Protein AF-0000000085012065 (afdb_homodimer)

Solvent-accessible surface area (backbone atoms only — not comparable to full-atom values): 32553 Å² total; per-residue (Å²): 128,62,64,64,56,53,51,45,58,75,38,40,68,60,50,49,51,31,53,50,50,50,56,58,69,35,64,58,95,34,62,66,45,32,53,54,48,46,49,57,60,64,54,42,73,84,54,60,52,27,47,38,9,43,38,35,15,49,53,58,65,44,81,77,68,44,47,46,35,44,16,40,18,49,42,24,45,52,50,17,49,49,37,40,43,33,49,59,64,65,42,56,47,44,58,76,31,72,23,60,35,64,76,65,30,50,54,51,24,48,38,44,18,46,26,34,38,23,45,16,47,37,28,32,53,70,45,68,43,65,70,42,36,44,45,50,25,49,34,43,30,42,24,27,46,20,50,47,38,46,53,53,51,39,72,63,31,54,85,64,52,70,66,57,44,49,52,32,40,42,23,53,45,3,32,56,31,9,38,26,22,21,38,14,26,46,80,38,66,48,56,68,69,58,23,48,44,41,17,52,30,22,26,44,51,24,38,50,46,48,52,48,52,53,44,38,33,63,73,45,49,68,85,58,33,37,39,67,68,37,51,52,55,52,73,44,47,69,46,67,58,57,44,54,42,49,72,70,44,53,72,71,54,36,51,50,50,44,52,49,45,56,42,90,75,54,51,72,66,55,47,51,53,49,42,51,49,31,60,73,65,44,35,64,60,55,52,48,54,55,45,49,53,50,48,53,51,33,51,52,43,54,68,65,46,95,66,88,55,70,41,56,49,48,54,58,50,47,53,50,47,57,74,56,58,70,98,128,64,64,64,56,54,52,46,59,76,38,38,67,61,50,49,51,29,51,51,50,50,54,59,70,34,64,58,94,34,61,65,45,32,53,54,48,47,48,57,60,63,54,43,74,85,54,60,53,26,46,39,9,41,38,36,15,49,55,57,67,44,81,77,69,44,46,45,35,43,16,38,18,47,40,24,44,52,51,16,50,50,36,42,45,33,48,59,64,66,42,57,46,44,57,75,32,72,22,61,34,65,75,66,28,51,56,50,25,47,37,44,17,46,25,34,39,23,46,17,48,38,28,32,53,70,45,69,43,65,72,43,36,46,45,51,26,49,34,43,30,42,24,28,45,20,50,47,38,46,52,53,51,41,72,63,32,56,86,62,51,72,66,59,44,49,52,33,41,43,24,54,45,3,33,55,30,9,39,26,21,20,38,13,27,44,78,36,65,48,56,68,69,58,24,49,45,40,17,52,31,21,26,44,51,24,39,50,46,50,53,48,53,52,43,36,34,62,72,46,49,69,83,57,33,37,39,66,71,38,52,52,56,53,73,46,47,70,47,68,58,57,46,54,41,49,74,71,44,53,71,70,55,35,51,49,51,46,53,50,45,57,42,90,76,54,50,72,66,55,47,51,53,51,41,50,51,30,60,74,65,44,35,64,58,55,51,49,53,55,45,50,54,50,49,52,51,32,51,52,43,55,67,66,45,93,67,89,54,71,42,56,50,48,54,57,50,48,54,50,46,57,74,57,60,69,96

Foldseek 3Di:
DLLLVVLCVVVVVLNVLLVVVLLVLQDDPDVLLNVQSCCLPVLDDSLVLLSLLVLLLVLLPNDDNLSSLLSNLLVLLVSLCVLLVCLVLVFQFASLDGHPCNVPNNVSSNVSSVSSNVSSLVSLVVSVQVVLSVLVVVLSVLQVVLVVLQVVVLVVLFADDPVSQLSSQLNNWLSSQLSSNLSSCVSSPHDPVLSNLRSVLRSLLRSLLVLVLVVCLQANDCVLGRGHRCSCVQSLGHHDLNNVLLVQDDPVVVVVSSVLSVDNGDDVVNSVVSSVSSVVSVSVVVSLVVSVVSLVVSVVSLVPNPGDDVSSVSSNVVSVCSSVSPD/DLLLVVLCVVVVVLNVLLVVVQLVLQDDPDVLLNVQSCCLPVLDDSLVLLSLLVLLLVLLPNDDNLSSLLSSLLVLLVSLCQLLVCLVLVFQFASLDGHPCNVPNNVSSNVSSVSSNVSSLVSLVVSVQVVLSVLVVVLSVLQVVLVVLQVVVLVVLFADDPVSQLSSQLNNWLSSQLSSNLSSCVSSPHDPVLSNLRSVLRSLLRSLLVLVLVVCLQANDCVLGRGHRCSCVQSLGHHDLNNVLLVQDDPVVVVVSSVLSVDNGDDVVNSVVSSVSSVVSVSVVVSLVVSVVSLVVSVVSLVPNPGDDVSSVSSNVVSVCSSVSPD

Nearest PDB structures (foldseek):
  3oyr-assembly1_B  TM=9.512E-01  e=1.589E-21  Caulobacter vibrioides
  3mzv-assembly1_B  TM=9.318E-01  e=4.385E-21  Rhodobacter capsulatus
  4jyx-assembly2_B  TM=9.398E-01  e=9.708E-21  Paraglaciecola sp. T6c
  3n3d-assembly1_A  TM=8.889E-01  e=3.660E-14  Levilactobacillus brevis ATCC 367
  6v0k-assembly1_A  TM=8.798E-01  e=7.594E-11  Talaromyces verruculosus

InterPro domains:
  IPR000092 Polyprenyl synthetase-like [PF00348] (31-274)
  IPR000092 Polyprenyl synthetase-like [cd00685] (28-325)
  IPR008949 Isoprenoid synthase domain superfamily [G3DSA:1.10.600.10] (2-326)
  IPR008949 Isoprenoid synthase domain superfamily [SSF48576] (2-326)
  IPR033749 Polyprenyl synthetase, conserved site [PS00444] (205-217)

Organism: Rickettsia prowazekii (strain Madrid E) (NCBI:txid272947)

Radius of gyration: 26.29 Å; Cα contacts (8 Å, |Δi|>4): 993; chains: 2; bounding box: 54×77×67 Å

Sequence (654 aa):
MNIIVKIQQNLKDEVTQLNDLIISCLKSDAELIEKVGKYLVEAGGKRIRPLLTIITAKMFDYKGNNHIKLASAVEFIHAATLLHDDVVDNSTLRRFKPTANVIWGSKTSILVGDFLFSQSFKLMVASGCIKAMNVLAKASVIISEGEVVQLVKLNERRIITIDEYQQIVKSKTAELFGAACEVGAIIAEQVDRVSKDVQNFGRLLGTIFQVIDDLLDYLGSDKQVGKNIGDDFLEGKVTLPLIFLYHKLEQDKQLWLENMLKSDKRTKDDFVKIRDLMLKHAIYNETVNYLSSLENEANNLLNKIPVQNIYKYYLFSIIRFILYRSYMNIIVKIQQNLKDEVTQLNDLIISCLKSDAELIEKVGKYLVEAGGKRIRPLLTIITAKMFDYKGNNHIKLASAVEFIHAATLLHDDVVDNSTLRRFKPTANVIWGSKTSILVGDFLFSQSFKLMVASGCIKAMNVLAKASVIISEGEVVQLVKLNERRIITIDEYQQIVKSKTAELFGAACEVGAIIAEQVDRVSKDVQNFGRLLGTIFQVIDDLLDYLGSDKQVGKNIGDDFLEGKVTLPLIFLYHKLEQDKQLWLENMLKSDKRTKDDFVKIRDLMLKHAIYNETVNYLSSLENEANNLLNKIPVQNIYKYYLFSIIRFILYRSY

pLDDT: mean 94.39, std 7.27, range [41.72, 98.88]

Secondary structure (DSSP, 8-state):
--HHHHHHHHTHHHHHHHHHHHHHHH--S-HHHHHHHHHHHHS----HHHHHHHHHHHHTT--SSHHHHHHHHHHHHHHHHHHHHHHHTT--EETTEE-HHHHT-HHHHHHHHHHHHHHHHHHHHHH--HHHHHHHHHHHHHHHHHHHHHHHHHHHTSPPPHHHHHHHHIIIIIHHHHHHHHHHHHHTT--HHHHHHHHHHHHHHHHHHHHHHHHHHHH--TTT-SS-TTHHHHHT---HHHHHHHHHS-HHHHHHHHHHHHSS---HHHHHHHHHHHHHTTHHHHHHHHHHHHHHHHHHHHHHSS--SHHHHHHHHHHHHHHH---/--HHHHHHHHTHHHHHHHHHHHHHHH--S-HHHHHHHHHHHHT----HHHHHHHHHHHHTT--SSHHHHHHHHHHHHHHHHHHHHHHHTT--EETTEE-HHHHT-HHHHHHHHHHHHHHHHHHHHHH--HHHHHHHHHHHHHHHHHHHHHHHHHHHTSPPPHHHHHHHHIIIIIHHHHHHHHHHHHHTT--HHHHHHHHHHHHHHHHHHHHHHHHHHHH--TTT-SS-TTHHHHHT---HHHHHHHHHS-HHHHHHHHHHHHSS---HHHHHHHHHHHHHTTHHHHHHHHHHHHHHHHHHHHHHSS--SHHHHHHHHHHHHHHT---

Structure (mmCIF, N/CA/C/O backbone):
data_AF-0000000085012065-model_v1
#
loop_
_entity.id
_entity.type
_entity.pdbx_description
1 polymer 'OCTAPRENYL-DIPHOSPHATE SYNTHASE (IspB)'
#
loop_
_atom_site.group_PDB
_atom_site.id
_atom_site.type_symbol
_atom_site.label_atom_id
_atom_site.label_alt_id
_atom_site.label_comp_id
_atom_site.label_asym_id
_atom_site.label_entity_id
_atom_site.label_seq_id
_atom_site.pdbx_PDB_ins_code
_atom_site.Cartn_x
_atom_site.Cartn_y
_atom_site.Cartn_z
_atom_site.occupancy
_atom_site.B_iso_or_equiv
_atom_site.auth_seq_id
_atom_site.auth_comp_id
_atom_site.auth_asym_id
_atom_site.auth_atom_id
_atom_site.pdbx_PDB_model_num
ATOM 1 N N . MET A 1 1 ? 0.064 15.836 34.25 1 52.28 1 MET A N 1
ATOM 2 C CA . MET A 1 1 ? -0.164 14.555 33.594 1 52.28 1 MET A CA 1
ATOM 3 C C . MET A 1 1 ? -0.426 14.75 32.125 1 52.28 1 MET A C 1
ATOM 5 O O . MET A 1 1 ? -1.071 15.719 31.703 1 52.28 1 MET A O 1
ATOM 9 N N . ASN A 1 2 ? 0.209 14.008 31.125 1 80.88 2 ASN A N 1
ATOM 10 C CA . ASN A 1 2 ? 0.009 13.969 29.688 1 80.88 2 ASN A CA 1
ATOM 11 C C . ASN A 1 2 ? -1.453 13.719 29.328 1 80.88 2 ASN A C 1
ATOM 13 O O . ASN A 1 2 ? -2.029 12.703 29.719 1 80.88 2 ASN A O 1
ATOM 17 N N . ILE A 1 3 ? -2.203 14.883 29.062 1 86.44 3 ILE A N 1
ATOM 18 C CA . ILE A 1 3 ? -3.641 14.883 28.812 1 86.44 3 ILE A CA 1
ATOM 19 C C . ILE A 1 3 ? -4.008 13.695 27.938 1 86.44 3 ILE A C 1
ATOM 21 O O . ILE A 1 3 ? -5.086 13.109 28.078 1 86.44 3 ILE A O 1
ATOM 25 N N . ILE A 1 4 ? -3.174 13.25 27.141 1 89.81 4 ILE A N 1
ATOM 26 C CA . ILE A 1 4 ? -3.453 12.117 26.266 1 89.81 4 ILE A CA 1
ATOM 27 C C . ILE A 1 4 ? -3.541 10.836 27.078 1 89.81 4 ILE A C 1
ATOM 29 O O . ILE A 1 4 ? -4.414 10 26.844 1 89.81 4 ILE A O 1
ATOM 33 N N . VAL A 1 5 ? -2.688 10.727 28.016 1 89.69 5 VAL A N 1
ATOM 34 C CA . VAL A 1 5 ? -2.695 9.562 28.906 1 89.69 5 VAL A CA 1
ATOM 35 C C . VAL A 1 5 ? -4.004 9.523 29.688 1 89.69 5 VAL A C 1
ATOM 37 O O . VAL A 1 5 ? -4.602 8.461 29.844 1 89.69 5 VAL A O 1
ATOM 40 N N . LYS A 1 6 ? -4.355 10.688 30.172 1 93.19 6 LYS A N 1
ATOM 41 C CA . LYS A 1 6 ? -5.605 10.773 30.922 1 93.19 6 LYS A CA 1
ATOM 42 C C . LYS A 1 6 ? -6.793 10.367 30.062 1 93.19 6 LYS A C 1
ATOM 44 O O . LYS A 1 6 ? -7.676 9.633 30.516 1 93.19 6 LYS A O 1
ATOM 49 N N . ILE A 1 7 ? -6.832 10.844 28.859 1 95.25 7 ILE A N 1
ATOM 50 C CA . ILE A 1 7 ? -7.91 10.508 27.938 1 95.25 7 ILE A CA 1
ATOM 51 C C . ILE A 1 7 ? -7.914 9 27.672 1 95.25 7 ILE A C 1
ATOM 53 O O . ILE A 1 7 ? -8.969 8.367 27.672 1 95.25 7 ILE A O 1
ATOM 57 N N . GLN A 1 8 ? -6.738 8.422 27.453 1 94.38 8 GLN A N 1
ATOM 58 C CA . GLN A 1 8 ? -6.617 6.988 27.188 1 94.38 8 GLN A CA 1
ATOM 59 C C . GLN A 1 8 ? -7.078 6.168 28.391 1 94.38 8 GLN A C 1
ATOM 61 O O . GLN A 1 8 ? -7.668 5.098 28.234 1 94.38 8 GLN A O 1
ATOM 66 N N . GLN A 1 9 ? -6.824 6.699 29.547 1 95.06 9 GLN A N 1
ATOM 67 C CA . GLN A 1 9 ? -7.273 6.031 30.766 1 95.06 9 GLN A CA 1
ATOM 68 C C . GLN A 1 9 ? -8.789 6.078 30.906 1 95.06 9 GLN A C 1
ATOM 70 O O . GLN A 1 9 ? -9.414 5.098 31.312 1 95.06 9 GLN A O 1
ATOM 75 N N . ASN A 1 10 ? -9.289 7.219 30.609 1 96.44 10 ASN A N 1
ATOM 76 C CA . ASN A 1 10 ? -10.734 7.375 30.656 1 96.44 10 ASN A CA 1
ATOM 77 C C . ASN A 1 10 ? -11.438 6.496 29.625 1 96.44 10 ASN A C 1
ATOM 79 O O . ASN A 1 10 ? -12.586 6.09 29.828 1 96.44 10 ASN A O 1
ATOM 83 N N . LEU A 1 11 ? -10.742 6.223 28.516 1 96.94 11 LEU A N 1
ATOM 84 C CA . LEU A 1 11 ? -11.266 5.371 27.453 1 96.94 11 LEU A CA 1
ATOM 85 C C . LEU A 1 11 ? -10.555 4.023 27.422 1 96.94 11 LEU A C 1
ATOM 87 O O . LEU A 1 11 ? -10.234 3.502 26.359 1 96.94 11 LEU A O 1
ATOM 91 N N . LYS A 1 12 ? -10.227 3.537 28.562 1 96.56 12 LYS A N 1
ATOM 92 C CA . LYS A 1 12 ? -9.383 2.354 28.719 1 96.56 12 LYS A CA 1
ATOM 93 C C . LYS A 1 12 ? -9.977 1.155 27.984 1 96.56 12 LYS A C 1
ATOM 95 O O . LYS A 1 12 ? -9.25 0.37 27.375 1 96.56 12 LYS A O 1
ATOM 100 N N . ASP A 1 13 ? -11.273 0.983 28.031 1 96.88 13 ASP A N 1
ATOM 101 C CA . ASP A 1 13 ? -11.914 -0.15 27.375 1 96.88 13 ASP A CA 1
ATOM 102 C C . ASP A 1 13 ? -11.719 -0.091 25.859 1 96.88 13 ASP A C 1
ATOM 104 O O . ASP A 1 13 ? -11.344 -1.086 25.25 1 96.88 13 ASP A O 1
ATOM 108 N N . GLU A 1 14 ? -12.008 1.046 25.297 1 96.88 14 GLU A N 1
ATOM 109 C CA . GLU A 1 14 ? -11.844 1.228 23.859 1 96.88 14 GLU A CA 1
ATOM 110 C C . GLU A 1 14 ? -10.391 1.07 23.438 1 96.88 14 GLU A C 1
ATOM 112 O O . GLU A 1 14 ? -10.086 0.44 22.422 1 96.88 14 GLU A O 1
ATOM 117 N N . VAL A 1 15 ? -9.523 1.63 24.219 1 95.75 15 VAL A N 1
ATOM 118 C CA . VAL A 1 15 ? -8.102 1.583 23.906 1 95.75 15 VAL A CA 1
ATOM 119 C C . VAL A 1 15 ? -7.605 0.141 23.969 1 95.75 15 VAL A C 1
ATOM 121 O O . VAL A 1 15 ? -6.805 -0.285 23.141 1 95.75 15 VAL A O 1
ATOM 124 N N . THR A 1 16 ? -8.055 -0.58 24.953 1 96.62 16 THR A N 1
ATOM 125 C CA . THR A 1 16 ? -7.688 -1.987 25.062 1 96.62 16 THR A CA 1
ATOM 126 C C . THR A 1 16 ? -8.195 -2.783 23.875 1 96.62 16 THR A C 1
ATOM 128 O O . THR A 1 16 ? -7.465 -3.6 23.312 1 96.62 16 THR A O 1
ATOM 131 N N . GLN A 1 17 ? -9.414 -2.551 23.531 1 97.56 17 GLN A N 1
ATOM 132 C CA . GLN A 1 17 ? -9.992 -3.225 22.375 1 97.56 17 GLN A CA 1
ATOM 133 C C . GLN A 1 17 ? -9.219 -2.885 21.094 1 97.56 17 GLN A C 1
ATOM 135 O O . GLN A 1 17 ? -8.984 -3.754 20.25 1 97.56 17 GLN A O 1
ATOM 140 N N . LEU A 1 18 ? -8.922 -1.643 20.984 1 96.56 18 LEU A N 1
ATOM 141 C CA . LEU A 1 18 ? -8.125 -1.183 19.859 1 96.56 18 LEU A CA 1
ATOM 142 C C . LEU A 1 18 ? -6.793 -1.918 19.781 1 96.56 18 LEU A C 1
ATOM 144 O O . LEU A 1 18 ? -6.434 -2.465 18.75 1 96.56 18 LEU A O 1
ATOM 148 N N . ASN A 1 19 ? -6.066 -1.953 20.859 1 94.56 19 ASN A N 1
ATOM 149 C CA . ASN A 1 19 ? -4.766 -2.609 20.922 1 94.56 19 ASN A CA 1
ATOM 150 C C . ASN A 1 19 ? -4.879 -4.105 20.641 1 94.56 19 ASN A C 1
ATOM 152 O O . ASN A 1 19 ? -4.059 -4.668 19.906 1 94.56 19 ASN A O 1
ATOM 156 N N . ASP A 1 20 ? -5.836 -4.699 21.188 1 96.19 20 ASP A N 1
ATOM 157 C CA . ASP A 1 20 ? -6.051 -6.129 20.984 1 96.19 20 ASP A CA 1
ATOM 158 C C . ASP A 1 20 ? -6.332 -6.438 19.516 1 96.19 20 ASP A C 1
ATOM 160 O O . ASP A 1 20 ? -5.832 -7.426 18.969 1 96.19 20 ASP A O 1
ATOM 164 N N . LEU A 1 21 ? -7.141 -5.625 18.953 1 96.94 21 LEU A N 1
ATOM 165 C CA . LEU A 1 21 ? -7.484 -5.84 17.562 1 96.94 21 LEU A CA 1
ATOM 166 C C . LEU A 1 21 ? -6.262 -5.645 16.656 1 96.94 21 LEU A C 1
ATOM 168 O O . LEU A 1 21 ? -6.035 -6.422 15.734 1 96.94 21 LEU A O 1
ATOM 172 N N . ILE A 1 22 ? -5.504 -4.629 16.922 1 95.5 22 ILE A N 1
ATOM 173 C CA . ILE A 1 22 ? -4.289 -4.355 16.156 1 95.5 22 ILE A CA 1
ATOM 174 C C . ILE A 1 22 ? -3.346 -5.551 16.25 1 95.5 22 ILE A C 1
ATOM 176 O O . ILE A 1 22 ? -2.844 -6.027 15.227 1 95.5 22 ILE A O 1
ATOM 180 N N . ILE A 1 23 ? -3.148 -6.062 17.422 1 94.44 23 ILE A N 1
ATOM 181 C CA . ILE A 1 23 ? -2.248 -7.188 17.641 1 94.44 23 ILE A CA 1
ATOM 182 C C . ILE A 1 23 ? -2.783 -8.422 16.922 1 94.44 23 ILE A C 1
ATOM 184 O O . ILE A 1 23 ? -2.02 -9.172 16.297 1 94.44 23 ILE A O 1
ATOM 188 N N . SER A 1 24 ? -4.02 -8.609 17.016 1 96.38 24 SER A N 1
ATOM 189 C CA . SER A 1 24 ? -4.641 -9.75 16.359 1 96.38 24 SER A CA 1
ATOM 190 C C . SER A 1 24 ? -4.441 -9.703 14.852 1 96.38 24 SER A C 1
ATOM 192 O O . SER A 1 24 ? -4.262 -10.734 14.203 1 96.38 24 SER A O 1
ATOM 194 N N . CYS A 1 25 ? -4.488 -8.508 14.289 1 96.25 25 CYS A N 1
ATOM 195 C CA . CYS A 1 25 ? -4.352 -8.32 12.844 1 96.25 25 CYS A CA 1
ATOM 196 C C . CYS A 1 25 ? -2.91 -8.547 12.398 1 96.25 25 CYS A C 1
ATOM 198 O O . CYS A 1 25 ? -2.646 -8.75 11.219 1 96.25 25 CYS A O 1
ATOM 200 N N . LEU A 1 26 ? -2 -8.523 13.32 1 95.56 26 LEU A N 1
ATOM 201 C CA . LEU A 1 26 ? -0.589 -8.68 12.984 1 95.56 26 LEU A CA 1
ATOM 202 C C . LEU A 1 26 ? -0.188 -10.148 12.984 1 95.56 26 LEU A C 1
ATOM 204 O O . LEU A 1 26 ? 0.877 -10.508 12.477 1 95.56 26 LEU A O 1
ATOM 208 N N . LYS A 1 27 ? -1.03 -11.008 13.547 1 91.06 27 LYS A N 1
ATOM 209 C CA . LYS A 1 27 ? -0.745 -12.438 13.516 1 91.06 27 LYS A CA 1
ATOM 210 C C . LYS A 1 27 ? -0.755 -12.961 12.086 1 91.06 27 LYS A C 1
ATOM 212 O O . LYS A 1 27 ? -1.685 -12.688 11.32 1 91.06 27 LYS A O 1
ATOM 217 N N . SER A 1 28 ? 0.307 -13.609 11.719 1 85.75 28 SER A N 1
ATOM 218 C CA . SER A 1 28 ? 0.469 -14.07 10.344 1 85.75 28 SER A CA 1
ATOM 219 C C . SER A 1 28 ? 1.377 -15.297 10.273 1 85.75 28 SER A C 1
ATOM 221 O O . SER A 1 28 ? 2.033 -15.648 11.25 1 85.75 28 SER A O 1
ATOM 223 N N . ASP A 1 29 ? 1.398 -15.961 9.195 1 80.88 29 ASP A N 1
ATOM 224 C CA . ASP A 1 29 ? 2.273 -17.109 8.938 1 80.88 29 ASP A CA 1
ATOM 225 C C . ASP A 1 29 ? 3.738 -16.672 8.898 1 80.88 29 ASP A C 1
ATOM 227 O O . ASP A 1 29 ? 4.641 -17.484 9.086 1 80.88 29 ASP A O 1
ATOM 231 N N . ALA A 1 30 ? 3.893 -15.445 8.625 1 86.06 30 ALA A N 1
ATOM 232 C CA . ALA A 1 30 ? 5.254 -14.914 8.648 1 86.06 30 ALA A CA 1
ATOM 233 C C . ALA A 1 30 ? 5.531 -14.172 9.961 1 86.06 30 ALA A C 1
ATOM 235 O O . ALA A 1 30 ? 5.148 -13.016 10.117 1 86.06 30 ALA A O 1
ATOM 236 N N . GLU A 1 31 ? 6.289 -14.727 10.781 1 91.94 31 GLU A N 1
ATOM 237 C CA . GLU A 1 31 ? 6.609 -14.148 12.086 1 91.94 31 GLU A CA 1
ATOM 238 C C . GLU A 1 31 ? 7.215 -12.758 11.93 1 91.94 31 GLU A C 1
ATOM 240 O O . GLU A 1 31 ? 7.051 -11.898 12.805 1 91.94 31 GLU A O 1
ATOM 245 N N . LEU A 1 32 ? 7.875 -12.602 10.867 1 94.88 32 LEU A N 1
ATOM 246 C CA . LEU A 1 32 ? 8.547 -11.336 10.594 1 94.88 32 LEU A CA 1
ATOM 247 C C . LEU A 1 32 ? 7.555 -10.18 10.562 1 94.88 32 LEU A C 1
ATOM 249 O O . LEU A 1 32 ? 7.879 -9.062 10.969 1 94.88 32 LEU A O 1
ATOM 253 N N . ILE A 1 33 ? 6.344 -10.414 10.102 1 96.81 33 ILE A N 1
ATOM 254 C CA . ILE A 1 33 ? 5.297 -9.398 10.047 1 96.81 33 ILE A CA 1
ATOM 255 C C . ILE A 1 33 ? 4.941 -8.945 11.461 1 96.81 33 ILE A C 1
ATOM 257 O O . ILE A 1 33 ? 4.852 -7.75 11.734 1 96.81 33 ILE A O 1
ATOM 261 N N . GLU A 1 34 ? 4.77 -9.891 12.281 1 95.62 34 GLU A N 1
ATOM 262 C CA . GLU A 1 34 ? 4.414 -9.594 13.664 1 95.62 34 GLU A CA 1
ATOM 263 C C . GLU A 1 34 ? 5.531 -8.836 14.375 1 95.62 34 GLU A C 1
ATOM 265 O O . GLU A 1 34 ? 5.266 -7.906 15.141 1 95.62 34 GLU A O 1
ATOM 270 N N . LYS A 1 35 ? 6.727 -9.227 14.125 1 95.81 35 LYS A N 1
ATOM 271 C CA . LYS A 1 35 ? 7.875 -8.578 14.75 1 95.81 35 LYS A CA 1
ATOM 272 C C . LYS A 1 35 ? 7.98 -7.113 14.336 1 95.81 35 LYS A C 1
ATOM 274 O O . LYS A 1 35 ? 8.117 -6.23 15.188 1 95.81 35 LYS A O 1
ATOM 279 N N . VAL A 1 36 ? 7.891 -6.895 13.078 1 95.81 36 VAL A N 1
ATOM 280 C CA . VAL A 1 36 ? 8.008 -5.535 12.562 1 95.81 36 VAL A CA 1
ATOM 281 C C . VAL A 1 36 ? 6.797 -4.711 13 1 95.81 36 VAL A C 1
ATOM 283 O O . VAL A 1 36 ? 6.945 -3.564 13.438 1 95.81 36 VAL A O 1
ATOM 286 N N . GLY A 1 37 ? 5.602 -5.344 12.867 1 94.19 37 GLY A N 1
ATOM 287 C CA . GLY A 1 37 ? 4.383 -4.656 13.258 1 94.19 37 GLY A CA 1
ATOM 288 C C . GLY A 1 37 ? 4.359 -4.266 14.727 1 94.19 37 GLY A C 1
ATOM 289 O O . GLY A 1 37 ? 4 -3.137 15.07 1 94.19 37 GLY A O 1
ATOM 290 N N . LYS A 1 38 ? 4.75 -5.152 15.539 1 91.88 38 LYS A N 1
ATOM 291 C CA . LYS A 1 38 ? 4.785 -4.891 16.969 1 91.88 38 LYS A CA 1
ATOM 292 C C . LYS A 1 38 ? 5.824 -3.826 17.312 1 91.88 38 LYS A C 1
ATOM 294 O O . LYS A 1 38 ? 5.594 -2.982 18.188 1 91.88 38 LYS A O 1
ATOM 299 N N . TYR A 1 39 ? 6.934 -3.939 16.625 1 93 39 TYR A N 1
ATOM 300 C CA . TYR A 1 39 ? 7.973 -2.932 16.828 1 93 39 TYR A CA 1
ATOM 301 C C . TYR A 1 39 ? 7.438 -1.535 16.531 1 93 39 TYR A C 1
ATOM 303 O O . TYR A 1 39 ? 7.684 -0.6 17.297 1 93 39 TYR A O 1
ATOM 311 N N . LEU A 1 40 ? 6.684 -1.413 15.523 1 89.06 40 LEU A N 1
ATOM 312 C CA . LEU A 1 40 ? 6.137 -0.125 15.109 1 89.06 40 LEU A CA 1
ATOM 313 C C . LEU A 1 40 ? 5.07 0.355 16.078 1 89.06 40 LEU A C 1
ATOM 315 O O . LEU A 1 40 ? 5.043 1.533 16.453 1 89.06 40 LEU A O 1
ATOM 319 N N . VAL A 1 41 ? 4.23 -0.541 16.5 1 81.06 41 VAL A N 1
ATOM 320 C CA . VAL A 1 41 ? 3.098 -0.204 17.344 1 81.06 41 VAL A CA 1
ATOM 321 C C . VAL A 1 41 ? 3.586 0.075 18.766 1 81.06 41 VAL A C 1
ATOM 323 O O . VAL A 1 41 ? 3.051 0.951 19.453 1 81.06 41 VAL A O 1
ATOM 326 N N . GLU A 1 42 ? 4.645 -0.638 19.141 1 78.25 42 GLU A N 1
ATOM 327 C CA . GLU A 1 42 ? 5.164 -0.51 20.5 1 78.25 42 GLU A CA 1
ATOM 328 C C . GLU A 1 42 ? 6.125 0.668 20.609 1 78.25 42 GLU A C 1
ATOM 330 O O . GLU A 1 42 ? 6.422 1.128 21.719 1 78.25 42 GLU A O 1
ATOM 335 N N . ALA A 1 43 ? 6.812 0.93 19.469 1 73.19 43 ALA A N 1
ATOM 336 C CA . ALA A 1 43 ? 7.777 2.025 19.5 1 73.19 43 ALA A CA 1
ATOM 337 C C . ALA A 1 43 ? 7.152 3.299 20.062 1 73.19 43 ALA A C 1
ATOM 339 O O . ALA A 1 43 ? 7.855 4.262 20.359 1 73.19 43 ALA A O 1
ATOM 340 N N . GLY A 1 44 ? 5.918 3.096 20.375 1 68.31 44 GLY A N 1
ATOM 341 C CA . GLY A 1 44 ? 5.277 4.262 20.969 1 68.31 44 GLY A CA 1
ATOM 342 C C . GLY A 1 44 ? 4.34 4.973 20.016 1 68.31 44 GLY A C 1
ATOM 343 O O . GLY A 1 44 ? 3.641 4.332 19.219 1 68.31 44 GLY A O 1
ATOM 344 N N . GLY A 1 45 ? 4.004 5.996 20.172 1 66.88 45 GLY A N 1
ATOM 345 C CA . GLY A 1 45 ? 3.029 6.828 19.484 1 66.88 45 GLY A CA 1
ATOM 346 C C . GLY A 1 45 ? 1.74 7.004 20.266 1 66.88 45 GLY A C 1
ATOM 347 O O . GLY A 1 45 ? 1.323 6.109 21 1 66.88 45 GLY A O 1
ATOM 348 N N . LYS A 1 46 ? 1.43 8.078 20.391 1 74.62 46 LYS A N 1
ATOM 349 C CA . LYS A 1 46 ? 0.326 8.461 21.266 1 74.62 46 LYS A CA 1
ATOM 350 C C . LYS A 1 46 ? -1.019 8.078 20.656 1 74.62 46 LYS A C 1
ATOM 352 O O . LYS A 1 46 ? -2.068 8.297 21.266 1 74.62 46 LYS A O 1
ATOM 357 N N . ARG A 1 47 ? -1.008 7.375 19.562 1 88.88 47 ARG A N 1
ATOM 358 C CA . ARG A 1 47 ? -2.215 6.883 18.906 1 88.88 47 ARG A CA 1
ATOM 359 C C . ARG A 1 47 ? -3.271 7.98 18.812 1 88.88 47 ARG A C 1
ATOM 361 O O . ARG A 1 47 ? -4.434 7.758 19.141 1 88.88 47 ARG A O 1
ATOM 368 N N . ILE A 1 48 ? -2.854 9.094 18.453 1 93.38 48 ILE A N 1
ATOM 369 C CA . ILE A 1 48 ? -3.748 10.242 18.406 1 93.38 48 ILE A CA 1
ATOM 370 C C . ILE A 1 48 ? -4.828 10.023 17.344 1 93.38 48 ILE A C 1
ATOM 372 O O . ILE A 1 48 ? -6.016 10.234 17.609 1 93.38 48 ILE A O 1
ATOM 376 N N . ARG A 1 49 ? -4.477 9.5 16.234 1 96.88 49 ARG A N 1
ATOM 377 C CA . ARG A 1 49 ? -5.414 9.406 15.117 1 96.88 49 ARG A CA 1
ATOM 378 C C . ARG A 1 49 ? -6.527 8.406 15.422 1 96.88 49 ARG A C 1
ATOM 380 O O . ARG A 1 49 ? -7.711 8.734 15.32 1 96.88 49 ARG A O 1
ATOM 387 N N . PRO A 1 50 ? -6.199 7.16 15.805 1 97.5 50 PRO A N 1
ATOM 388 C CA . PRO A 1 50 ? -7.309 6.266 16.141 1 97.5 50 PRO A CA 1
ATOM 389 C C . PRO A 1 50 ? -8.125 6.766 17.344 1 97.5 50 PRO A C 1
ATOM 391 O O . PRO A 1 50 ? -9.336 6.531 17.406 1 97.5 50 PRO A O 1
ATOM 394 N N . LEU A 1 51 ? -7.5 7.461 18.266 1 97.25 51 LEU A N 1
ATOM 395 C CA . LEU A 1 51 ? -8.211 8.031 19.406 1 97.25 51 LEU A CA 1
ATOM 396 C C . LEU A 1 51 ? -9.242 9.055 18.938 1 97.25 51 LEU A C 1
ATOM 398 O O . LEU A 1 51 ? -10.328 9.148 19.516 1 97.25 51 LEU A O 1
ATOM 402 N N . LEU A 1 52 ? -8.922 9.812 17.922 1 98.56 52 LEU A N 1
ATOM 403 C CA . LEU A 1 52 ? -9.859 10.773 17.375 1 98.56 52 LEU A CA 1
ATOM 404 C C . LEU A 1 52 ? -11.117 10.07 16.859 1 98.56 52 LEU A C 1
ATOM 406 O O . LEU A 1 52 ? -12.227 10.578 17.031 1 98.56 52 LEU A O 1
ATOM 410 N N . THR A 1 53 ? -10.945 8.945 16.203 1 98.81 53 THR A N 1
ATOM 411 C CA . THR A 1 53 ? -12.078 8.172 15.703 1 98.81 53 THR A CA 1
ATOM 412 C C . THR A 1 53 ? -12.977 7.73 16.859 1 98.81 53 THR A C 1
ATOM 414 O O . THR A 1 53 ? -14.203 7.879 16.797 1 98.81 53 THR A O 1
ATOM 417 N N . ILE A 1 54 ? -12.352 7.246 17.891 1 98.56 54 ILE A N 1
ATOM 418 C CA . ILE A 1 54 ? -13.086 6.75 19.062 1 98.56 54 ILE A CA 1
ATOM 419 C C . ILE A 1 54 ? -13.82 7.906 19.734 1 98.56 54 ILE A C 1
ATOM 421 O O . ILE A 1 54 ? -15.016 7.812 20.016 1 98.56 54 ILE A O 1
ATOM 425 N N . ILE A 1 55 ? -13.117 9 19.984 1 98.56 55 ILE A N 1
ATOM 426 C CA . ILE A 1 55 ? -13.672 10.156 20.672 1 98.56 55 ILE A CA 1
ATOM 427 C C . ILE A 1 55 ? -14.859 10.719 19.891 1 98.56 55 ILE A C 1
ATOM 429 O O . ILE A 1 55 ? -15.906 11.016 20.469 1 98.56 55 ILE A O 1
ATOM 433 N N . THR A 1 56 ? -14.695 10.844 18.594 1 98.62 56 THR A N 1
ATOM 434 C CA . THR A 1 56 ? -15.758 11.43 17.781 1 98.62 56 THR A CA 1
ATOM 435 C C . THR A 1 56 ? -16.984 10.523 17.766 1 98.62 56 THR A C 1
ATOM 437 O O . THR A 1 56 ? -18.125 11 17.859 1 98.62 56 THR A O 1
ATOM 440 N N . ALA A 1 57 ? -16.781 9.219 17.609 1 98.56 57 ALA A N 1
ATOM 441 C CA . ALA A 1 57 ? -17.906 8.289 17.672 1 98.56 57 ALA A CA 1
ATOM 442 C C . ALA A 1 57 ? -18.656 8.414 19 1 98.56 57 ALA A C 1
ATOM 444 O O . ALA A 1 57 ? -19.891 8.516 19.031 1 98.56 57 ALA A O 1
ATOM 445 N N . LYS A 1 58 ? -17.906 8.469 20.078 1 98.06 58 LYS A N 1
ATOM 446 C CA . LYS A 1 58 ? -18.5 8.539 21.406 1 98.06 58 LYS A CA 1
ATOM 447 C C . LYS A 1 58 ? -19.156 9.898 21.641 1 98.06 58 LYS A C 1
ATOM 449 O O . LYS A 1 58 ? -20.172 9.992 22.328 1 98.06 58 LYS A O 1
ATOM 454 N N . MET A 1 59 ? -18.547 10.922 21.141 1 98.25 59 MET A N 1
ATOM 455 C CA . MET A 1 59 ? -19.078 12.273 21.266 1 98.25 59 MET A CA 1
ATOM 456 C C . MET A 1 59 ? -20.516 12.344 20.75 1 98.25 59 MET A C 1
ATOM 458 O O . MET A 1 59 ? -21.344 13.078 21.281 1 98.25 59 MET A O 1
ATOM 462 N N . PHE A 1 60 ? -20.812 11.492 19.75 1 98.19 60 PHE A N 1
ATOM 463 C CA . PHE A 1 60 ? -22.156 11.484 19.156 1 98.19 60 PHE A CA 1
ATOM 464 C C . PHE A 1 60 ? -22.953 10.273 19.641 1 98.19 60 PHE A C 1
ATOM 466 O O . PHE A 1 60 ? -23.859 9.805 18.953 1 98.19 60 PHE A O 1
ATOM 473 N N . ASP A 1 61 ? -22.531 9.633 20.672 1 97.19 61 ASP A N 1
ATOM 474 C CA . ASP A 1 61 ? -23.25 8.617 21.438 1 97.19 61 ASP A CA 1
ATOM 475 C C . ASP A 1 61 ? -23.391 7.324 20.641 1 97.19 61 ASP A C 1
ATOM 477 O O . ASP A 1 61 ? -24.453 6.691 20.656 1 97.19 61 ASP A O 1
ATOM 481 N N . TYR A 1 62 ? -22.422 7.066 19.859 1 97.25 62 TYR A N 1
ATOM 482 C CA . TYR A 1 62 ? -22.406 5.797 19.141 1 97.25 62 TYR A CA 1
ATOM 483 C C . TYR A 1 62 ? -22.344 4.621 20.094 1 97.25 62 TYR A C 1
ATOM 485 O O . TYR A 1 62 ? -21.562 4.629 21.047 1 97.25 62 TYR A O 1
ATOM 493 N N . LYS A 1 63 ? -23.109 3.596 19.859 1 95.12 63 LYS A N 1
ATOM 494 C CA . LYS A 1 63 ? -23.219 2.484 20.797 1 95.12 63 LYS A CA 1
ATOM 495 C C . LYS A 1 63 ? -22.688 1.189 20.188 1 95.12 63 LYS A C 1
ATOM 497 O O . LYS A 1 63 ? -22.594 0.167 20.875 1 95.12 63 LYS A O 1
ATOM 502 N N . GLY A 1 64 ? -22.344 1.212 18.953 1 94.31 64 GLY A N 1
ATOM 503 C CA . GLY A 1 64 ? -21.891 -0.004 18.312 1 94.31 64 GLY A CA 1
ATOM 504 C C . GLY A 1 64 ? -20.406 -0.285 18.547 1 94.31 64 GLY A C 1
ATOM 505 O O . GLY A 1 64 ? -19.828 0.233 19.5 1 94.31 64 GLY A O 1
ATOM 506 N N . ASN A 1 65 ? -19.828 -1.166 17.828 1 92.81 65 ASN A N 1
ATOM 507 C CA . ASN A 1 65 ? -18.438 -1.549 18.016 1 92.81 65 ASN A CA 1
ATOM 508 C C . ASN A 1 65 ? -17.609 -1.317 16.75 1 92.81 65 ASN A C 1
ATOM 510 O O . ASN A 1 65 ? -16.438 -1.669 16.703 1 92.81 65 ASN A O 1
ATOM 514 N N . ASN A 1 66 ? -18.188 -0.681 15.797 1 97.19 66 ASN A N 1
ATOM 515 C CA . ASN A 1 66 ? -17.5 -0.509 14.523 1 97.19 66 ASN A CA 1
ATOM 516 C C . ASN A 1 66 ? -16.438 0.58 14.602 1 97.19 66 ASN A C 1
ATOM 518 O O . ASN A 1 66 ? -15.539 0.644 13.75 1 97.19 66 ASN A O 1
ATOM 522 N N . HIS A 1 67 ? -16.562 1.479 15.641 1 98.12 67 HIS A N 1
ATOM 523 C CA . HIS A 1 67 ? -15.578 2.543 15.781 1 98.12 67 HIS A CA 1
ATOM 524 C C . HIS A 1 67 ? -14.195 1.978 16.078 1 98.12 67 HIS A C 1
ATOM 526 O O . HIS A 1 67 ? -13.188 2.566 15.703 1 98.12 67 HIS A O 1
ATOM 532 N N . ILE A 1 68 ? -14.117 0.762 16.703 1 98.5 68 ILE A N 1
ATOM 533 C CA . ILE A 1 68 ? -12.836 0.138 17.016 1 98.5 68 ILE A CA 1
ATOM 534 C C . ILE A 1 68 ? -12.195 -0.371 15.727 1 98.5 68 ILE A C 1
ATOM 536 O O . ILE A 1 68 ? -10.984 -0.207 15.516 1 98.5 68 ILE A O 1
ATOM 540 N N . LYS A 1 69 ? -12.93 -0.978 14.852 1 98.62 69 LYS A N 1
ATOM 541 C CA . LYS A 1 69 ? -12.438 -1.444 13.562 1 98.62 69 LYS A CA 1
ATOM 542 C C . LYS A 1 69 ? -11.93 -0.281 12.719 1 98.62 69 LYS A C 1
ATOM 544 O O . LYS A 1 69 ? -10.844 -0.356 12.133 1 98.62 69 LYS A O 1
ATOM 549 N N . LEU A 1 70 ? -12.75 0.762 12.719 1 98.75 70 LEU A N 1
ATOM 550 C CA . LEU A 1 70 ? -12.383 1.923 11.914 1 98.75 70 LEU A CA 1
ATOM 551 C C . LEU A 1 70 ? -11.156 2.619 12.5 1 98.75 70 LEU A C 1
ATOM 553 O O . LEU A 1 70 ? -10.273 3.062 11.758 1 98.75 70 LEU A O 1
ATOM 557 N N . ALA A 1 71 ? -11.125 2.764 13.812 1 98.56 71 ALA A N 1
ATOM 558 C CA . ALA A 1 71 ? -9.945 3.33 14.477 1 98.56 71 ALA A CA 1
ATOM 559 C C . ALA A 1 71 ? -8.695 2.51 14.164 1 98.56 71 ALA A C 1
ATOM 561 O O . ALA A 1 71 ? -7.625 3.068 13.922 1 98.56 71 ALA A O 1
ATOM 562 N N . SER A 1 72 ? -8.852 1.191 14.203 1 98.12 72 SER A N 1
ATOM 563 C CA . SER A 1 72 ? -7.738 0.306 13.875 1 98.12 72 SER A CA 1
ATOM 564 C C . SER A 1 72 ? -7.305 0.479 12.43 1 98.12 72 SER A C 1
ATOM 566 O O . SER A 1 72 ? -6.109 0.464 12.125 1 98.12 72 SER A O 1
ATOM 568 N N . ALA A 1 73 ? -8.266 0.602 11.555 1 98.56 73 ALA A N 1
ATOM 569 C CA . ALA A 1 73 ? -7.961 0.848 10.148 1 98.56 73 ALA A CA 1
ATOM 570 C C . ALA A 1 73 ? -7.156 2.131 9.977 1 98.56 73 ALA A C 1
ATOM 572 O O . ALA A 1 73 ? -6.168 2.158 9.234 1 98.56 73 ALA A O 1
ATOM 573 N N . VAL A 1 74 ? -7.547 3.172 10.664 1 98.44 74 VAL A N 1
ATOM 574 C CA . VAL A 1 74 ? -6.848 4.453 10.633 1 98.44 74 VAL A CA 1
ATOM 575 C C . VAL A 1 74 ? -5.406 4.27 11.102 1 98.44 74 VAL A C 1
ATOM 577 O O . VAL A 1 74 ? -4.473 4.773 10.477 1 98.44 74 VAL A O 1
ATOM 580 N N . GLU A 1 75 ? -5.242 3.566 12.125 1 97.19 75 GLU A N 1
ATOM 581 C CA . GLU A 1 75 ? -3.908 3.33 12.664 1 97.19 75 GLU A CA 1
ATOM 582 C C . GLU A 1 75 ? -3.045 2.547 11.68 1 97.19 75 GLU A C 1
ATOM 584 O O . GLU A 1 75 ? -1.856 2.834 11.523 1 97.19 75 GLU A O 1
ATOM 589 N N . PHE A 1 76 ? -3.619 1.567 11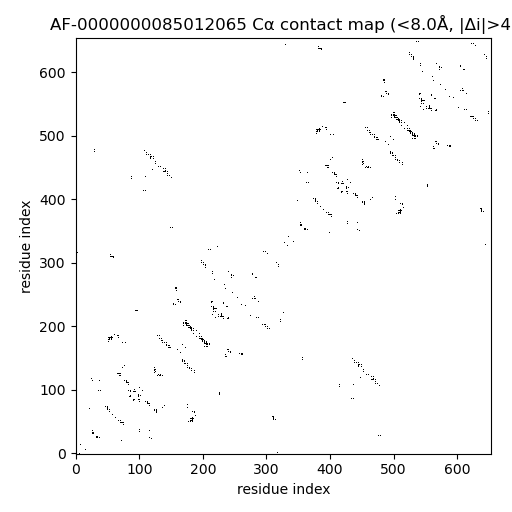.07 1 97.5 76 PHE A N 1
ATOM 590 C CA . PHE A 1 76 ? -2.863 0.751 10.125 1 97.5 76 PHE A CA 1
ATOM 591 C C . PHE A 1 76 ? -2.477 1.563 8.891 1 97.5 76 PHE A C 1
ATOM 593 O O . PHE A 1 76 ? -1.388 1.386 8.344 1 97.5 76 PHE A O 1
ATOM 600 N N . ILE A 1 77 ? -3.393 2.432 8.406 1 97.94 77 ILE A N 1
ATOM 601 C CA . ILE A 1 77 ? -3.02 3.318 7.305 1 97.94 77 ILE A CA 1
ATOM 602 C C . ILE A 1 77 ? -1.813 4.16 7.707 1 97.94 77 ILE A C 1
ATOM 604 O O . ILE A 1 77 ? -0.83 4.242 6.969 1 97.94 77 ILE A O 1
ATOM 608 N N . HIS A 1 78 ? -1.911 4.727 8.867 1 96.44 78 HIS A N 1
ATOM 609 C CA . HIS A 1 78 ? -0.832 5.574 9.367 1 96.44 78 HIS A CA 1
ATOM 610 C C . HIS A 1 78 ? 0.471 4.789 9.484 1 96.44 78 HIS A C 1
ATOM 612 O O . HIS A 1 78 ? 1.52 5.242 9.016 1 96.44 78 HIS A O 1
ATOM 618 N N . ALA A 1 79 ? 0.42 3.637 10.086 1 96.06 79 ALA A N 1
ATOM 619 C CA . ALA A 1 79 ? 1.604 2.811 10.305 1 96.06 79 ALA A CA 1
ATOM 620 C C . ALA A 1 79 ? 2.238 2.393 8.984 1 96.06 79 ALA A C 1
ATOM 622 O O . ALA A 1 79 ? 3.465 2.373 8.852 1 96.06 79 ALA A O 1
ATOM 623 N N . ALA A 1 80 ? 1.422 1.997 8.047 1 97.19 80 ALA A N 1
ATOM 624 C CA . ALA A 1 80 ? 1.924 1.618 6.73 1 97.19 80 ALA A CA 1
ATOM 625 C C . ALA A 1 80 ? 2.682 2.771 6.082 1 97.19 80 ALA A C 1
ATOM 627 O O . ALA A 1 80 ? 3.752 2.572 5.504 1 97.19 80 ALA A O 1
ATOM 628 N N . THR A 1 81 ? 2.1 3.945 6.172 1 97 81 THR A N 1
ATOM 629 C CA . THR A 1 81 ? 2.742 5.113 5.578 1 97 81 THR A CA 1
ATOM 630 C C . THR A 1 81 ? 4.07 5.406 6.262 1 97 81 THR A C 1
ATOM 632 O O . THR A 1 81 ? 5.031 5.828 5.613 1 97 81 THR A O 1
ATOM 635 N N . LEU A 1 82 ? 4.172 5.184 7.559 1 95.12 82 LEU A N 1
ATOM 636 C CA . LEU A 1 82 ? 5.422 5.395 8.281 1 95.12 82 LEU A CA 1
ATOM 637 C C . LEU A 1 82 ? 6.508 4.453 7.777 1 95.12 82 LEU A C 1
ATOM 639 O O . LEU A 1 82 ? 7.645 4.875 7.551 1 95.12 82 LEU A O 1
ATOM 643 N N . LEU A 1 83 ? 6.164 3.207 7.605 1 96.88 83 LEU A N 1
ATOM 644 C CA . LEU A 1 83 ? 7.125 2.219 7.133 1 96.88 83 LEU A CA 1
ATOM 645 C C . LEU A 1 83 ? 7.645 2.586 5.746 1 96.88 83 LEU A C 1
ATOM 647 O O . LEU A 1 83 ? 8.852 2.541 5.5 1 96.88 83 LEU A O 1
ATOM 651 N N . HIS A 1 84 ? 6.738 2.898 4.883 1 98 84 HIS A N 1
ATOM 652 C CA . HIS A 1 84 ? 7.125 3.242 3.521 1 98 84 HIS A CA 1
ATOM 653 C C . HIS A 1 84 ? 7.883 4.566 3.48 1 98 84 HIS A C 1
ATOM 655 O O . HIS A 1 84 ? 8.883 4.688 2.775 1 98 84 HIS A O 1
ATOM 661 N N . ASP A 1 85 ? 7.465 5.508 4.281 1 95.38 85 ASP A N 1
ATOM 662 C CA . ASP A 1 85 ? 8.125 6.809 4.348 1 95.38 85 ASP A CA 1
ATOM 663 C C . ASP A 1 85 ? 9.562 6.672 4.852 1 95.38 85 ASP A C 1
ATOM 665 O O . ASP A 1 85 ? 10.461 7.367 4.375 1 95.38 85 ASP A O 1
ATOM 669 N N . ASP A 1 86 ? 9.711 5.852 5.855 1 95.44 86 ASP A N 1
ATOM 670 C CA . ASP A 1 86 ? 11.047 5.664 6.406 1 95.44 86 ASP A CA 1
ATOM 671 C C . ASP A 1 86 ? 12 5.105 5.352 1 95.44 86 ASP A C 1
ATOM 673 O O . ASP A 1 86 ? 13.195 5.43 5.352 1 95.44 86 ASP A O 1
ATOM 677 N N . VAL A 1 87 ? 11.539 4.285 4.473 1 97.12 87 VAL A N 1
ATOM 678 C CA . VAL A 1 87 ? 12.352 3.754 3.383 1 97.12 87 VAL A CA 1
ATOM 679 C C . VAL A 1 87 ? 12.617 4.848 2.352 1 97.12 87 VAL A C 1
ATOM 681 O O . VAL A 1 87 ? 13.758 5.027 1.906 1 97.12 87 VAL A O 1
ATOM 684 N N . VAL A 1 88 ? 11.609 5.543 1.999 1 96.19 88 VAL A N 1
ATOM 685 C CA . VAL A 1 88 ? 11.68 6.582 0.974 1 96.19 88 VAL A CA 1
ATOM 686 C C . VAL A 1 88 ? 12.625 7.688 1.425 1 96.19 88 VAL A C 1
ATOM 688 O O . VAL A 1 88 ? 13.43 8.188 0.633 1 96.19 88 VAL A O 1
ATOM 691 N N . ASP A 1 89 ? 12.602 7.957 2.721 1 93 89 ASP A N 1
ATOM 692 C CA . ASP A 1 89 ? 13.375 9.062 3.27 1 93 89 ASP A CA 1
ATOM 693 C C . ASP A 1 89 ? 14.719 8.586 3.812 1 93 89 ASP A C 1
ATOM 695 O O . ASP A 1 89 ? 15.523 9.383 4.285 1 93 89 ASP A O 1
ATOM 699 N N . ASN A 1 90 ? 14.969 7.344 3.746 1 92.56 90 ASN A N 1
ATOM 700 C CA . ASN A 1 90 ? 16.156 6.742 4.332 1 92.56 90 ASN A CA 1
ATOM 701 C C . ASN A 1 90 ? 16.312 7.125 5.801 1 92.56 90 ASN A C 1
ATOM 703 O O . ASN A 1 90 ? 17.406 7.52 6.234 1 92.56 90 ASN A O 1
ATOM 707 N N . SER A 1 91 ? 15.227 7.121 6.453 1 91.19 91 SER A N 1
ATOM 708 C CA . SER A 1 91 ? 15.25 7.469 7.871 1 91.19 91 SER A CA 1
ATOM 709 C C . SER A 1 91 ? 15.93 6.383 8.695 1 91.19 91 SER A C 1
ATOM 711 O O . SER A 1 91 ? 15.773 5.191 8.422 1 91.19 91 SER A O 1
ATOM 713 N N . THR A 1 92 ? 16.625 6.805 9.797 1 91.62 92 THR A N 1
ATOM 714 C CA . THR A 1 92 ? 17.359 5.828 10.594 1 91.62 92 THR A CA 1
ATOM 715 C C . THR A 1 92 ? 16.797 5.75 12.008 1 91.62 92 THR A C 1
ATOM 717 O O . THR A 1 92 ? 17.016 4.77 12.719 1 91.62 92 THR A O 1
ATOM 720 N N . LEU A 1 93 ? 16.062 6.844 12.383 1 88.62 93 LEU A N 1
ATOM 721 C CA . LEU A 1 93 ? 15.531 6.91 13.742 1 88.62 93 LEU A CA 1
ATOM 722 C C . LEU A 1 93 ? 14.086 7.383 13.742 1 88.62 93 LEU A C 1
ATOM 724 O O . LEU A 1 93 ? 13.727 8.312 13.008 1 88.62 93 LEU A O 1
ATOM 728 N N . ARG A 1 94 ? 13.289 6.762 14.602 1 83.38 94 ARG A N 1
ATOM 729 C CA . ARG A 1 94 ? 11.906 7.145 14.836 1 83.38 94 ARG A CA 1
ATOM 730 C C . ARG A 1 94 ? 11.477 6.793 16.25 1 83.38 94 ARG A C 1
ATOM 732 O O . ARG A 1 94 ? 11.633 5.652 16.688 1 83.38 94 ARG A O 1
ATOM 739 N N . ARG A 1 95 ? 10.992 7.789 16.953 1 84.56 95 ARG A N 1
ATOM 740 C CA . ARG A 1 95 ? 10.562 7.609 18.344 1 84.56 95 ARG A CA 1
ATOM 741 C C . ARG A 1 95 ? 11.68 7.023 19.188 1 84.56 95 ARG A C 1
ATOM 743 O O . ARG A 1 95 ? 11.477 6.035 19.906 1 84.56 95 ARG A O 1
ATOM 750 N N . PHE A 1 96 ? 12.766 7.543 18.906 1 83.88 96 PHE A N 1
ATOM 751 C CA . PHE A 1 96 ? 13.984 7.273 19.656 1 83.88 96 PHE A CA 1
ATOM 752 C C . PHE A 1 96 ? 14.453 5.844 19.422 1 83.88 96 PHE A C 1
ATOM 754 O O . PHE A 1 96 ? 15.273 5.324 20.188 1 83.88 96 PHE A O 1
ATOM 761 N N . LYS A 1 97 ? 13.93 5.199 18.438 1 89.75 97 LYS A N 1
ATOM 762 C CA . LYS A 1 97 ? 14.344 3.844 18.078 1 89.75 97 LYS A CA 1
ATOM 763 C C . LYS A 1 97 ? 14.742 3.764 16.609 1 89.75 97 LYS A C 1
ATOM 765 O O . LYS A 1 97 ? 14.273 4.551 15.797 1 89.75 97 LYS A O 1
ATOM 770 N N . PRO A 1 98 ? 15.664 2.824 16.375 1 93.62 98 PRO A N 1
ATOM 771 C CA . PRO A 1 98 ? 15.977 2.635 14.961 1 93.62 98 PRO A CA 1
ATOM 772 C C . PRO A 1 98 ? 14.742 2.289 14.133 1 93.62 98 PRO A C 1
ATOM 774 O O . PRO A 1 98 ? 13.867 1.552 14.602 1 93.62 98 PRO A O 1
ATOM 777 N N . THR A 1 99 ? 14.68 2.803 12.93 1 93.69 99 THR A N 1
ATOM 778 C CA . THR A 1 99 ? 13.547 2.516 12.062 1 93.69 99 THR A CA 1
ATOM 779 C C . THR A 1 99 ? 13.578 1.066 11.586 1 93.69 99 THR A C 1
ATOM 781 O O . THR A 1 99 ? 14.625 0.418 11.625 1 93.69 99 THR A O 1
ATOM 784 N N . ALA A 1 100 ? 12.484 0.589 11.117 1 94.88 100 ALA A N 1
ATOM 785 C CA . ALA A 1 100 ? 12.352 -0.799 10.68 1 94.88 100 ALA A CA 1
ATOM 786 C C . ALA A 1 100 ? 13.312 -1.099 9.523 1 94.88 100 ALA A C 1
ATOM 788 O O . ALA A 1 100 ? 13.867 -2.195 9.445 1 94.88 100 ALA A O 1
ATOM 789 N N . ASN A 1 101 ? 13.492 -0.142 8.602 1 95.81 101 ASN A N 1
ATOM 790 C CA . ASN A 1 101 ? 14.367 -0.368 7.457 1 95.81 101 ASN A CA 1
ATOM 791 C C . ASN A 1 101 ? 15.828 -0.52 7.887 1 95.81 101 ASN A C 1
ATOM 793 O O . ASN A 1 101 ? 16.625 -1.146 7.188 1 95.81 101 ASN A O 1
ATOM 797 N N . VAL A 1 102 ? 16.203 0.09 8.984 1 95.94 102 VAL A N 1
ATOM 798 C CA . VAL A 1 102 ? 17.547 -0.057 9.539 1 95.94 102 VAL A CA 1
ATOM 799 C C . VAL A 1 102 ? 17.703 -1.442 10.164 1 95.94 102 VAL A C 1
ATOM 801 O O . VAL A 1 102 ? 18.734 -2.09 10 1 95.94 102 VAL A O 1
ATOM 804 N N . ILE A 1 103 ? 16.672 -1.873 10.836 1 96.19 103 ILE A N 1
ATOM 805 C CA . ILE A 1 103 ? 16.766 -3.113 11.602 1 96.19 103 ILE A CA 1
ATOM 806 C C . ILE A 1 103 ? 16.578 -4.309 10.664 1 96.19 103 ILE A C 1
ATOM 808 O O . ILE A 1 103 ? 17.359 -5.27 10.719 1 96.19 103 ILE A O 1
ATOM 812 N N . TRP A 1 104 ? 15.609 -4.234 9.773 1 96.75 104 TRP A N 1
ATOM 813 C CA . TRP A 1 104 ? 15.234 -5.422 9.008 1 96.75 104 TRP A CA 1
ATOM 814 C C . TRP A 1 104 ? 15.438 -5.188 7.512 1 96.75 104 TRP A C 1
ATOM 816 O O . TRP A 1 104 ? 15.211 -6.086 6.699 1 96.75 104 TRP A O 1
ATOM 826 N N . GLY A 1 105 ? 15.836 -3.969 7.152 1 96.5 105 GLY A N 1
ATOM 827 C CA . GLY A 1 105 ? 16.078 -3.664 5.75 1 96.5 105 GLY A CA 1
ATOM 828 C C . GLY A 1 105 ? 14.883 -3.045 5.055 1 96.5 105 GLY A C 1
ATOM 829 O O . GLY A 1 105 ? 13.758 -3.148 5.539 1 96.5 105 GLY A O 1
ATOM 830 N N . SER A 1 106 ? 15.141 -2.455 3.891 1 97.44 106 SER A N 1
ATOM 831 C CA . SER A 1 106 ? 14.117 -1.756 3.119 1 97.44 106 SER A CA 1
ATOM 832 C C . SER A 1 106 ? 13.102 -2.73 2.541 1 97.44 106 SER A C 1
ATOM 834 O O . SER A 1 106 ? 11.906 -2.432 2.496 1 97.44 106 SER A O 1
ATOM 836 N N . LYS A 1 107 ? 13.547 -3.932 2.064 1 97.31 107 LYS A N 1
ATOM 837 C CA . LYS A 1 107 ? 12.656 -4.922 1.464 1 97.31 107 LYS A CA 1
ATOM 838 C C . LYS A 1 107 ? 11.547 -5.316 2.432 1 97.31 107 LYS A C 1
ATOM 840 O O . LYS A 1 107 ? 10.367 -5.27 2.08 1 97.31 107 LYS A O 1
ATOM 845 N N . THR A 1 108 ? 11.984 -5.594 3.621 1 97.44 108 THR A N 1
ATOM 846 C CA . THR A 1 108 ? 11.047 -6.012 4.66 1 97.44 108 THR A CA 1
ATOM 847 C C . THR A 1 108 ? 10.062 -4.887 4.98 1 97.44 108 THR A C 1
ATOM 849 O O . THR A 1 108 ? 8.859 -5.125 5.109 1 97.44 108 THR A O 1
ATOM 852 N N . SER A 1 109 ? 10.57 -3.705 5.117 1 97.88 109 SER A N 1
ATOM 853 C CA . SER A 1 109 ? 9.75 -2.559 5.48 1 97.88 109 SER A CA 1
ATOM 854 C C . SER A 1 109 ? 8.68 -2.291 4.422 1 97.88 109 SER A C 1
ATOM 856 O O . SER A 1 109 ? 7.531 -1.983 4.754 1 97.88 109 SER A O 1
ATOM 858 N N . ILE A 1 110 ? 9.07 -2.389 3.15 1 98.5 110 ILE A N 1
ATOM 859 C CA . ILE A 1 110 ? 8.133 -2.16 2.059 1 98.5 110 ILE A CA 1
ATOM 860 C C . ILE A 1 110 ? 7.016 -3.203 2.109 1 98.5 110 ILE A C 1
ATOM 862 O O . ILE A 1 110 ? 5.832 -2.857 2.068 1 98.5 110 ILE A O 1
ATOM 866 N N . LEU A 1 111 ? 7.332 -4.422 2.271 1 98.31 111 LEU A N 1
ATOM 867 C CA . LEU A 1 111 ? 6.375 -5.52 2.205 1 98.31 111 LEU A CA 1
ATOM 868 C C . LEU A 1 111 ? 5.461 -5.516 3.426 1 98.31 111 LEU A C 1
ATOM 870 O O . LEU A 1 111 ? 4.258 -5.766 3.307 1 98.31 111 LEU A O 1
ATOM 874 N N . VAL A 1 112 ? 6.031 -5.289 4.59 1 98.06 112 VAL A N 1
ATOM 875 C CA . VAL A 1 112 ? 5.203 -5.234 5.789 1 98.06 112 VAL A CA 1
ATOM 876 C C . VAL A 1 112 ? 4.281 -4.02 5.727 1 98.06 112 VAL A C 1
ATOM 878 O O . VAL A 1 112 ? 3.143 -4.074 6.195 1 98.06 112 VAL A O 1
ATOM 881 N N . GLY A 1 113 ? 4.785 -2.906 5.199 1 98.25 113 GLY A N 1
ATOM 882 C CA . GLY A 1 113 ? 3.908 -1.774 4.953 1 98.25 113 GLY A CA 1
ATOM 883 C C . GLY A 1 113 ? 2.705 -2.127 4.098 1 98.25 113 GLY A C 1
ATOM 884 O O . GLY A 1 113 ? 1.583 -1.715 4.398 1 98.25 113 GLY A O 1
ATOM 885 N N . ASP A 1 114 ? 2.938 -2.877 3.057 1 98.56 114 ASP A N 1
ATOM 886 C CA . ASP A 1 114 ? 1.846 -3.338 2.203 1 98.56 114 ASP A CA 1
ATOM 887 C C . ASP A 1 114 ? 0.857 -4.195 2.992 1 98.56 114 ASP A C 1
ATOM 889 O O . ASP A 1 114 ? -0.354 -4.105 2.779 1 98.56 114 ASP A O 1
ATOM 893 N N . PHE A 1 115 ? 1.393 -5.027 3.822 1 98.44 115 PHE A N 1
ATOM 894 C CA . PHE A 1 115 ? 0.552 -5.891 4.645 1 98.44 115 PHE A CA 1
ATOM 895 C C . PHE A 1 115 ? -0.341 -5.062 5.559 1 98.44 115 PHE A C 1
ATOM 897 O O . PHE A 1 115 ? -1.547 -5.301 5.645 1 98.44 115 PHE A O 1
ATOM 904 N N . LEU A 1 116 ? 0.278 -4.141 6.227 1 97.94 116 LEU A N 1
ATOM 905 C CA . LEU A 1 116 ? -0.488 -3.283 7.125 1 97.94 116 LEU A CA 1
ATOM 906 C C . LEU A 1 116 ? -1.543 -2.494 6.355 1 97.94 116 LEU A C 1
ATOM 908 O O . LEU A 1 116 ? -2.672 -2.34 6.828 1 97.94 116 LEU A O 1
ATOM 912 N N . PHE A 1 117 ? -1.178 -1.987 5.215 1 98 117 PHE A N 1
ATOM 913 C CA . PHE A 1 117 ? -2.119 -1.258 4.375 1 98 117 PHE A CA 1
ATOM 914 C C . PHE A 1 117 ? -3.293 -2.145 3.982 1 98 117 PHE A C 1
ATOM 916 O O . PHE A 1 117 ? -4.449 -1.717 4.039 1 98 117 PHE A O 1
ATOM 923 N N . SER A 1 118 ? -3.031 -3.334 3.617 1 98.38 118 SER A N 1
ATOM 924 C CA . SER A 1 118 ? -4.07 -4.289 3.242 1 98.38 118 SER A CA 1
ATOM 925 C C . SER A 1 118 ? -4.977 -4.609 4.426 1 98.38 118 SER A C 1
ATOM 927 O O . SER A 1 118 ? -6.191 -4.738 4.27 1 98.38 118 SER A O 1
ATOM 929 N N . GLN A 1 119 ? -4.391 -4.742 5.555 1 98.12 119 GLN A N 1
ATOM 930 C CA . GLN A 1 119 ? -5.168 -5.004 6.762 1 98.12 119 GLN A CA 1
ATOM 931 C C . GLN A 1 119 ? -6.145 -3.865 7.043 1 98.12 119 GLN A C 1
ATOM 933 O O . GLN A 1 119 ? -7.254 -4.098 7.531 1 98.12 119 GLN A O 1
ATOM 938 N N . SER A 1 120 ? -5.652 -2.662 6.816 1 98.38 120 SER A N 1
ATOM 939 C CA . SER A 1 120 ? -6.531 -1.518 7.031 1 98.38 120 SER A CA 1
ATOM 940 C C . SER A 1 120 ? -7.793 -1.621 6.184 1 98.38 120 SER A C 1
ATOM 942 O O . SER A 1 120 ? -8.891 -1.318 6.652 1 98.38 120 SER A O 1
ATOM 944 N N . PHE A 1 121 ? -7.648 -2.074 5.004 1 96.88 121 PHE A N 1
ATOM 945 C CA . PHE A 1 121 ? -8.797 -2.184 4.117 1 96.88 121 PHE A CA 1
ATOM 946 C C . PHE A 1 121 ? -9.719 -3.311 4.566 1 96.88 121 PHE A C 1
ATOM 948 O O . PHE A 1 121 ? -10.945 -3.184 4.488 1 96.88 121 PHE A O 1
ATOM 955 N N . LYS A 1 122 ? -9.125 -4.383 4.941 1 98.06 122 LYS A N 1
ATOM 956 C CA . LYS A 1 122 ? -9.914 -5.488 5.477 1 98.06 122 LYS A CA 1
ATOM 957 C C . LYS A 1 122 ? -10.758 -5.031 6.664 1 98.06 122 LYS A C 1
ATOM 959 O O . LYS A 1 122 ? -11.938 -5.379 6.766 1 98.06 122 LYS A O 1
ATOM 964 N N . LEU A 1 123 ? -10.211 -4.25 7.512 1 98.31 123 LEU A N 1
ATOM 965 C CA . LEU A 1 123 ? -10.914 -3.736 8.68 1 98.31 123 LEU A CA 1
ATOM 966 C C . LEU A 1 123 ? -12.023 -2.768 8.273 1 98.31 123 LEU A C 1
ATOM 968 O O . LEU A 1 123 ? -13.102 -2.76 8.867 1 98.31 123 LEU A O 1
ATOM 972 N N . MET A 1 124 ? -11.758 -1.938 7.281 1 97.88 124 MET A N 1
ATOM 973 C CA . MET A 1 124 ? -12.773 -1.028 6.762 1 97.88 124 MET A CA 1
ATOM 974 C C . MET A 1 124 ? -14 -1.798 6.297 1 97.88 124 MET A C 1
ATOM 976 O O . MET A 1 124 ? -15.133 -1.428 6.625 1 97.88 124 MET A O 1
ATOM 980 N N . VAL A 1 125 ? -13.719 -2.844 5.543 1 97.75 125 VAL A N 1
ATOM 981 C CA . VAL A 1 125 ? -14.812 -3.635 4.996 1 97.75 125 VAL A CA 1
ATOM 982 C C . VAL A 1 125 ? -15.586 -4.309 6.129 1 97.75 125 VAL A C 1
ATOM 984 O O . VAL A 1 125 ? -16.812 -4.379 6.098 1 97.75 125 VAL A O 1
ATOM 987 N N . ALA A 1 126 ? -14.867 -4.758 7.148 1 97.12 126 ALA A N 1
ATOM 988 C CA . ALA A 1 126 ? -15.477 -5.438 8.289 1 97.12 126 ALA A CA 1
ATOM 989 C C . ALA A 1 126 ? -16.406 -4.496 9.055 1 97.12 126 ALA A C 1
ATOM 991 O O . ALA A 1 126 ? -17.328 -4.949 9.734 1 97.12 126 ALA A O 1
ATOM 992 N N . SER A 1 127 ? -16.172 -3.219 8.984 1 96.44 127 SER A N 1
ATOM 993 C CA . SER A 1 127 ? -17.047 -2.252 9.656 1 96.44 127 SER A CA 1
ATOM 994 C C . SER A 1 127 ? -18.438 -2.23 9.039 1 96.44 127 SER A C 1
ATOM 996 O O . SER A 1 127 ? -19.406 -1.813 9.68 1 96.44 127 SER A O 1
ATOM 998 N N . GLY A 1 128 ? -18.516 -2.535 7.707 1 95.38 128 GLY A N 1
ATOM 999 C CA . GLY A 1 128 ? -19.797 -2.66 7.027 1 95.38 128 GLY A CA 1
ATOM 1000 C C . GLY A 1 128 ? -20.391 -1.323 6.637 1 95.38 128 GLY A C 1
ATOM 1001 O O . GLY A 1 128 ? -21.469 -1.272 6.02 1 95.38 128 GLY A O 1
ATOM 1002 N N . CYS A 1 129 ? -19.734 -0.214 6.969 1 96.62 129 CYS A N 1
ATOM 1003 C CA . CYS A 1 129 ? -20.25 1.116 6.664 1 96.62 129 CYS A CA 1
ATOM 1004 C C . CYS A 1 129 ? -19.625 1.66 5.383 1 96.62 129 CYS A C 1
ATOM 1006 O O . CYS A 1 129 ? -18.531 2.213 5.402 1 96.62 129 CYS A O 1
ATOM 1008 N N . ILE A 1 130 ? -20.375 1.618 4.293 1 96.81 130 ILE A N 1
ATOM 1009 C CA . ILE A 1 130 ? -19.859 1.967 2.967 1 96.81 130 ILE A CA 1
ATOM 1010 C C . ILE A 1 130 ? -19.422 3.426 2.953 1 96.81 130 ILE A C 1
ATOM 1012 O O . ILE A 1 130 ? -18.391 3.76 2.354 1 96.81 130 ILE A O 1
ATOM 1016 N N . LYS A 1 131 ? -20.188 4.281 3.633 1 97.44 131 LYS A N 1
ATOM 1017 C CA . LYS A 1 131 ? -19.828 5.695 3.674 1 97.44 131 LYS A CA 1
ATOM 1018 C C . LYS A 1 131 ? -18.469 5.898 4.34 1 97.44 131 LYS A C 1
ATOM 1020 O O . LYS A 1 131 ? -17.656 6.688 3.865 1 97.44 131 LYS A O 1
ATOM 1025 N N . ALA A 1 132 ? -18.25 5.199 5.441 1 98.06 132 ALA A N 1
ATOM 1026 C CA . ALA A 1 132 ? -16.969 5.289 6.141 1 98.06 132 ALA A CA 1
ATOM 1027 C C . ALA A 1 132 ? -15.836 4.734 5.289 1 98.06 132 ALA A C 1
ATOM 1029 O O . ALA A 1 132 ? -14.742 5.297 5.258 1 98.06 132 ALA A O 1
ATOM 1030 N N . MET A 1 133 ? -16.156 3.625 4.582 1 98.25 133 MET A N 1
ATOM 1031 C CA . MET A 1 133 ? -15.172 3.037 3.682 1 98.25 133 MET A CA 1
ATOM 1032 C C . MET A 1 133 ? -14.758 4.031 2.6 1 98.25 133 MET A C 1
ATOM 1034 O O . MET A 1 133 ? -13.578 4.16 2.285 1 98.25 133 MET A O 1
ATOM 1038 N N . ASN A 1 134 ? -15.688 4.691 2.086 1 98.25 134 ASN A N 1
ATOM 1039 C CA . ASN A 1 134 ? -15.43 5.676 1.039 1 98.25 134 ASN A CA 1
ATOM 1040 C C . ASN A 1 134 ? -14.516 6.793 1.532 1 98.25 134 ASN A C 1
ATOM 1042 O O . ASN A 1 134 ? -13.602 7.211 0.819 1 98.25 134 ASN A O 1
ATOM 1046 N N . VAL A 1 135 ? -14.742 7.238 2.703 1 98.62 135 VAL A N 1
ATOM 1047 C CA . VAL A 1 135 ? -13.961 8.32 3.291 1 98.62 135 VAL A CA 1
ATOM 1048 C C . VAL A 1 135 ? -12.508 7.871 3.455 1 98.62 135 VAL A C 1
ATOM 1050 O O . VAL A 1 135 ? -11.586 8.578 3.043 1 98.62 135 VAL A O 1
ATOM 1053 N N . LEU A 1 136 ? -12.336 6.688 4.016 1 98.75 136 LEU A N 1
ATOM 1054 C CA . LEU A 1 136 ? -10.977 6.223 4.293 1 98.75 136 LEU A CA 1
ATOM 1055 C C . LEU A 1 136 ? -10.266 5.836 3.004 1 98.75 136 LEU A C 1
ATOM 1057 O O . LEU A 1 136 ? -9.055 6.039 2.875 1 98.75 136 LEU A O 1
ATOM 1061 N N . ALA A 1 137 ? -10.945 5.25 2.066 1 98.38 137 ALA A N 1
ATOM 1062 C CA . ALA A 1 137 ? -10.352 4.93 0.771 1 98.38 137 ALA A CA 1
ATOM 1063 C C . ALA A 1 137 ? -9.883 6.195 0.053 1 98.38 137 ALA A C 1
ATOM 1065 O O . ALA A 1 137 ? -8.766 6.25 -0.465 1 98.38 137 ALA A O 1
ATOM 1066 N N . LYS A 1 138 ? -10.719 7.184 0.054 1 98.31 138 LYS A N 1
ATOM 1067 C CA . LYS A 1 138 ? -10.375 8.461 -0.57 1 98.31 138 LYS A CA 1
ATOM 1068 C C . LYS A 1 138 ? -9.188 9.109 0.133 1 98.31 138 LYS A C 1
ATOM 1070 O O . LYS A 1 138 ? -8.297 9.664 -0.519 1 98.31 138 LYS A O 1
ATOM 1075 N N . ALA A 1 139 ? -9.25 9.086 1.398 1 98.62 139 ALA A N 1
ATOM 1076 C CA . ALA A 1 139 ? -8.141 9.641 2.168 1 98.62 139 ALA A CA 1
ATOM 1077 C C . ALA A 1 139 ? -6.828 8.961 1.799 1 98.62 139 ALA A C 1
ATOM 1079 O O . ALA A 1 139 ? -5.793 9.625 1.688 1 98.62 139 ALA A O 1
ATOM 1080 N N . SER A 1 140 ? -6.84 7.645 1.658 1 98.5 140 SER A N 1
ATOM 1081 C CA . SER A 1 140 ? -5.641 6.898 1.299 1 98.5 140 SER A CA 1
ATOM 1082 C C . SER A 1 140 ? -5.094 7.348 -0.052 1 98.5 140 SER A C 1
ATOM 1084 O O . SER A 1 140 ? -3.877 7.453 -0.231 1 98.5 140 SER A O 1
ATOM 1086 N N . VAL A 1 141 ? -5.934 7.609 -0.996 1 98.19 141 VAL A N 1
ATOM 1087 C CA . VAL A 1 141 ? -5.531 8.086 -2.314 1 98.19 141 VAL A CA 1
ATOM 1088 C C . VAL A 1 141 ? -4.895 9.469 -2.191 1 98.19 141 VAL A C 1
ATOM 1090 O O . VAL A 1 141 ? -3.822 9.719 -2.752 1 98.19 141 VAL A O 1
ATOM 1093 N N . ILE A 1 142 ? -5.52 10.32 -1.444 1 98.31 142 ILE A N 1
ATOM 1094 C CA . ILE A 1 142 ? -5.059 11.695 -1.279 1 98.31 142 ILE A CA 1
ATOM 1095 C C . ILE A 1 142 ? -3.693 11.703 -0.594 1 98.31 142 ILE A C 1
ATOM 1097 O O . ILE A 1 142 ? -2.789 12.438 -1.002 1 98.31 142 ILE A O 1
ATOM 1101 N N . ILE A 1 143 ? -3.562 10.875 0.407 1 98.31 143 ILE A N 1
ATOM 1102 C CA . ILE A 1 143 ? -2.309 10.797 1.15 1 98.31 143 ILE A CA 1
ATOM 1103 C C . ILE A 1 143 ? -1.189 10.328 0.225 1 98.31 143 ILE A C 1
ATOM 1105 O O . ILE A 1 143 ? -0.108 10.914 0.199 1 98.31 143 ILE A O 1
ATOM 1109 N N . SER A 1 144 ? -1.422 9.25 -0.519 1 97.5 144 SER A N 1
ATOM 1110 C CA . SER A 1 144 ? -0.412 8.719 -1.426 1 97.5 144 SER A CA 1
ATOM 1111 C C . SER A 1 144 ? -0.046 9.734 -2.506 1 97.5 144 SER A C 1
ATOM 1113 O O . SER A 1 144 ? 1.125 9.867 -2.867 1 97.5 144 SER A O 1
ATOM 1115 N N . GLU A 1 145 ? -1.011 10.375 -3.021 1 97.19 145 GLU A N 1
ATOM 1116 C CA . GLU A 1 145 ? -0.763 11.43 -4.004 1 97.19 145 GLU A CA 1
ATOM 1117 C C . GLU A 1 145 ? 0.07 12.562 -3.406 1 97.19 145 GLU A C 1
ATOM 1119 O O . GLU A 1 145 ? 0.994 13.062 -4.047 1 97.19 145 GLU A O 1
ATOM 1124 N N . GLY A 1 146 ? -0.299 12.977 -2.229 1 97.19 146 GLY A N 1
ATOM 1125 C CA . GLY A 1 146 ? 0.44 14.023 -1.54 1 97.19 146 GLY A CA 1
ATOM 1126 C C . GLY A 1 146 ? 1.909 13.695 -1.357 1 97.19 146 GLY A C 1
ATOM 1127 O O . GLY A 1 146 ? 2.766 14.578 -1.46 1 97.19 146 GLY A O 1
ATOM 1128 N N . GLU A 1 147 ? 2.219 12.43 -1.075 1 97 147 GLU A N 1
ATOM 1129 C CA . GLU A 1 147 ? 3.605 12 -0.921 1 97 147 GLU A CA 1
ATOM 1130 C C . GLU A 1 147 ? 4.375 12.148 -2.23 1 97 147 GLU A C 1
ATOM 1132 O O . GLU A 1 147 ? 5.551 12.516 -2.23 1 97 147 GLU A O 1
ATOM 1137 N N . VAL A 1 148 ? 3.729 11.812 -3.309 1 97 148 VAL A N 1
ATOM 1138 C CA . VAL A 1 148 ? 4.367 11.938 -4.613 1 97 148 VAL A CA 1
ATOM 1139 C C . VAL A 1 148 ? 4.605 13.414 -4.926 1 97 148 VAL A C 1
ATOM 1141 O O . VAL A 1 148 ? 5.664 13.781 -5.438 1 97 148 VAL A O 1
ATOM 1144 N N . VAL A 1 149 ? 3.631 14.25 -4.625 1 97 149 VAL A N 1
ATOM 1145 C CA . VAL A 1 149 ? 3.76 15.688 -4.855 1 97 149 VAL A CA 1
ATOM 1146 C C . VAL A 1 149 ? 4.938 16.234 -4.055 1 97 149 VAL A C 1
ATOM 1148 O O . VAL A 1 149 ? 5.723 17.031 -4.562 1 97 149 VAL A O 1
ATOM 1151 N N . GLN A 1 150 ? 5 15.797 -2.822 1 96.81 150 GLN A N 1
ATOM 1152 C CA . GLN A 1 150 ? 6.133 16.234 -2.014 1 96.81 150 GLN A CA 1
ATOM 1153 C C . GLN A 1 150 ? 7.457 15.805 -2.65 1 96.81 150 GLN A C 1
ATOM 1155 O O . GLN A 1 150 ? 8.422 16.578 -2.652 1 96.81 150 GLN A O 1
ATOM 1160 N N . LEU A 1 151 ? 7.57 14.578 -3.102 1 96.25 151 LEU A N 1
ATOM 1161 C CA . LEU A 1 151 ? 8.781 14.086 -3.752 1 96.25 151 LEU A CA 1
ATOM 1162 C C . LEU A 1 151 ? 9.125 14.93 -4.973 1 96.25 151 LEU A C 1
ATOM 1164 O O . LEU A 1 151 ? 10.289 15.266 -5.195 1 96.25 151 LEU A O 1
ATOM 1168 N N . VAL A 1 152 ? 8.078 15.281 -5.754 1 96.31 152 VAL A N 1
ATOM 1169 C CA . VAL A 1 152 ? 8.273 16.094 -6.953 1 96.31 152 VAL A CA 1
ATOM 1170 C C . VAL A 1 152 ? 8.812 17.469 -6.562 1 96.31 152 VAL A C 1
ATOM 1172 O O . VAL A 1 152 ? 9.766 17.953 -7.168 1 96.31 152 VAL A O 1
ATOM 1175 N N . LYS A 1 153 ? 8.195 18.078 -5.57 1 96.25 153 LYS A N 1
ATOM 1176 C CA . LYS A 1 153 ? 8.625 19.391 -5.109 1 96.25 153 LYS A CA 1
ATOM 1177 C C . LYS A 1 153 ? 10.047 19.344 -4.559 1 96.25 153 LYS A C 1
ATOM 1179 O O . LYS A 1 153 ? 10.828 20.266 -4.766 1 96.25 153 LYS A O 1
ATOM 1184 N N . LEU A 1 154 ? 10.336 18.281 -3.814 1 94.69 154 LEU A N 1
ATOM 1185 C CA . LEU A 1 154 ? 11.68 18.062 -3.289 1 94.69 154 LEU A CA 1
ATOM 1186 C C . LEU A 1 154 ? 12.703 18.047 -4.418 1 94.69 154 LEU A C 1
ATOM 1188 O O . LEU A 1 154 ? 13.766 18.672 -4.312 1 94.69 154 LEU A O 1
ATOM 1192 N N . ASN A 1 155 ? 12.391 17.422 -5.5 1 93.62 155 ASN A N 1
ATOM 1193 C CA . ASN A 1 155 ? 13.312 17.234 -6.617 1 93.62 155 ASN A CA 1
ATOM 1194 C C . ASN A 1 155 ? 13.477 18.531 -7.43 1 93.62 155 ASN A C 1
ATOM 1196 O O . ASN A 1 155 ? 14.406 18.656 -8.219 1 93.62 155 ASN A O 1
ATOM 1200 N N . GLU A 1 156 ? 12.562 19.438 -7.23 1 95.31 156 GLU A N 1
ATOM 1201 C CA . GLU A 1 156 ? 12.688 20.719 -7.91 1 95.31 156 GLU A CA 1
ATOM 1202 C C . GLU A 1 156 ? 13.805 21.562 -7.293 1 95.31 156 GLU A C 1
ATOM 1204 O O . GLU A 1 156 ? 14.312 22.484 -7.93 1 95.31 156 GLU A O 1
ATOM 1209 N N . ARG A 1 157 ? 14.195 21.328 -6.062 1 94.44 157 ARG A N 1
ATOM 1210 C CA . ARG A 1 157 ? 15.312 21.953 -5.371 1 94.44 157 ARG A CA 1
ATOM 1211 C C . ARG A 1 157 ? 15.172 23.484 -5.379 1 94.44 157 ARG A C 1
ATOM 1213 O O . ARG A 1 157 ? 16.109 24.188 -5.758 1 94.44 157 ARG A O 1
ATOM 1220 N N . ARG A 1 158 ? 14.047 23.828 -4.961 1 96.5 158 ARG A N 1
ATOM 1221 C CA . ARG A 1 158 ? 13.734 25.25 -4.871 1 96.5 158 ARG A CA 1
ATOM 1222 C C . ARG A 1 158 ? 12.891 25.547 -3.637 1 96.5 158 ARG A C 1
ATOM 1224 O O . ARG A 1 158 ? 12.297 24.641 -3.049 1 96.5 158 ARG A O 1
ATOM 1231 N N . ILE A 1 159 ? 12.828 26.844 -3.336 1 97.44 159 ILE A N 1
ATOM 1232 C CA . ILE A 1 159 ? 11.922 27.281 -2.279 1 97.44 159 ILE A CA 1
ATOM 1233 C C . ILE A 1 159 ? 10.477 27.203 -2.771 1 97.44 159 ILE A C 1
ATOM 1235 O O . ILE A 1 159 ? 10.125 27.812 -3.779 1 97.44 159 ILE A O 1
ATOM 1239 N N . ILE A 1 160 ? 9.734 26.438 -2.078 1 97.62 160 ILE A N 1
ATOM 1240 C CA . ILE A 1 160 ? 8.336 26.359 -2.484 1 97.62 160 ILE A CA 1
ATOM 1241 C C . ILE A 1 160 ? 7.527 27.453 -1.787 1 97.62 160 ILE A C 1
ATOM 1243 O O . ILE A 1 160 ? 7.984 28.047 -0.805 1 97.62 160 ILE A O 1
ATOM 1247 N N . THR A 1 161 ? 6.34 27.75 -2.305 1 97.81 161 THR A N 1
ATOM 1248 C CA . THR A 1 161 ? 5.469 28.766 -1.723 1 97.81 161 THR A CA 1
ATOM 1249 C C . THR A 1 161 ? 4.73 28.203 -0.508 1 97.81 161 THR A C 1
ATOM 1251 O O . THR A 1 161 ? 4.684 26.984 -0.306 1 97.81 161 THR A O 1
ATOM 1254 N N . ILE A 1 162 ? 4.203 29.047 0.284 1 97.81 162 ILE A N 1
ATOM 1255 C CA . ILE A 1 162 ? 3.406 28.641 1.437 1 97.81 162 ILE A CA 1
ATOM 1256 C C . ILE A 1 162 ? 2.197 27.844 0.969 1 97.81 162 ILE A C 1
ATOM 1258 O O . ILE A 1 162 ? 1.806 26.859 1.616 1 97.81 162 ILE A O 1
ATOM 1262 N N . ASP A 1 163 ? 1.646 28.203 -0.187 1 97.75 163 ASP A N 1
ATOM 1263 C CA . ASP A 1 163 ? 0.5 27.484 -0.738 1 97.75 163 ASP A CA 1
ATOM 1264 C C . ASP A 1 163 ? 0.874 26.062 -1.102 1 97.75 163 ASP A C 1
ATOM 1266 O O . ASP A 1 163 ? 0.1 25.125 -0.859 1 97.75 163 ASP A O 1
ATOM 1270 N N . GLU A 1 164 ? 1.992 25.906 -1.716 1 97.44 164 GLU A N 1
ATOM 1271 C CA . GLU A 1 164 ? 2.469 24.562 -2.061 1 97.44 164 GLU A CA 1
ATOM 1272 C C . GLU A 1 164 ? 2.703 23.719 -0.811 1 97.44 164 GLU A C 1
ATOM 1274 O O . GLU A 1 164 ? 2.357 22.547 -0.778 1 97.44 164 GLU A O 1
ATOM 1279 N N . TYR A 1 165 ? 3.279 24.391 0.175 1 98.19 165 TYR A N 1
ATOM 1280 C CA . TYR A 1 165 ? 3.496 23.719 1.45 1 98.19 165 TYR A CA 1
ATOM 1281 C C . TYR A 1 165 ? 2.174 23.281 2.062 1 98.19 165 TYR A C 1
ATOM 1283 O O . TYR A 1 165 ? 2.047 22.141 2.518 1 98.19 165 TYR A O 1
ATOM 1291 N N . GLN A 1 166 ? 1.252 24.156 2.047 1 98.19 166 GLN A N 1
ATOM 1292 C CA . GLN A 1 166 ? -0.052 23.859 2.633 1 98.19 166 GLN A CA 1
ATOM 1293 C C . GLN A 1 166 ? -0.733 22.703 1.91 1 98.19 166 GLN A C 1
ATOM 1295 O O . GLN A 1 166 ? -1.392 21.875 2.539 1 98.19 166 GLN A O 1
ATOM 1300 N N . GLN A 1 167 ? -0.592 22.672 0.653 1 97.12 167 GLN A N 1
ATOM 1301 C CA . GLN A 1 167 ? -1.176 21.578 -0.128 1 97.12 167 GLN A CA 1
ATOM 1302 C C . GLN A 1 167 ? -0.557 20.234 0.249 1 97.12 167 GLN A C 1
ATOM 1304 O O . GLN A 1 167 ? -1.262 19.234 0.358 1 97.12 167 GLN A O 1
ATOM 1309 N N . ILE A 1 168 ? 0.712 20.203 0.428 1 97.56 168 ILE A N 1
ATOM 1310 C CA . ILE A 1 168 ? 1.414 18.984 0.81 1 97.56 168 ILE A CA 1
ATOM 1311 C C . ILE A 1 168 ? 0.947 18.531 2.191 1 97.56 168 ILE A C 1
ATOM 1313 O O . ILE A 1 168 ? 0.602 17.359 2.385 1 97.56 168 ILE A O 1
ATOM 1317 N N . VAL A 1 169 ? 0.912 19.438 3.119 1 98.12 169 VAL A N 1
ATOM 1318 C CA . VAL A 1 169 ? 0.536 19.141 4.496 1 98.12 169 VAL A CA 1
ATOM 1319 C C . VAL A 1 169 ? -0.908 18.641 4.539 1 98.12 169 VAL A C 1
ATOM 1321 O O . VAL A 1 169 ? -1.225 17.688 5.262 1 98.12 169 VAL A O 1
ATOM 1324 N N . LYS A 1 170 ? -1.746 19.297 3.777 1 97.94 170 LYS A N 1
ATOM 1325 C CA . LYS A 1 170 ? -3.156 18.922 3.717 1 97.94 170 LYS A CA 1
ATOM 1326 C C . LYS A 1 170 ? -3.326 17.469 3.271 1 97.94 170 LYS A C 1
ATOM 1328 O O . LYS A 1 170 ? -4.105 16.734 3.863 1 97.94 170 LYS A O 1
ATOM 1333 N N . SER A 1 171 ? -2.609 17.109 2.281 1 97.56 171 SER A N 1
ATOM 1334 C CA . SER A 1 171 ? -2.766 15.781 1.698 1 97.56 171 SER A CA 1
ATOM 1335 C C . SER A 1 171 ? -2.01 14.727 2.506 1 97.56 171 SER A C 1
ATOM 1337 O O . SER A 1 171 ? -2.588 13.719 2.918 1 97.56 171 SER A O 1
ATOM 1339 N N . LYS A 1 172 ? -0.813 14.984 2.832 1 96.88 172 LYS A N 1
ATOM 1340 C CA . LYS A 1 172 ? 0.084 13.984 3.402 1 96.88 172 LYS A CA 1
ATOM 1341 C C . LYS A 1 172 ? -0.27 13.695 4.859 1 96.88 172 LYS A C 1
ATOM 1343 O O . LYS A 1 172 ? -0.107 12.57 5.332 1 96.88 172 LYS A O 1
ATOM 1348 N N . THR A 1 173 ? -0.704 14.727 5.621 1 97.56 173 THR A N 1
ATOM 1349 C CA . THR A 1 173 ? -0.874 14.555 7.062 1 97.56 173 THR A CA 1
ATOM 1350 C C . THR A 1 173 ? -2.309 14.867 7.477 1 97.56 173 THR A C 1
ATOM 1352 O O . THR A 1 173 ? -2.984 14.031 8.07 1 97.56 173 THR A O 1
ATOM 1355 N N . ALA A 1 174 ? -2.824 15.969 7.117 1 98.69 174 ALA A N 1
ATOM 1356 C CA . ALA A 1 174 ? -4.094 16.484 7.617 1 98.69 174 ALA A CA 1
ATOM 1357 C C . ALA A 1 174 ? -5.262 15.617 7.16 1 98.69 174 ALA A C 1
ATOM 1359 O O . ALA A 1 174 ? -6.242 15.453 7.891 1 98.69 174 ALA A O 1
ATOM 1360 N N . GLU A 1 175 ? -5.117 15.07 6.008 1 98.81 175 GLU A N 1
ATOM 1361 C CA . GLU A 1 175 ? -6.211 14.305 5.422 1 98.81 175 GLU A CA 1
ATOM 1362 C C . GLU A 1 175 ? -6.598 13.125 6.312 1 98.81 175 GLU A C 1
ATOM 1364 O O . GLU A 1 175 ? -7.785 12.875 6.535 1 98.81 175 GLU A O 1
ATOM 1369 N N . LEU A 1 176 ? -5.633 12.422 6.824 1 98.81 176 LEU A N 1
ATOM 1370 C CA . LEU A 1 176 ? -5.945 11.25 7.633 1 98.81 176 LEU A CA 1
ATOM 1371 C C . LEU A 1 176 ? -6.562 11.656 8.969 1 98.81 176 LEU A C 1
ATOM 1373 O O . LEU A 1 176 ? -7.43 10.961 9.5 1 98.81 176 LEU A O 1
ATOM 1377 N N . PHE A 1 177 ? -6.129 12.789 9.555 1 98.81 177 PHE A N 1
ATOM 1378 C CA . PHE A 1 177 ? -6.75 13.328 10.758 1 98.81 177 PHE A CA 1
ATOM 1379 C C . PHE A 1 177 ? -8.219 13.633 10.516 1 98.81 177 PHE A C 1
ATOM 1381 O O . PHE A 1 177 ? -9.078 13.289 11.336 1 98.81 177 PHE A O 1
ATOM 1388 N N . GLY A 1 178 ? -8.438 14.312 9.414 1 98.88 178 GLY A N 1
ATOM 1389 C CA . GLY A 1 178 ? -9.805 14.633 9.055 1 98.88 178 GLY A CA 1
ATOM 1390 C C . GLY A 1 178 ? -10.68 13.406 8.867 1 98.88 178 GLY A C 1
ATOM 1391 O O . GLY A 1 178 ? -11.797 13.344 9.391 1 98.88 178 GLY A O 1
ATOM 1392 N N . ALA A 1 179 ? -10.133 12.445 8.125 1 98.88 179 ALA A N 1
ATOM 1393 C CA . ALA A 1 179 ? -10.875 11.203 7.879 1 98.88 179 ALA A CA 1
ATOM 1394 C C . ALA A 1 179 ? -11.148 10.461 9.18 1 98.88 179 ALA A C 1
ATOM 1396 O O . ALA A 1 179 ? -12.227 9.891 9.367 1 98.88 179 ALA A O 1
ATOM 1397 N N . ALA A 1 180 ? -10.172 10.414 10.062 1 98.88 180 ALA A N 1
ATOM 1398 C CA . ALA A 1 180 ? -10.312 9.75 11.352 1 98.88 180 ALA A CA 1
ATOM 1399 C C . ALA A 1 180 ? -11.492 10.32 12.141 1 98.88 180 ALA A C 1
ATOM 1401 O O . ALA A 1 180 ? -12.234 9.578 12.781 1 98.88 180 ALA A O 1
ATOM 1402 N N . CYS A 1 181 ? -11.656 11.625 12.094 1 98.81 181 CYS A N 1
ATOM 1403 C CA . CYS A 1 181 ? -12.773 12.266 12.781 1 98.81 181 CYS A CA 1
ATOM 1404 C C . CYS A 1 181 ? -14.078 12.023 12.047 1 98.81 181 CYS A C 1
ATOM 1406 O O . CYS A 1 181 ? -15.094 11.695 12.664 1 98.81 181 CYS A O 1
ATOM 1408 N N . GLU A 1 182 ? -14.031 12.156 10.773 1 98.81 182 GLU A N 1
ATOM 1409 C CA . GLU A 1 182 ? -15.234 12.078 9.945 1 98.81 182 GLU A CA 1
ATOM 1410 C C . GLU A 1 182 ? -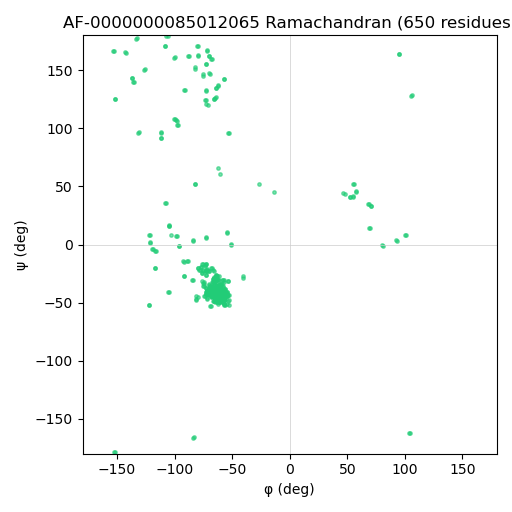15.906 10.719 10.078 1 98.81 182 GLU A C 1
ATOM 1412 O O . GLU A 1 182 ? -17.125 10.633 10.188 1 98.81 182 GLU A O 1
ATOM 1417 N N . VAL A 1 183 ? -15.133 9.633 10.008 1 98.81 183 VAL A N 1
ATOM 1418 C CA . VAL A 1 183 ? -15.719 8.297 10.023 1 98.81 183 VAL A CA 1
ATOM 1419 C C . VAL A 1 183 ? -16.391 8.047 11.367 1 98.81 183 VAL A C 1
ATOM 1421 O O . VAL A 1 183 ? -17.406 7.344 11.438 1 98.81 183 VAL A O 1
ATOM 1424 N N . GLY A 1 184 ? -15.875 8.641 12.469 1 98.62 184 GLY A N 1
ATOM 1425 C CA . GLY A 1 184 ? -16.562 8.547 13.75 1 98.62 184 GLY A CA 1
ATOM 1426 C C . GLY A 1 184 ? -17.953 9.148 13.727 1 98.62 184 GLY A C 1
ATOM 1427 O O . GLY A 1 184 ? -18.891 8.562 14.258 1 98.62 184 GLY A O 1
ATOM 1428 N N . ALA A 1 185 ? -18.078 10.297 13.117 1 98.44 185 ALA A N 1
ATOM 1429 C CA . ALA A 1 185 ? -19.375 10.969 13 1 98.44 185 ALA A CA 1
ATOM 1430 C C . ALA A 1 185 ? -20.297 10.188 12.078 1 98.44 185 ALA A C 1
ATOM 1432 O O . ALA A 1 185 ? -21.5 10.094 12.336 1 98.44 185 ALA A O 1
ATOM 1433 N N . ILE A 1 186 ? -19.766 9.602 11.039 1 98.5 186 ILE A N 1
ATOM 1434 C CA . ILE A 1 186 ? -20.547 8.898 10.031 1 98.5 186 ILE A CA 1
ATOM 1435 C C . ILE A 1 186 ? -21.188 7.66 10.656 1 98.5 186 ILE A C 1
ATOM 1437 O O . ILE A 1 186 ? -22.391 7.434 10.492 1 98.5 186 ILE A O 1
ATOM 1441 N N . ILE A 1 187 ? -20.453 6.879 11.359 1 97.88 187 ILE A N 1
ATOM 1442 C CA . ILE A 1 187 ? -21 5.637 11.891 1 97.88 187 ILE A CA 1
ATOM 1443 C C . ILE A 1 187 ? -22.016 5.953 13 1 97.88 187 ILE A C 1
ATOM 1445 O O . ILE A 1 187 ? -22.859 5.121 13.32 1 97.88 187 ILE A O 1
ATOM 1449 N N . ALA A 1 188 ? -21.859 7.152 13.578 1 97.62 188 ALA A N 1
ATOM 1450 C CA . ALA A 1 188 ? -22.844 7.613 14.555 1 97.62 188 ALA A CA 1
ATOM 1451 C C . ALA A 1 188 ? -24.047 8.258 13.852 1 97.62 188 ALA A C 1
ATOM 1453 O O . ALA A 1 188 ? -24.875 8.883 14.5 1 97.62 188 ALA A O 1
ATOM 1454 N N . GLU A 1 189 ? -24.031 8.234 12.547 1 97.12 189 GLU A N 1
ATOM 1455 C CA . GLU A 1 189 ? -25.172 8.609 11.703 1 97.12 189 GLU A CA 1
ATOM 1456 C C . GLU A 1 189 ? -25.453 10.102 11.789 1 97.12 189 GLU A C 1
ATOM 1458 O O . GLU A 1 189 ? -26.625 10.516 11.82 1 97.12 189 GLU A O 1
ATOM 1463 N N . GLN A 1 190 ? -24.453 10.836 11.922 1 96.88 190 GLN A N 1
ATOM 1464 C CA . GLN A 1 190 ? -24.625 12.281 11.875 1 96.88 190 GLN A CA 1
ATOM 1465 C C . GLN A 1 190 ? -24.906 12.758 10.461 1 96.88 190 GLN A C 1
ATOM 1467 O O . GLN A 1 190 ? -24.562 12.094 9.484 1 96.88 190 GLN A O 1
ATOM 1472 N N . VAL A 1 191 ? -25.562 13.898 10.359 1 96.25 191 VAL A N 1
ATOM 1473 C CA . VAL A 1 191 ? -25.859 14.484 9.055 1 96.25 191 VAL A CA 1
ATOM 1474 C C . VAL A 1 191 ? -24.547 14.938 8.398 1 96.25 191 VAL A C 1
ATOM 1476 O O . VAL A 1 191 ? -23.547 15.164 9.078 1 96.25 191 VAL A O 1
ATOM 1479 N N . ASP A 1 192 ? -24.531 15.102 7.117 1 96.62 192 ASP A N 1
ATOM 1480 C CA . ASP A 1 192 ? -23.344 15.391 6.32 1 96.62 192 ASP A CA 1
ATOM 1481 C C . ASP A 1 192 ? -22.672 16.688 6.785 1 96.62 192 ASP A C 1
ATOM 1483 O O . ASP A 1 192 ? -21.438 16.766 6.82 1 96.62 192 ASP A O 1
ATOM 1487 N N . ARG A 1 193 ? -23.453 17.641 7.105 1 96.31 193 ARG A N 1
ATOM 1488 C CA . ARG A 1 193 ? -22.906 18.922 7.523 1 96.31 193 ARG A CA 1
ATOM 1489 C C . ARG A 1 193 ? -22.031 18.766 8.773 1 96.31 193 ARG A C 1
ATOM 1491 O O . ARG A 1 193 ? -20.922 19.297 8.836 1 96.31 193 ARG A O 1
ATOM 1498 N N . VAL A 1 194 ? -22.562 18.016 9.727 1 97.25 194 VAL A N 1
ATOM 1499 C CA . VAL A 1 194 ? -21.844 17.797 10.977 1 97.25 194 VAL A CA 1
ATOM 1500 C C . VAL A 1 194 ? -20.594 16.953 10.711 1 97.25 194 VAL A C 1
ATOM 1502 O O . VAL A 1 194 ? -19.516 17.234 11.242 1 97.25 194 VAL A O 1
ATOM 1505 N N . SER A 1 195 ? -20.75 15.891 9.914 1 97.56 195 SER A N 1
ATOM 1506 C CA . SER A 1 195 ? -19.609 15.047 9.555 1 97.56 195 SER A CA 1
ATOM 1507 C C . SER A 1 195 ? -18.516 15.859 8.867 1 97.56 195 SER A C 1
ATOM 1509 O O . SER A 1 195 ? -17.328 15.648 9.117 1 97.56 195 SER A O 1
ATOM 1511 N N . LYS A 1 196 ? -18.906 16.797 8.078 1 97.75 196 LYS A N 1
ATOM 1512 C CA . LYS A 1 196 ? -17.953 17.656 7.375 1 97.75 196 LYS A CA 1
ATOM 1513 C C . LYS A 1 196 ? -17.266 18.625 8.344 1 97.75 196 LYS A C 1
ATOM 1515 O O . LYS A 1 196 ? -16.062 18.891 8.211 1 97.75 196 LYS A O 1
ATOM 1520 N N . ASP A 1 197 ? -18.016 19.141 9.266 1 97.69 197 ASP A N 1
ATOM 1521 C CA . ASP A 1 197 ? -17.438 20.016 10.266 1 97.69 197 ASP A CA 1
ATOM 1522 C C . ASP A 1 197 ? -16.375 19.297 11.086 1 97.69 197 ASP A C 1
ATOM 1524 O O . ASP A 1 197 ? -15.305 19.844 11.359 1 97.69 197 ASP A O 1
ATOM 1528 N N . VAL A 1 198 ? -16.703 18.094 11.461 1 98 198 VAL A N 1
ATOM 1529 C CA . VAL A 1 198 ? -15.773 17.312 12.258 1 98 198 VAL A CA 1
ATOM 1530 C C . VAL A 1 198 ? -14.555 16.938 11.414 1 98 198 VAL A C 1
ATOM 1532 O O . VAL A 1 198 ? -13.43 16.906 11.922 1 98 198 VAL A O 1
ATOM 1535 N N . GLN A 1 199 ? -14.766 16.609 10.18 1 98.62 199 GLN A N 1
ATOM 1536 C CA . GLN A 1 199 ? -13.664 16.359 9.258 1 98.62 199 GLN A CA 1
ATOM 1537 C C . GLN A 1 199 ? -12.742 17.578 9.156 1 98.62 199 GLN A C 1
ATOM 1539 O O . GLN A 1 199 ? -11.523 17.438 9.211 1 98.62 199 GLN A O 1
ATOM 1544 N N . ASN A 1 200 ? -13.352 18.75 8.945 1 98.5 200 ASN A N 1
ATOM 1545 C CA . ASN A 1 200 ? -12.586 19.984 8.836 1 98.5 200 ASN A CA 1
ATOM 1546 C C . ASN A 1 200 ? -11.797 20.266 10.109 1 98.5 200 ASN A C 1
ATOM 1548 O O . ASN A 1 200 ? -10.656 20.734 10.047 1 98.5 200 ASN A O 1
ATOM 1552 N N . PHE A 1 201 ? -12.453 20.016 11.211 1 98.44 201 PHE A N 1
ATOM 1553 C CA . PHE A 1 201 ? -11.742 20.141 12.477 1 98.44 201 PHE A CA 1
ATOM 1554 C C . PHE A 1 201 ? -10.508 19.234 12.492 1 98.44 201 PHE A C 1
ATOM 1556 O O . PHE A 1 201 ? -9.414 19.672 12.828 1 98.44 201 PHE A O 1
ATOM 1563 N N . GLY A 1 202 ? -10.703 17.938 12.164 1 98.56 202 GLY A N 1
ATOM 1564 C CA . GLY A 1 202 ? -9.586 17.016 12.102 1 98.56 202 GLY A CA 1
ATOM 1565 C C . GLY A 1 202 ? -8.477 17.469 11.172 1 98.56 202 GLY A C 1
ATOM 1566 O O . GLY A 1 202 ? -7.297 17.328 11.5 1 98.56 202 GLY A O 1
ATOM 1567 N N . ARG A 1 203 ? -8.844 18 10.023 1 98.62 203 ARG A N 1
ATOM 1568 C CA . ARG A 1 203 ? -7.855 18.469 9.062 1 98.62 203 ARG A CA 1
ATOM 1569 C C . ARG A 1 203 ? -7.035 19.625 9.641 1 98.62 203 ARG A C 1
ATOM 1571 O O . ARG A 1 203 ? -5.82 19.688 9.438 1 98.62 203 ARG A O 1
ATOM 1578 N N . LEU A 1 204 ? -7.691 20.516 10.32 1 98.38 204 LEU A N 1
ATOM 1579 C CA . LEU A 1 204 ? -6.977 21.609 10.969 1 98.38 204 LEU A CA 1
ATOM 1580 C C . LEU A 1 204 ? -6.02 21.078 12.031 1 98.38 204 LEU A C 1
ATOM 1582 O O . LEU A 1 204 ? -4.883 21.547 12.133 1 98.38 204 LEU A O 1
ATOM 1586 N N . LEU A 1 205 ? -6.562 20.172 12.781 1 97.94 205 LEU A N 1
ATOM 1587 C CA . LEU A 1 205 ? -5.73 19.547 13.805 1 97.94 205 LEU A CA 1
ATOM 1588 C C . LEU A 1 205 ? -4.492 18.906 13.188 1 97.94 205 LEU A C 1
ATOM 1590 O O . LEU A 1 205 ? -3.387 19.062 13.711 1 97.94 205 LEU A O 1
ATOM 1594 N N . GLY A 1 206 ? -4.684 18.156 12.117 1 98.12 206 GLY A N 1
ATOM 1595 C CA . GLY A 1 206 ? -3.562 17.547 11.414 1 98.12 206 GLY A CA 1
ATOM 1596 C C . GLY A 1 206 ? -2.576 18.562 10.883 1 98.12 206 GLY A C 1
ATOM 1597 O O . GLY A 1 206 ? -1.366 18.328 10.883 1 98.12 206 GLY A O 1
ATOM 1598 N N . THR A 1 207 ? -3.08 19.656 10.383 1 98.31 207 THR A N 1
ATOM 1599 C CA . THR A 1 207 ? -2.217 20.734 9.906 1 98.31 207 THR A CA 1
ATOM 1600 C C . THR A 1 207 ? -1.371 21.281 11.047 1 98.31 207 THR A C 1
ATOM 1602 O O . THR A 1 207 ? -0.162 21.469 10.891 1 98.31 207 THR A O 1
ATOM 1605 N N . ILE A 1 208 ? -2.023 21.578 12.156 1 97.5 208 ILE A N 1
ATOM 1606 C CA . ILE A 1 208 ? -1.32 22.047 13.336 1 97.5 208 ILE A CA 1
ATOM 1607 C C . ILE A 1 208 ? -0.233 21.062 13.734 1 97.5 208 ILE A C 1
ATOM 1609 O O . ILE A 1 208 ? 0.902 21.453 14.016 1 97.5 208 ILE A O 1
ATOM 1613 N N . PHE A 1 209 ? -0.587 19.812 13.719 1 96.75 209 PHE A N 1
ATOM 1614 C CA . PHE A 1 209 ? 0.335 18.75 14.07 1 96.75 209 PHE A CA 1
ATOM 1615 C C . PHE A 1 209 ? 1.582 18.797 13.195 1 96.75 209 PHE A C 1
ATOM 1617 O O . PHE A 1 209 ? 2.705 18.719 13.703 1 96.75 209 PHE A O 1
ATOM 1624 N N . GLN A 1 210 ? 1.38 18.922 11.953 1 96.75 210 GLN A N 1
ATOM 1625 C CA . GLN A 1 210 ? 2.508 18.891 11.031 1 96.75 210 GLN A CA 1
ATOM 1626 C C . GLN A 1 210 ? 3.373 20.141 11.156 1 96.75 210 GLN A C 1
ATOM 1628 O O . GLN A 1 210 ? 4.602 20.062 11.086 1 96.75 210 GLN A O 1
ATOM 1633 N N . VAL A 1 211 ? 2.766 21.266 11.305 1 97 211 VAL A N 1
ATOM 1634 C CA . VAL A 1 211 ? 3.512 22.516 11.43 1 97 211 VAL A CA 1
ATOM 1635 C C . VAL A 1 211 ? 4.402 22.469 12.664 1 97 211 VAL A C 1
ATOM 1637 O O . VAL A 1 211 ? 5.562 22.875 12.617 1 97 211 VAL A O 1
ATOM 1640 N N . ILE A 1 212 ? 3.879 21.969 13.703 1 94.81 212 ILE A N 1
ATOM 1641 C CA . ILE A 1 212 ? 4.652 21.844 14.93 1 94.81 212 ILE A CA 1
ATOM 1642 C C . ILE A 1 212 ? 5.816 20.875 14.711 1 94.81 212 ILE A C 1
ATOM 1644 O O . ILE A 1 212 ? 6.941 21.141 15.133 1 94.81 212 ILE A O 1
ATOM 1648 N N . ASP A 1 213 ? 5.484 19.781 14.086 1 93.19 213 ASP A N 1
ATOM 1649 C CA . ASP A 1 213 ? 6.527 18.812 13.789 1 93.19 213 ASP A CA 1
ATOM 1650 C C . ASP A 1 213 ? 7.641 19.438 12.953 1 93.19 213 ASP A C 1
ATOM 1652 O O . ASP A 1 213 ? 8.82 19.188 13.195 1 93.19 213 ASP A O 1
ATOM 1656 N N . ASP A 1 214 ? 7.281 20.219 12.008 1 95.25 214 ASP A N 1
ATOM 1657 C CA . ASP A 1 214 ? 8.25 20.891 11.156 1 95.25 214 ASP A CA 1
ATOM 1658 C C . ASP A 1 214 ? 9.086 21.891 11.945 1 95.25 214 ASP A C 1
ATOM 1660 O O . ASP A 1 214 ? 10.289 22.031 11.711 1 95.25 214 ASP A O 1
ATOM 1664 N N . LEU A 1 215 ? 8.422 22.594 12.797 1 94.94 215 LEU A N 1
ATOM 1665 C CA . LEU A 1 215 ? 9.109 23.578 13.625 1 94.94 215 LEU A CA 1
ATOM 1666 C C . LEU A 1 215 ? 10.133 22.891 14.531 1 94.94 215 LEU A C 1
ATOM 1668 O O . LEU A 1 215 ? 11.273 23.359 14.641 1 94.94 215 LEU A O 1
ATOM 1672 N N . LEU A 1 216 ? 9.734 21.797 15.102 1 92.56 216 LEU A N 1
ATOM 1673 C CA . LEU A 1 216 ? 10.578 21.094 16.062 1 92.56 216 LEU A CA 1
ATOM 1674 C C . LEU A 1 216 ? 11.758 20.422 15.359 1 92.56 216 LEU A C 1
ATOM 1676 O O . LEU A 1 216 ? 12.789 20.172 15.977 1 92.56 216 LEU A O 1
ATOM 1680 N N . ASP A 1 217 ? 11.594 20.203 14.109 1 93.38 217 ASP A N 1
ATOM 1681 C CA . ASP A 1 217 ? 12.695 19.641 13.344 1 93.38 217 ASP A CA 1
ATOM 1682 C C . ASP A 1 217 ? 13.852 20.625 13.219 1 93.38 217 ASP A C 1
ATOM 1684 O O . ASP A 1 217 ? 14.984 20.219 12.945 1 93.38 217 ASP A O 1
ATOM 1688 N N . TYR A 1 218 ? 13.602 21.891 13.406 1 93.56 218 TYR A N 1
ATOM 1689 C CA . TYR A 1 218 ? 14.641 22.906 13.336 1 93.56 218 TYR A CA 1
ATOM 1690 C C . TYR A 1 218 ? 15.016 23.406 14.727 1 93.56 218 TYR A C 1
ATOM 1692 O O . TYR A 1 218 ? 16.203 23.594 15.023 1 93.56 218 TYR A O 1
ATOM 1700 N N . LEU A 1 219 ? 14.062 23.578 15.516 1 91.88 219 LEU A N 1
ATOM 1701 C CA . LEU A 1 219 ? 14.312 24.344 16.734 1 91.88 219 LEU A CA 1
ATOM 1702 C C . LEU A 1 219 ? 14 23.516 17.969 1 91.88 219 LEU A C 1
ATOM 1704 O O . LEU A 1 219 ? 14.062 24.031 19.094 1 91.88 219 LEU A O 1
ATOM 1708 N N . GLY A 1 220 ? 13.617 22.297 17.719 1 86.69 220 GLY A N 1
ATOM 1709 C CA . GLY A 1 220 ? 13.383 21.406 18.844 1 86.69 220 GLY A CA 1
ATOM 1710 C C . GLY A 1 220 ? 14.648 20.812 19.422 1 86.69 220 GLY A C 1
ATOM 1711 O O . GLY A 1 220 ? 15.75 21.109 18.953 1 86.69 220 GLY A O 1
ATOM 1712 N N . SER A 1 221 ? 14.461 20.172 20.547 1 81.06 221 SER A N 1
ATOM 1713 C CA . SER A 1 221 ? 15.555 19.422 21.156 1 81.06 221 SER A CA 1
ATOM 1714 C C . SER A 1 221 ? 15.422 17.922 20.859 1 81.06 221 SER A C 1
ATOM 1716 O O . SER A 1 221 ? 14.344 17.438 20.516 1 81.06 221 SER A O 1
ATOM 1718 N N . ASP A 1 222 ? 16.484 17.25 21 1 70.25 222 ASP A N 1
ATOM 1719 C CA . ASP A 1 222 ? 16.5 15.805 20.766 1 70.25 222 ASP A CA 1
ATOM 1720 C C . ASP A 1 222 ? 15.492 15.094 21.656 1 70.25 222 ASP A C 1
ATOM 1722 O O . ASP A 1 222 ? 14.875 14.109 21.25 1 70.25 222 ASP A O 1
ATOM 1726 N N . LYS A 1 223 ? 15.344 15.648 22.75 1 70 223 LYS A N 1
ATOM 1727 C CA . LYS A 1 223 ? 14.438 15.039 23.703 1 70 223 LYS A CA 1
ATOM 1728 C C . LYS A 1 223 ? 12.984 15.211 23.281 1 70 223 LYS A C 1
ATOM 1730 O O . LYS A 1 223 ? 12.125 14.398 23.625 1 70 223 LYS A O 1
ATOM 1735 N N . GLN A 1 224 ? 12.828 16.156 22.516 1 70.62 224 GLN A N 1
ATOM 1736 C CA . GLN A 1 224 ? 11.461 16.469 22.094 1 70.62 224 GLN A CA 1
ATOM 1737 C C . GLN A 1 224 ? 11.102 15.758 20.797 1 70.62 224 GLN A C 1
ATOM 1739 O O . GLN A 1 224 ? 9.938 15.438 20.562 1 70.62 224 GLN A O 1
ATOM 1744 N N . VAL A 1 225 ? 12.273 15.539 20.094 1 70.44 225 VAL A N 1
ATOM 1745 C CA . VAL A 1 225 ? 12.008 15.031 18.75 1 70.44 225 VAL A CA 1
ATOM 1746 C C . VAL A 1 225 ? 12.484 13.586 18.641 1 70.44 225 VAL A C 1
ATOM 1748 O O . VAL A 1 225 ? 13.664 13.297 18.844 1 70.44 225 VAL A O 1
ATOM 1751 N N . GLY A 1 226 ? 11.805 12.656 18.766 1 71.56 226 GLY A N 1
ATOM 1752 C CA . GLY A 1 226 ? 12.086 11.227 18.688 1 71.56 226 GLY A CA 1
ATOM 1753 C C . GLY A 1 226 ? 12.742 10.82 17.391 1 71.56 226 GLY A C 1
ATOM 1754 O O . GLY A 1 226 ? 12.695 9.656 17 1 71.56 226 GLY A O 1
ATOM 1755 N N . LYS A 1 227 ? 13.172 11.789 16.594 1 79.94 227 LYS A N 1
ATOM 1756 C CA . LYS A 1 227 ? 13.93 11.602 15.352 1 79.94 227 LYS A CA 1
ATOM 1757 C C . LYS A 1 227 ? 15.133 12.539 15.297 1 79.94 227 LYS A C 1
ATOM 1759 O O . LYS A 1 227 ? 15.359 13.32 16.219 1 79.94 227 LYS A O 1
ATOM 1764 N N . ASN A 1 228 ? 15.914 12.367 14.18 1 81.56 228 ASN A N 1
ATOM 1765 C CA . ASN A 1 228 ? 17.062 13.266 14.047 1 81.56 228 ASN A CA 1
ATOM 1766 C C . ASN A 1 228 ? 16.625 14.68 13.664 1 81.56 228 ASN A C 1
ATOM 1768 O O . ASN A 1 228 ? 15.859 14.859 12.719 1 81.56 228 ASN A O 1
ATOM 1772 N N . ILE A 1 229 ? 17.031 15.508 14.438 1 86.5 229 ILE A N 1
ATOM 1773 C CA . ILE A 1 229 ? 16.734 16.906 14.141 1 86.5 229 ILE A CA 1
ATOM 1774 C C . ILE A 1 229 ? 17.422 17.312 12.836 1 86.5 229 ILE A C 1
ATOM 1776 O O . ILE A 1 229 ? 18.562 16.938 12.586 1 86.5 229 ILE A O 1
ATOM 1780 N N . GLY A 1 230 ? 16.656 18 11.992 1 90.88 230 GLY A N 1
ATOM 1781 C CA . GLY A 1 230 ? 17.219 18.531 10.766 1 90.88 230 GLY A CA 1
ATOM 1782 C C . GLY A 1 230 ? 17.078 17.594 9.586 1 90.88 230 GLY A C 1
ATOM 1783 O O . GLY A 1 230 ? 17.547 17.891 8.484 1 90.88 230 GLY A O 1
ATOM 1784 N N . ASP A 1 231 ? 16.406 16.484 9.805 1 89.06 231 ASP A N 1
ATOM 1785 C CA . ASP A 1 231 ? 16.25 15.484 8.75 1 89.06 231 ASP A CA 1
ATOM 1786 C C . ASP A 1 231 ? 15.57 16.078 7.523 1 89.06 231 ASP A C 1
ATOM 1788 O O . ASP A 1 231 ? 15.961 15.805 6.387 1 89.06 231 ASP A O 1
ATOM 1792 N N . ASP A 1 232 ? 14.609 16.922 7.762 1 92.06 232 ASP A N 1
ATOM 1793 C CA . ASP A 1 232 ? 13.875 17.516 6.648 1 92.06 232 ASP A CA 1
ATOM 1794 C C . ASP A 1 232 ? 14.789 18.406 5.809 1 92.06 232 ASP A C 1
ATOM 1796 O O . ASP A 1 232 ? 14.781 18.328 4.578 1 92.06 232 ASP A O 1
ATOM 1800 N N . PHE A 1 233 ? 15.57 19.156 6.527 1 93.5 233 PHE A N 1
ATOM 1801 C CA . PHE A 1 233 ? 16.5 20.047 5.848 1 93.5 233 PHE A CA 1
ATOM 1802 C C . PHE A 1 233 ? 17.562 19.266 5.102 1 93.5 233 PHE A C 1
ATOM 1804 O O . PHE A 1 233 ? 17.875 19.562 3.949 1 93.5 233 PHE A O 1
ATOM 1811 N N . LEU A 1 234 ? 18.078 18.281 5.746 1 92.62 234 LEU A N 1
ATOM 1812 C CA . LEU A 1 234 ? 19.156 17.5 5.152 1 92.62 234 LEU A CA 1
ATOM 1813 C C . LEU A 1 234 ? 18.656 16.734 3.928 1 92.62 234 LEU A C 1
ATOM 1815 O O . LEU A 1 234 ? 19.422 16.516 2.979 1 92.62 234 LEU A O 1
ATOM 1819 N N . GLU A 1 235 ? 17.438 16.406 3.934 1 91.56 235 GLU A N 1
ATOM 1820 C CA . GLU A 1 235 ? 16.828 15.711 2.803 1 91.56 235 GLU A CA 1
ATOM 1821 C C . GLU A 1 235 ? 16.484 16.688 1.681 1 91.56 235 GLU A C 1
ATOM 1823 O O . GLU A 1 235 ? 16.25 16.281 0.544 1 91.56 235 GLU A O 1
ATOM 1828 N N . GLY A 1 236 ? 16.391 17.969 2.072 1 93.38 236 GLY A N 1
ATOM 1829 C CA . GLY A 1 236 ? 16.078 19 1.087 1 93.38 236 GLY A CA 1
ATOM 1830 C C . GLY A 1 236 ? 14.625 19.422 1.109 1 93.38 236 GLY A C 1
ATOM 1831 O O . GLY A 1 236 ? 14.188 20.188 0.246 1 93.38 236 GLY A O 1
ATOM 1832 N N . LYS A 1 237 ? 13.875 18.984 2.064 1 95.31 237 LYS A N 1
ATOM 1833 C CA . LYS A 1 237 ? 12.469 19.375 2.166 1 95.31 237 LYS A CA 1
ATOM 1834 C C . LYS A 1 237 ? 12.336 20.828 2.633 1 95.31 237 LYS A C 1
ATOM 1836 O O . LYS A 1 237 ? 13.047 21.25 3.549 1 95.31 237 LYS A O 1
ATOM 1841 N N . VAL A 1 238 ? 11.531 21.531 1.937 1 97.19 238 VAL A N 1
ATOM 1842 C CA . VAL A 1 238 ? 11.258 22.906 2.316 1 97.19 238 VAL A CA 1
ATOM 1843 C C . VAL A 1 238 ? 9.961 22.984 3.113 1 97.19 238 VAL A C 1
ATOM 1845 O O . VAL A 1 238 ? 8.867 22.828 2.551 1 97.19 238 VAL A O 1
ATOM 1848 N N . THR A 1 239 ? 10.094 23.188 4.395 1 97.56 239 THR A N 1
ATOM 1849 C CA . THR A 1 239 ? 8.922 23.266 5.266 1 97.56 239 THR A CA 1
ATOM 1850 C C . THR A 1 239 ? 8.648 24.703 5.695 1 97.56 239 THR A C 1
ATOM 1852 O O . THR A 1 239 ? 9.391 25.609 5.324 1 97.56 239 THR A O 1
ATOM 1855 N N . LEU A 1 240 ? 7.641 24.875 6.449 1 98.12 240 LEU A N 1
ATOM 1856 C CA . LEU A 1 240 ? 7.09 26.203 6.73 1 98.12 240 LEU A CA 1
ATOM 1857 C C . LEU A 1 240 ? 8.125 27.078 7.41 1 98.12 240 LEU A C 1
ATOM 1859 O O . LEU A 1 240 ? 8.32 28.234 7.016 1 98.12 240 LEU A O 1
ATOM 1863 N N . PRO A 1 241 ? 8.883 26.609 8.422 1 97.69 241 PRO A N 1
ATOM 1864 C CA . PRO A 1 241 ? 9.891 27.484 9.047 1 97.69 241 PRO A CA 1
ATOM 1865 C C . PRO A 1 241 ? 10.945 27.969 8.062 1 97.69 241 PRO A C 1
ATOM 1867 O O . PRO A 1 241 ? 11.398 29.109 8.148 1 97.69 241 PRO A O 1
ATOM 1870 N N . LEU A 1 242 ? 11.336 27.125 7.203 1 98.12 242 LEU A N 1
ATOM 1871 C CA . LEU A 1 242 ? 12.344 27.5 6.219 1 98.12 242 LEU A CA 1
ATOM 1872 C C . LEU A 1 242 ? 11.797 28.547 5.254 1 98.12 242 LEU A C 1
ATOM 1874 O O . LEU A 1 242 ? 12.523 29.438 4.82 1 98.12 242 LEU A O 1
ATOM 1878 N N . ILE A 1 243 ? 10.562 28.391 4.871 1 98.5 243 ILE A N 1
ATOM 1879 C CA . ILE A 1 243 ? 9.914 29.375 4 1 98.5 243 ILE A CA 1
ATOM 1880 C C . ILE A 1 243 ? 9.859 30.734 4.691 1 98.5 243 ILE A C 1
ATOM 1882 O O . ILE A 1 243 ? 10.164 31.75 4.082 1 98.5 243 ILE A O 1
ATOM 1886 N N . PHE A 1 244 ? 9.461 30.75 5.93 1 98.31 244 PHE A N 1
ATOM 1887 C CA . PHE A 1 244 ? 9.422 31.984 6.707 1 98.31 244 PHE A CA 1
ATOM 1888 C C . PHE A 1 244 ? 10.805 32.625 6.781 1 98.31 244 PHE A C 1
ATOM 1890 O O . PHE A 1 244 ? 10.945 33.844 6.625 1 98.31 244 PHE A O 1
ATOM 1897 N N . LEU A 1 245 ? 11.812 31.812 7.039 1 98.44 245 LEU A N 1
ATOM 1898 C CA . LEU A 1 245 ? 13.18 32.312 7.09 1 98.44 245 LEU A CA 1
ATOM 1899 C C . LEU A 1 245 ? 13.562 32.969 5.77 1 98.44 245 LEU A C 1
ATOM 1901 O O . LEU A 1 245 ? 14.117 34.094 5.758 1 98.44 245 LEU A O 1
ATOM 1905 N N . TYR A 1 246 ? 13.266 32.281 4.715 1 98.38 246 TYR A N 1
ATOM 1906 C CA . TYR A 1 246 ? 13.594 32.781 3.383 1 98.38 246 TYR A CA 1
ATOM 1907 C C . TYR A 1 246 ? 13.039 34.188 3.176 1 98.38 246 TYR A C 1
ATOM 1909 O O . TYR A 1 246 ? 13.727 35.062 2.656 1 98.38 246 TYR A O 1
ATOM 1917 N N . HIS A 1 247 ? 11.836 34.406 3.596 1 97.62 247 HIS A N 1
ATOM 1918 C CA . HIS A 1 247 ? 11.148 35.656 3.363 1 97.62 247 HIS A CA 1
ATOM 1919 C C . HIS A 1 247 ? 11.719 36.781 4.254 1 97.62 247 HIS A C 1
ATOM 1921 O O . HIS A 1 247 ? 11.562 37.969 3.951 1 97.62 247 HIS A O 1
ATOM 1927 N N . LYS A 1 248 ? 12.43 36.406 5.316 1 97.38 248 LYS A N 1
ATOM 1928 C CA . LYS A 1 248 ? 13.008 37.375 6.242 1 97.38 248 LYS A CA 1
ATOM 1929 C C . LYS A 1 248 ? 14.43 37.75 5.84 1 97.38 248 LYS A C 1
ATOM 1931 O O . LYS A 1 248 ? 14.969 38.781 6.297 1 97.38 248 LYS A O 1
ATOM 1936 N N . LEU A 1 249 ? 15 36.969 4.977 1 97.5 249 LEU A N 1
ATOM 1937 C CA . LEU A 1 249 ? 16.406 37.125 4.617 1 97.5 249 LEU A CA 1
ATOM 1938 C C . LEU A 1 249 ? 16.562 38.219 3.57 1 97.5 249 LEU A C 1
ATOM 1940 O O . LEU A 1 249 ? 15.648 38.5 2.783 1 97.5 249 LEU A O 1
ATOM 1944 N N . GLU A 1 250 ? 17.766 38.844 3.627 1 97.12 250 GLU A N 1
ATOM 1945 C CA . GLU A 1 250 ? 18.141 39.781 2.564 1 97.12 250 GLU A CA 1
ATOM 1946 C C . GLU A 1 250 ? 18.453 39.031 1.267 1 97.12 250 GLU A C 1
ATOM 1948 O O . GLU A 1 250 ? 18.641 37.812 1.273 1 97.12 250 GLU A O 1
ATOM 1953 N N . GLN A 1 251 ? 18.547 39.75 0.238 1 97 251 GLN A N 1
ATOM 1954 C CA . GLN A 1 251 ? 18.656 39.188 -1.1 1 97 251 GLN A CA 1
ATOM 1955 C C . GLN A 1 251 ? 19.875 38.25 -1.21 1 97 251 GLN A C 1
ATOM 1957 O O . GLN A 1 251 ? 19.797 37.188 -1.812 1 97 251 GLN A O 1
ATOM 1962 N N . ASP A 1 252 ? 20.938 38.688 -0.689 1 96.25 252 ASP A N 1
ATOM 1963 C CA . ASP A 1 252 ? 22.156 37.875 -0.785 1 96.25 252 ASP A CA 1
ATOM 1964 C C . ASP A 1 252 ? 22.016 36.562 -0.035 1 96.25 252 ASP A C 1
ATOM 1966 O O . ASP A 1 252 ? 22.484 35.531 -0.51 1 96.25 252 ASP A O 1
ATOM 1970 N N . LYS A 1 253 ? 21.375 36.562 1.071 1 96.38 253 LYS A N 1
ATOM 1971 C CA . LYS A 1 253 ? 21.156 35.375 1.871 1 96.38 253 LYS A CA 1
ATOM 1972 C C . LYS A 1 253 ? 20.078 34.469 1.26 1 96.38 253 LYS A C 1
ATOM 1974 O O . LYS A 1 253 ? 20.125 33.25 1.39 1 96.38 253 LYS A O 1
ATOM 1979 N N . GLN A 1 254 ? 19.109 35.156 0.617 1 97.62 254 GLN A N 1
ATOM 1980 C CA . GLN A 1 254 ? 18.125 34.375 -0.119 1 97.62 254 GLN A CA 1
ATOM 1981 C C . GLN A 1 254 ? 18.797 33.531 -1.211 1 97.62 254 GLN A C 1
ATOM 1983 O O . GLN A 1 254 ? 18.5 32.344 -1.348 1 97.62 254 GLN A O 1
ATOM 1988 N N . LEU A 1 255 ? 19.672 34.188 -1.909 1 96.94 255 LEU A N 1
ATOM 1989 C CA . LEU A 1 255 ? 20.391 33.5 -2.975 1 96.94 255 LEU A CA 1
ATOM 1990 C C . LEU A 1 255 ? 21.266 32.375 -2.406 1 96.94 255 LEU A C 1
ATOM 1992 O O . LEU A 1 255 ? 21.391 31.312 -3.002 1 96.94 255 LEU A O 1
ATOM 1996 N N . TRP A 1 256 ? 21.828 32.719 -1.299 1 96.31 256 TRP A N 1
ATOM 1997 C CA . TRP A 1 256 ? 22.656 31.734 -0.61 1 96.31 256 TRP A CA 1
ATOM 1998 C C . TRP A 1 256 ? 21.828 30.5 -0.245 1 96.31 256 TRP A C 1
ATOM 2000 O O . TRP A 1 256 ? 22.266 29.375 -0.485 1 96.31 256 TRP A O 1
ATOM 2010 N N . LEU A 1 257 ? 20.703 30.734 0.288 1 96.56 257 LEU A N 1
ATOM 2011 C CA . LEU A 1 257 ? 19.828 29.641 0.689 1 96.56 257 LEU A CA 1
ATOM 2012 C C . LEU A 1 257 ? 19.328 28.859 -0.527 1 96.56 257 LEU A C 1
ATOM 2014 O O . LEU A 1 257 ? 19.281 27.625 -0.498 1 96.56 257 LEU A O 1
ATOM 2018 N N . GLU A 1 258 ? 18.938 29.531 -1.576 1 96.75 258 GLU A N 1
ATOM 2019 C CA . GLU A 1 258 ? 18.516 28.875 -2.812 1 96.75 258 GLU A CA 1
ATOM 2020 C C . GLU A 1 258 ? 19.609 27.969 -3.369 1 96.75 258 GLU A C 1
ATOM 2022 O O . GLU A 1 258 ? 19.328 26.859 -3.811 1 96.75 258 GLU A O 1
ATOM 2027 N N . ASN A 1 259 ? 20.828 28.422 -3.324 1 95.38 259 ASN A N 1
ATOM 2028 C CA . ASN A 1 259 ? 21.953 27.641 -3.826 1 95.38 259 ASN A CA 1
ATOM 2029 C C . ASN A 1 259 ? 22.234 26.422 -2.949 1 95.38 259 ASN A C 1
ATOM 2031 O O . ASN A 1 259 ? 22.641 25.375 -3.449 1 95.38 259 ASN A O 1
ATOM 2035 N N . MET A 1 260 ? 22.047 26.609 -1.702 1 94.25 260 MET A N 1
ATOM 2036 C CA . MET A 1 260 ? 22.203 25.5 -0.771 1 94.25 260 MET A CA 1
ATOM 2037 C C . MET A 1 260 ? 21.203 24.391 -1.081 1 94.25 260 MET A C 1
ATOM 2039 O O . MET A 1 260 ? 21.562 23.203 -1.038 1 94.25 260 MET A O 1
ATOM 2043 N N . LEU A 1 261 ? 20 24.75 -1.425 1 93.62 261 LEU A N 1
ATOM 2044 C CA . LEU A 1 261 ? 18.938 23.781 -1.693 1 93.62 261 LEU A CA 1
ATOM 2045 C C . LEU A 1 261 ? 19.188 23.078 -3.025 1 93.62 261 LEU A C 1
ATOM 2047 O O . LEU A 1 261 ? 18.734 21.953 -3.225 1 93.62 261 LEU A O 1
ATOM 2051 N N . LYS A 1 262 ? 19.875 23.734 -3.91 1 93.44 262 LYS A N 1
ATOM 2052 C CA . LYS A 1 262 ? 20.172 23.141 -5.211 1 93.44 262 LYS A CA 1
ATOM 2053 C C . LYS A 1 262 ? 21.266 22.094 -5.09 1 93.44 262 LYS A C 1
ATOM 2055 O O . LYS A 1 262 ? 21.375 21.203 -5.938 1 93.44 262 LYS A O 1
ATOM 2060 N N . SER A 1 263 ? 22 22.219 -4.066 1 88.12 263 SER A N 1
ATOM 2061 C CA . SER A 1 263 ? 23.078 21.281 -3.859 1 88.12 263 SER A CA 1
ATOM 2062 C C . SER A 1 263 ? 22.562 19.922 -3.373 1 88.12 263 SER A C 1
ATOM 2064 O O . SER A 1 263 ? 21.547 19.859 -2.68 1 88.12 263 SER A O 1
ATOM 2066 N N . ASP A 1 264 ? 23.188 18.844 -3.777 1 78.44 264 ASP A N 1
ATOM 2067 C CA . ASP A 1 264 ? 22.828 17.484 -3.357 1 78.44 264 ASP A CA 1
ATOM 2068 C C . ASP A 1 264 ? 23.344 17.188 -1.955 1 78.44 264 ASP A C 1
ATOM 2070 O O . ASP A 1 264 ? 22.859 16.266 -1.292 1 78.44 264 ASP A O 1
ATOM 2074 N N . LYS A 1 265 ? 24.359 17.984 -1.633 1 78.94 265 LYS A N 1
ATOM 2075 C CA . LYS A 1 265 ? 25.016 17.672 -0.367 1 78.94 265 LYS A CA 1
ATOM 2076 C C . LYS A 1 265 ? 24.766 18.781 0.66 1 78.94 265 LYS A C 1
ATOM 2078 O O . LYS A 1 265 ? 25.25 19.906 0.507 1 78.94 265 LYS A O 1
ATOM 2083 N N . ARG A 1 266 ? 23.734 18.672 1.451 1 89.94 266 ARG A N 1
ATOM 2084 C CA . ARG A 1 266 ? 23.531 19.484 2.639 1 89.94 266 ARG A CA 1
ATOM 2085 C C . ARG A 1 266 ? 24.125 18.828 3.875 1 89.94 266 ARG A C 1
ATOM 2087 O O . ARG A 1 266 ? 24.031 17.609 4.047 1 89.94 266 ARG A O 1
ATOM 2094 N N . THR A 1 267 ? 24.891 19.703 4.652 1 91.5 267 THR A N 1
ATOM 2095 C CA . THR A 1 267 ? 25.641 19.156 5.777 1 91.5 267 THR A CA 1
ATOM 2096 C C . THR A 1 267 ? 25.016 19.578 7.105 1 91.5 267 THR A C 1
ATOM 2098 O O . THR A 1 267 ? 24.156 20.453 7.137 1 91.5 267 THR A O 1
ATOM 2101 N N . LYS A 1 268 ? 25.5 19 8.133 1 92.5 268 LYS A N 1
ATOM 2102 C CA . LYS A 1 268 ? 25.078 19.375 9.477 1 92.5 268 LYS A CA 1
ATOM 2103 C C . LYS A 1 268 ? 25.5 20.797 9.805 1 92.5 268 LYS A C 1
ATOM 2105 O O . LYS A 1 268 ? 24.797 21.516 10.531 1 92.5 268 LYS A O 1
ATOM 2110 N N . ASP A 1 269 ? 26.594 21.156 9.195 1 94.25 269 ASP A N 1
ATOM 2111 C CA . ASP A 1 269 ? 27.062 22.531 9.375 1 94.25 269 ASP A CA 1
ATOM 2112 C C . ASP A 1 269 ? 26.094 23.531 8.734 1 94.25 269 ASP A C 1
ATOM 2114 O O . ASP A 1 269 ? 25.859 24.609 9.281 1 94.25 269 ASP A O 1
ATOM 2118 N N . ASP A 1 270 ? 25.625 23.172 7.617 1 95.19 270 ASP A N 1
ATOM 2119 C CA . ASP A 1 270 ? 24.625 24 6.965 1 95.19 270 ASP A CA 1
ATOM 2120 C C . ASP A 1 270 ? 23.375 24.125 7.832 1 95.19 270 ASP A C 1
ATOM 2122 O O . ASP A 1 270 ? 22.797 25.219 7.941 1 95.19 270 ASP A O 1
ATOM 2126 N N . PHE A 1 271 ? 23.047 23.062 8.414 1 95.56 271 PHE A N 1
ATOM 2127 C CA . PHE A 1 271 ? 21.875 23.047 9.273 1 95.56 271 PHE A CA 1
ATOM 2128 C C . PHE A 1 271 ? 22.047 24 10.453 1 95.56 271 PHE A C 1
ATOM 2130 O O . PHE A 1 271 ? 21.125 24.734 10.812 1 95.56 271 PHE A O 1
ATOM 2137 N N . VAL A 1 272 ? 23.141 23.969 11.016 1 95.94 272 VAL A N 1
ATOM 2138 C CA . VAL A 1 272 ? 23.438 24.828 12.156 1 95.94 272 VAL A CA 1
ATOM 2139 C C . VAL A 1 272 ? 23.312 26.297 11.742 1 95.94 272 VAL A C 1
ATOM 2141 O O . VAL A 1 272 ? 22.766 27.109 12.492 1 95.94 272 VAL A O 1
ATOM 2144 N N . LYS A 1 273 ? 23.828 26.609 10.547 1 96.44 273 LYS A N 1
ATOM 2145 C CA . LYS A 1 273 ? 23.719 27.984 10.039 1 96.44 273 LYS A CA 1
ATOM 2146 C C . LYS A 1 273 ? 22.266 28.391 9.875 1 96.44 273 LYS A C 1
ATOM 2148 O O . LYS A 1 273 ? 21.891 29.516 10.211 1 96.44 273 LYS A O 1
ATOM 2153 N N . ILE A 1 274 ? 21.547 27.484 9.352 1 97 274 ILE A N 1
ATOM 2154 C CA . ILE A 1 274 ? 20.125 27.75 9.141 1 97 274 ILE A CA 1
ATOM 2155 C C . ILE A 1 274 ? 19.422 27.969 10.477 1 97 274 ILE A C 1
ATOM 2157 O O . ILE A 1 274 ? 18.625 28.891 10.633 1 97 274 ILE A O 1
ATOM 2161 N N . ARG A 1 275 ? 19.719 27.109 11.367 1 96.31 275 ARG A N 1
ATOM 2162 C CA . ARG A 1 275 ? 19.125 27.219 12.695 1 96.31 275 ARG A CA 1
ATOM 2163 C C . ARG A 1 275 ? 19.469 28.547 13.344 1 96.31 275 ARG A C 1
ATOM 2165 O O . ARG A 1 275 ? 18.609 29.188 13.945 1 96.31 275 ARG A O 1
ATOM 2172 N N . ASP A 1 276 ? 20.703 28.906 13.242 1 97.25 276 ASP A N 1
ATOM 2173 C CA . ASP A 1 276 ? 21.141 30.188 13.797 1 97.25 276 ASP A CA 1
ATOM 2174 C C . ASP A 1 276 ? 20.375 31.344 13.18 1 97.25 276 ASP A C 1
ATOM 2176 O O . ASP A 1 276 ? 19.984 32.281 13.875 1 97.25 276 ASP A O 1
ATOM 2180 N N . LEU A 1 277 ? 20.266 31.281 11.906 1 97.69 277 LEU A N 1
ATOM 2181 C CA . LEU A 1 277 ? 19.516 32.312 11.219 1 97.69 277 LEU A CA 1
ATOM 2182 C C . LEU A 1 277 ? 18.062 32.344 11.68 1 97.69 277 LEU A C 1
ATOM 2184 O O . LEU A 1 277 ? 17.438 33.406 11.781 1 97.69 277 LEU A O 1
ATOM 2188 N N . MET A 1 278 ? 17.547 31.203 11.938 1 97.62 278 MET A N 1
ATOM 2189 C CA . MET A 1 278 ? 16.156 31.109 12.406 1 97.62 278 MET A CA 1
ATOM 2190 C C . MET A 1 278 ? 16 31.766 13.773 1 97.62 278 MET A C 1
ATOM 2192 O O . MET A 1 278 ? 14.992 32.406 14.047 1 97.62 278 MET A O 1
ATOM 2196 N N . LEU A 1 279 ? 16.969 31.531 14.586 1 97.06 279 LEU A N 1
ATOM 2197 C CA . LEU A 1 279 ? 16.953 32.156 15.898 1 97.06 279 LEU A CA 1
ATOM 2198 C C . LEU A 1 279 ? 17.078 33.656 15.789 1 97.06 279 LEU A C 1
ATOM 2200 O O . LEU A 1 279 ? 16.328 34.406 16.438 1 97.06 279 LEU A O 1
ATOM 2204 N N . LYS A 1 280 ? 18 34.062 14.945 1 97.56 280 LYS A N 1
ATOM 2205 C CA . LYS A 1 280 ? 18.25 35.469 14.742 1 97.56 280 LYS A CA 1
ATOM 2206 C C . LYS A 1 280 ? 17 36.188 14.242 1 97.56 280 LYS A C 1
ATOM 2208 O O . LYS A 1 280 ? 16.734 37.344 14.625 1 97.56 280 LYS A O 1
ATOM 2213 N N . HIS A 1 281 ? 16.297 35.562 13.414 1 97.81 281 HIS A N 1
ATOM 2214 C CA . HIS A 1 281 ? 15.148 36.188 12.789 1 97.81 281 HIS A CA 1
ATOM 2215 C C . HIS A 1 281 ? 13.852 35.812 13.477 1 97.81 281 HIS A C 1
ATOM 2217 O O . HIS A 1 281 ? 12.758 36.031 12.945 1 97.81 281 HIS A O 1
ATOM 2223 N N . ALA A 1 282 ? 13.867 35.125 14.602 1 97.19 282 ALA A N 1
ATOM 2224 C CA . ALA A 1 282 ? 12.734 34.781 15.461 1 97.19 282 ALA A CA 1
ATOM 2225 C C . ALA A 1 282 ? 11.68 34 14.688 1 97.19 282 ALA A C 1
ATOM 2227 O O . ALA A 1 282 ? 10.492 34.344 14.734 1 97.19 282 ALA A O 1
ATOM 2228 N N . ILE A 1 283 ? 12.109 33.062 13.945 1 97.44 283 ILE A N 1
ATOM 2229 C CA . ILE A 1 283 ? 11.227 32.25 13.125 1 97.44 283 ILE A CA 1
ATOM 2230 C C . ILE A 1 283 ? 10.266 31.469 14.023 1 97.44 283 ILE A C 1
ATOM 2232 O O . ILE A 1 283 ? 9.125 31.203 13.641 1 97.44 283 ILE A O 1
ATOM 2236 N N . TYR A 1 284 ? 10.688 31.141 15.188 1 95.81 284 TYR A N 1
ATOM 2237 C CA . TYR A 1 284 ? 9.812 30.5 16.156 1 95.81 284 TYR A CA 1
ATOM 2238 C C . TYR A 1 284 ? 8.531 31.297 16.359 1 95.81 284 TYR A C 1
ATOM 2240 O O . TYR A 1 284 ? 7.43 30.75 16.25 1 95.81 284 TYR A O 1
ATOM 2248 N N . ASN A 1 285 ? 8.695 32.531 16.625 1 96.19 285 ASN A N 1
ATOM 2249 C CA . ASN A 1 285 ? 7.555 33.406 16.875 1 96.19 285 ASN A CA 1
ATOM 2250 C C . ASN A 1 285 ? 6.645 33.531 15.664 1 96.19 285 ASN A C 1
ATOM 2252 O O . ASN A 1 285 ? 5.418 33.562 15.797 1 96.19 285 ASN A O 1
ATOM 2256 N N . GLU A 1 286 ? 7.262 33.594 14.508 1 96.06 286 GLU A N 1
ATOM 2257 C CA . GLU A 1 286 ? 6.48 33.656 13.281 1 96.06 286 GLU A CA 1
ATOM 2258 C C . GLU A 1 286 ? 5.625 32.406 13.102 1 96.06 286 GLU A C 1
ATOM 2260 O O . GLU A 1 286 ? 4.469 32.5 12.688 1 96.06 286 GLU A O 1
ATOM 2265 N N . THR A 1 287 ? 6.223 31.297 13.383 1 96.44 287 THR A N 1
ATOM 2266 C CA . THR A 1 287 ? 5.512 30.031 13.227 1 96.44 287 THR A CA 1
ATOM 2267 C C . THR A 1 287 ? 4.41 29.906 14.281 1 96.44 287 THR A C 1
ATOM 2269 O O . THR A 1 287 ? 3.324 29.391 13.984 1 96.44 287 THR A O 1
ATOM 2272 N N . VAL A 1 288 ? 4.668 30.375 15.445 1 94.25 288 VAL A N 1
ATOM 2273 C CA . VAL A 1 288 ? 3.689 30.312 16.531 1 94.25 288 VAL A CA 1
ATOM 2274 C C . VAL A 1 288 ? 2.486 31.188 16.172 1 94.25 288 VAL A C 1
ATOM 2276 O O . VAL A 1 288 ? 1.344 30.828 16.469 1 94.25 288 VAL A O 1
ATOM 2279 N N . ASN A 1 289 ? 2.752 32.312 15.633 1 95.69 289 ASN A N 1
ATOM 2280 C CA . ASN A 1 289 ? 1.657 33.188 15.18 1 95.69 289 ASN A CA 1
ATOM 2281 C C . ASN A 1 289 ? 0.79 32.469 14.141 1 95.69 289 ASN A C 1
ATOM 2283 O O . ASN A 1 289 ? -0.438 32.562 14.18 1 95.69 289 ASN A O 1
ATOM 2287 N N . TYR A 1 290 ? 1.466 31.844 13.234 1 96.56 290 TYR A N 1
ATOM 2288 C CA . TYR A 1 290 ? 0.759 31.047 12.234 1 96.56 290 TYR A CA 1
ATOM 2289 C C . TYR A 1 290 ? -0.09 29.969 12.898 1 96.56 290 TYR A C 1
ATOM 2291 O O . TYR A 1 290 ? -1.25 29.766 12.531 1 96.56 290 TYR A O 1
ATOM 2299 N N . LEU A 1 291 ? 0.415 29.328 13.875 1 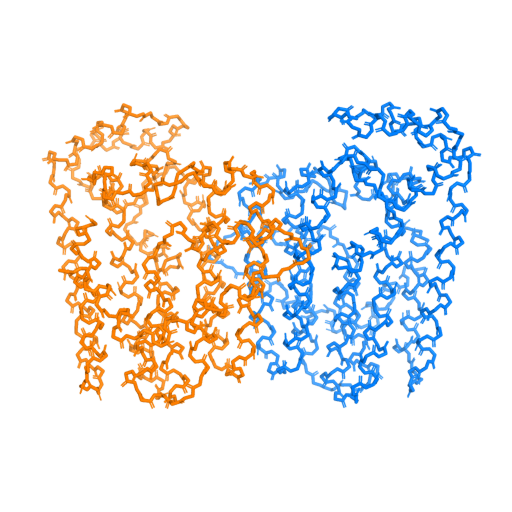96.94 291 LEU A N 1
ATOM 2300 C CA . LEU A 1 291 ? -0.26 28.25 14.602 1 96.94 291 LEU A CA 1
ATOM 2301 C C . LEU A 1 291 ? -1.45 28.781 15.391 1 96.94 291 LEU A C 1
ATOM 2303 O O . LEU A 1 291 ? -2.469 28.109 15.523 1 96.94 291 LEU A O 1
ATOM 2307 N N . SER A 1 292 ? -1.307 29.984 15.93 1 96.31 292 SER A N 1
ATOM 2308 C CA . SER A 1 292 ? -2.379 30.594 16.703 1 96.31 292 SER A CA 1
ATOM 2309 C C . SER A 1 292 ? -3.629 30.797 15.859 1 96.31 292 SER A C 1
ATOM 2311 O O . SER A 1 292 ? -4.75 30.625 16.328 1 96.31 292 SER A O 1
ATOM 2313 N N . SER A 1 293 ? -3.373 31.188 14.648 1 96.81 293 SER A N 1
ATOM 2314 C CA . SER A 1 293 ? -4.5 31.359 13.734 1 96.81 293 SER A CA 1
ATOM 2315 C C . SER A 1 293 ? -5.207 30.031 13.484 1 96.81 293 SER A C 1
ATOM 2317 O O . SER A 1 293 ? -6.438 29.969 13.492 1 96.81 293 SER A O 1
ATOM 2319 N N . LEU A 1 294 ? -4.461 29 13.258 1 97.25 294 LEU A N 1
ATOM 2320 C CA . LEU A 1 294 ? -5.023 27.672 13.039 1 97.25 294 LEU A CA 1
ATOM 2321 C C . LEU A 1 294 ? -5.758 27.188 14.281 1 97.25 294 LEU A C 1
ATOM 2323 O O . LEU A 1 294 ? -6.824 26.562 14.172 1 97.25 294 LEU A O 1
ATOM 2327 N N . GLU A 1 295 ? -5.16 27.453 15.422 1 96.56 295 GLU A N 1
ATOM 2328 C CA . GLU A 1 295 ? -5.785 27.078 16.688 1 96.56 295 GLU A CA 1
ATOM 2329 C C . GLU A 1 295 ? -7.156 27.719 16.828 1 96.56 295 GLU A C 1
ATOM 2331 O O . GLU A 1 295 ? -8.125 27.062 17.234 1 96.56 295 GLU A O 1
ATOM 2336 N N . ASN A 1 296 ? -7.227 29.016 16.594 1 97.69 296 ASN A N 1
ATOM 2337 C CA . ASN A 1 296 ? -8.492 29.734 16.688 1 97.69 296 ASN A CA 1
ATOM 2338 C C . ASN A 1 296 ? -9.539 29.156 15.742 1 97.69 296 ASN A C 1
ATOM 2340 O O . ASN A 1 296 ? -10.703 29.016 16.125 1 97.69 296 ASN A O 1
ATOM 2344 N N . GLU A 1 297 ? -9.102 28.859 14.547 1 97.94 297 GLU A N 1
ATOM 2345 C CA . GLU A 1 297 ? -10.016 28.25 13.586 1 97.94 297 GLU A CA 1
ATOM 2346 C C . GLU A 1 297 ? -10.516 26.891 14.078 1 97.94 297 GLU A C 1
ATOM 2348 O O . GLU A 1 297 ? -11.695 26.578 13.938 1 97.94 297 GLU A O 1
ATOM 2353 N N . ALA A 1 298 ? -9.617 26.062 14.562 1 97.94 298 ALA A N 1
ATOM 2354 C CA . ALA A 1 298 ? -9.984 24.75 15.078 1 97.94 298 ALA A CA 1
ATOM 2355 C C . ALA A 1 298 ? -10.977 24.875 16.234 1 97.94 298 ALA A C 1
ATOM 2357 O O . ALA A 1 298 ? -11.961 24.125 16.281 1 97.94 298 ALA A O 1
ATOM 2358 N N . ASN A 1 299 ? -10.719 25.828 17.156 1 97.62 299 ASN A N 1
ATOM 2359 C CA . ASN A 1 299 ? -11.625 26.062 18.281 1 97.62 299 ASN A CA 1
ATOM 2360 C C . ASN A 1 299 ? -13 26.516 17.812 1 97.62 299 ASN A C 1
ATOM 2362 O O . ASN A 1 299 ? -14.016 26.062 18.344 1 97.62 299 ASN A O 1
ATOM 2366 N N . ASN A 1 300 ? -13 27.359 16.844 1 97.38 300 ASN A N 1
ATOM 2367 C CA . ASN A 1 300 ? -14.266 27.859 16.312 1 97.38 300 ASN A CA 1
ATOM 2368 C C . ASN A 1 300 ? -15.086 26.734 15.68 1 97.38 300 ASN A C 1
ATOM 2370 O O . ASN A 1 300 ? -16.297 26.672 15.852 1 97.38 300 ASN A O 1
ATOM 2374 N N . LEU A 1 301 ? -14.438 25.859 14.945 1 96.62 301 LEU A N 1
ATOM 2375 C CA . LEU A 1 301 ? -15.125 24.734 14.32 1 96.62 301 LEU A CA 1
ATOM 2376 C C . LEU A 1 301 ? -15.688 23.781 15.367 1 96.62 301 LEU A C 1
ATOM 2378 O O . LEU A 1 301 ? -16.812 23.297 15.227 1 96.62 301 LEU A O 1
ATOM 2382 N N . LEU A 1 302 ? -14.891 23.5 16.359 1 96.25 302 LEU A N 1
ATOM 2383 C CA . LEU A 1 302 ? -15.336 22.609 17.422 1 96.25 302 LEU A CA 1
ATOM 2384 C C . LEU A 1 302 ? -16.531 23.203 18.156 1 96.25 302 LEU A C 1
ATOM 2386 O O . LEU A 1 302 ? -17.469 22.469 18.516 1 96.25 302 LEU A O 1
ATOM 2390 N N . ASN A 1 303 ? -16.5 24.484 18.375 1 96.38 303 ASN A N 1
ATOM 2391 C CA . ASN A 1 303 ? -17.594 25.172 19.062 1 96.38 303 ASN A CA 1
ATOM 2392 C C . ASN A 1 303 ? -18.891 25.078 18.281 1 96.38 303 ASN A C 1
ATOM 2394 O O . ASN A 1 303 ? -19.984 25.078 18.859 1 96.38 303 ASN A O 1
ATOM 2398 N N . LYS A 1 304 ? -18.781 24.938 16.969 1 94.69 304 LYS A N 1
ATOM 2399 C CA . LYS A 1 304 ? -19.953 24.875 16.109 1 94.69 304 LYS A CA 1
ATOM 2400 C C . LYS A 1 304 ? -20.625 23.516 16.203 1 94.69 304 LYS A C 1
ATOM 2402 O O . LYS A 1 304 ? -21.812 23.391 15.852 1 94.69 304 LYS A O 1
ATOM 2407 N N . ILE A 1 305 ? -19.891 22.531 16.562 1 94.88 305 ILE A N 1
ATOM 2408 C CA . ILE A 1 305 ? -20.484 21.188 16.672 1 94.88 305 ILE A CA 1
ATOM 2409 C C . ILE A 1 305 ? -21.516 21.172 17.797 1 94.88 305 ILE A C 1
ATOM 2411 O O . ILE A 1 305 ? -21.219 21.547 18.938 1 94.88 305 ILE A O 1
ATOM 2415 N N . PRO A 1 306 ? -22.703 20.781 17.516 1 92.06 306 PRO A N 1
ATOM 2416 C CA . PRO A 1 306 ? -23.828 20.938 18.453 1 92.06 306 PRO A CA 1
ATOM 2417 C C . PRO A 1 306 ? -23.875 19.828 19.516 1 92.06 306 PRO A C 1
ATOM 2419 O O . PRO A 1 306 ? -24.906 19.188 19.688 1 92.06 306 PRO A O 1
ATOM 2422 N N . VAL A 1 307 ? -22.859 19.594 20.172 1 95.12 307 VAL A N 1
ATOM 2423 C CA . VAL A 1 307 ? -22.797 18.656 21.281 1 95.12 307 VAL A CA 1
ATOM 2424 C C . VAL A 1 307 ? -21.984 19.266 22.422 1 95.12 307 VAL A C 1
ATOM 2426 O O . VAL A 1 307 ? -21.109 20.109 22.188 1 95.12 307 VAL A O 1
ATOM 2429 N N . GLN A 1 308 ? -22.391 19 23.625 1 94.75 308 GLN A N 1
ATOM 2430 C CA . GLN A 1 308 ? -21.641 19.422 24.797 1 94.75 308 GLN A CA 1
ATOM 2431 C C . GLN A 1 308 ? -21.453 18.281 25.781 1 94.75 308 GLN A C 1
ATOM 2433 O O . GLN A 1 308 ? -22.359 17.969 26.562 1 94.75 308 GLN A O 1
ATOM 2438 N N . ASN A 1 309 ? -20.328 17.641 25.703 1 97 309 ASN A N 1
ATOM 2439 C CA . ASN A 1 309 ? -20 16.531 26.594 1 97 3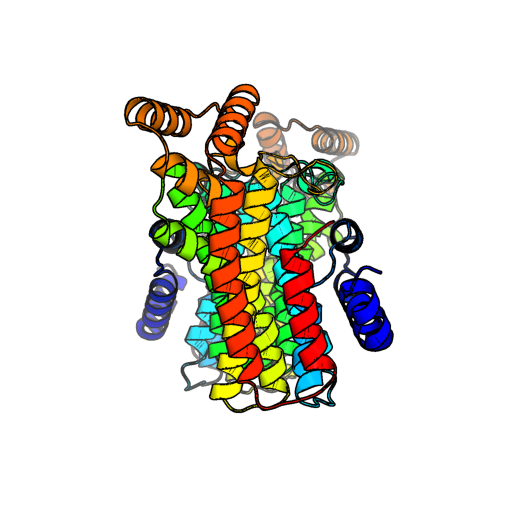09 ASN A CA 1
ATOM 2440 C C . ASN A 1 309 ? -18.484 16.406 26.781 1 97 309 ASN A C 1
ATOM 2442 O O . ASN A 1 309 ? -17.719 17.25 26.312 1 97 309 ASN A O 1
ATOM 2446 N N . ILE A 1 310 ? -18.062 15.461 27.516 1 97.38 310 ILE A N 1
ATOM 2447 C CA . ILE A 1 310 ? -16.672 15.305 27.922 1 97.38 310 ILE A CA 1
ATOM 2448 C C . ILE A 1 310 ? -15.797 15.016 26.703 1 97.38 310 ILE A C 1
ATOM 2450 O O . ILE A 1 310 ? -14.641 15.422 26.656 1 97.38 310 ILE A O 1
ATOM 2454 N N . TYR A 1 311 ? -16.344 14.32 25.75 1 97.88 311 TYR A N 1
ATOM 2455 C CA . TYR A 1 311 ? -15.586 13.938 24.562 1 97.88 311 TYR A CA 1
ATOM 2456 C C . TYR A 1 311 ? -15.227 15.164 23.719 1 97.88 311 TYR A C 1
ATOM 2458 O O . TYR A 1 311 ? -14.133 15.234 23.156 1 97.88 311 TYR A O 1
ATOM 2466 N N . LYS A 1 312 ? -16.156 16.047 23.578 1 97.56 312 LYS A N 1
ATOM 2467 C CA . LYS A 1 312 ? -15.812 17.312 22.938 1 97.56 312 LYS A CA 1
ATOM 2468 C C . LYS A 1 312 ? -14.68 18.031 23.672 1 97.56 312 LYS A C 1
ATOM 2470 O O . LYS A 1 312 ? -13.797 18.609 23.047 1 97.56 312 LYS A O 1
ATOM 2475 N N . TYR A 1 313 ? -14.703 17.984 24.953 1 97.06 313 TYR A N 1
ATOM 2476 C CA . TYR A 1 313 ? -13.633 18.562 25.75 1 97.06 313 TYR A CA 1
ATOM 2477 C C . TYR A 1 313 ? -12.305 17.875 25.469 1 97.06 313 TYR A C 1
ATOM 2479 O O . TYR A 1 313 ? -11.258 18.516 25.469 1 97.06 313 TYR A O 1
ATOM 2487 N N . TYR A 1 314 ? -12.359 16.562 25.312 1 97.56 314 TYR A N 1
ATOM 2488 C CA . TYR A 1 314 ? -11.141 15.836 24.938 1 97.56 314 TYR A CA 1
ATOM 2489 C C . TYR A 1 314 ? -10.531 16.422 23.672 1 97.56 314 TYR A C 1
ATOM 2491 O O . TYR A 1 314 ? -9.305 16.531 23.562 1 97.56 314 TYR A O 1
ATOM 2499 N N . LEU A 1 315 ? -11.367 16.781 22.672 1 97.94 315 LEU A N 1
ATOM 2500 C CA . LEU A 1 315 ? -10.867 17.312 21.422 1 97.94 315 LEU A CA 1
ATOM 2501 C C . LEU A 1 315 ? -10.188 18.656 21.641 1 97.94 315 LEU A C 1
ATOM 2503 O O . LEU A 1 315 ? -9.133 18.938 21.047 1 97.94 315 LEU A O 1
ATOM 2507 N N . PHE A 1 316 ? -10.766 19.484 22.516 1 96.94 316 PHE A N 1
ATOM 2508 C CA . PHE A 1 316 ? -10.109 20.75 22.875 1 96.94 316 PHE A CA 1
ATOM 2509 C C . PHE A 1 316 ? -8.766 20.484 23.531 1 96.94 316 PHE A C 1
ATOM 2511 O O . PHE A 1 316 ? -7.777 21.172 23.234 1 96.94 316 PHE A O 1
ATOM 2518 N N . SER A 1 317 ? -8.734 19.516 24.375 1 95.69 317 SER A N 1
ATOM 2519 C CA . SER A 1 317 ? -7.516 19.172 25.109 1 95.69 317 SER A CA 1
ATOM 2520 C C . SER A 1 317 ? -6.434 18.656 24.172 1 95.69 317 SER A C 1
ATOM 2522 O O . SER A 1 317 ? -5.246 18.906 24.391 1 95.69 317 SER A O 1
ATOM 2524 N N . ILE A 1 318 ? -6.812 17.953 23.172 1 95.69 318 ILE A N 1
ATOM 2525 C CA . ILE A 1 318 ? -5.863 17.391 22.219 1 95.69 318 ILE A CA 1
ATOM 2526 C C . ILE A 1 318 ? -5.234 18.516 21.406 1 95.69 318 ILE A C 1
ATOM 2528 O O . ILE A 1 318 ? -4.043 18.469 21.094 1 95.69 318 ILE A O 1
ATOM 2532 N N . ILE A 1 319 ? -6.047 19.547 21.016 1 95.44 319 ILE A N 1
ATOM 2533 C CA . ILE A 1 319 ? -5.492 20.719 20.328 1 95.44 319 ILE A CA 1
ATOM 2534 C C . ILE A 1 319 ? -4.348 21.297 21.156 1 95.44 319 ILE A C 1
ATOM 2536 O O . ILE A 1 319 ? -3.254 21.531 20.641 1 95.44 319 ILE A O 1
ATOM 2540 N N . ARG A 1 320 ? -4.609 21.469 22.438 1 92.5 320 ARG A N 1
ATOM 2541 C CA . ARG A 1 320 ? -3.633 22.062 23.328 1 92.5 320 ARG A CA 1
ATOM 2542 C C . ARG A 1 320 ? -2.41 21.172 23.484 1 92.5 320 ARG A C 1
ATOM 2544 O O . ARG A 1 320 ? -1.278 21.656 23.531 1 92.5 320 ARG A O 1
ATOM 2551 N N . PHE A 1 321 ? -2.691 19.969 23.578 1 92.31 321 PHE A N 1
ATOM 2552 C CA . PHE A 1 321 ? -1.606 19 23.719 1 92.31 321 PHE A CA 1
ATOM 2553 C C . PHE A 1 321 ? -0.656 19.078 22.531 1 92.31 321 P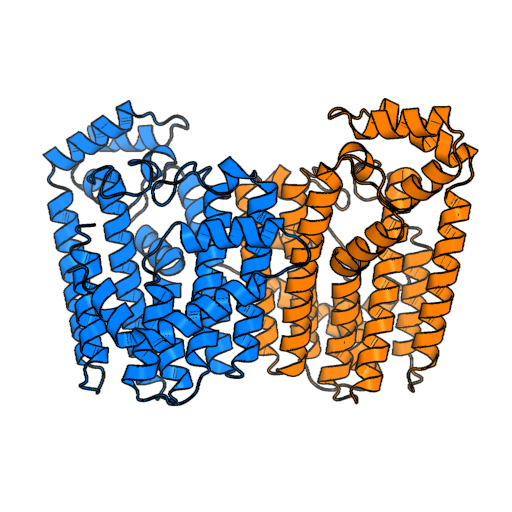HE A C 1
ATOM 2555 O O . PHE A 1 321 ? 0.564 19.094 22.719 1 92.31 321 PHE A O 1
ATOM 2562 N N . ILE A 1 322 ? -1.209 19.078 21.344 1 92.06 322 ILE A N 1
ATOM 2563 C CA . ILE A 1 322 ? -0.404 19.094 20.125 1 92.06 322 ILE A CA 1
ATOM 2564 C C . ILE A 1 322 ? 0.366 20.422 20.047 1 92.06 322 ILE A C 1
ATOM 2566 O O . ILE A 1 322 ? 1.541 20.438 19.672 1 92.06 322 ILE A O 1
ATOM 2570 N N . LEU A 1 323 ? -0.291 21.484 20.406 1 90.69 323 LEU A N 1
ATOM 2571 C CA . LEU A 1 323 ? 0.294 22.812 20.297 1 90.69 323 LEU A CA 1
ATOM 2572 C C . LEU A 1 323 ? 1.448 22.969 21.281 1 90.69 323 LEU A C 1
ATOM 2574 O O . LEU A 1 323 ? 2.457 23.609 20.969 1 90.69 323 LEU A O 1
ATOM 2578 N N . TYR A 1 324 ? 1.231 22.406 22.453 1 79.75 324 TYR A N 1
ATOM 2579 C CA . TYR A 1 324 ? 2.215 22.719 23.484 1 79.75 324 TYR A CA 1
ATOM 2580 C C . TYR A 1 324 ? 3.174 21.547 23.688 1 79.75 324 TYR A C 1
ATOM 2582 O O . TYR A 1 324 ? 4.02 21.594 24.594 1 79.75 324 TYR A O 1
ATOM 2590 N N . ARG A 1 325 ? 3.031 20.422 22.672 1 67.44 325 ARG A N 1
ATOM 2591 C CA . ARG A 1 325 ? 3.865 19.234 22.625 1 67.44 325 ARG A CA 1
ATOM 2592 C C . ARG A 1 325 ? 5.113 19.391 23.484 1 67.44 325 ARG A C 1
ATOM 2594 O O . ARG A 1 325 ? 6.211 19.609 22.953 1 67.44 325 ARG A O 1
ATOM 2601 N N . SER A 1 326 ? 4.82 19.922 24.688 1 53.28 326 SER A N 1
ATOM 2602 C CA . SER A 1 326 ? 5.953 19.734 25.578 1 53.28 326 SER A CA 1
ATOM 2603 C C . SER A 1 326 ? 6.266 18.25 25.766 1 53.28 326 SER A C 1
ATOM 2605 O O . SER A 1 326 ? 5.457 17.5 26.312 1 53.28 326 SER A O 1
ATOM 2607 N N . TYR A 1 327 ? 6.602 17.578 24.609 1 41.81 327 TYR A N 1
ATOM 2608 C CA . TYR A 1 327 ? 6.891 16.172 24.859 1 41.81 327 TYR A CA 1
ATOM 2609 C C . TYR A 1 327 ? 7.711 16 26.125 1 41.81 327 TYR A C 1
ATOM 2611 O O . TYR A 1 327 ? 8.477 16.891 26.516 1 41.81 327 TYR A O 1
ATOM 2619 N N . MET B 1 1 ? -3.801 -16.672 -34.312 1 51.97 1 MET B N 1
ATOM 2620 C CA . MET B 1 1 ? -4.086 -15.438 -33.625 1 51.97 1 MET B CA 1
ATOM 2621 C C . MET B 1 1 ? -4.031 -15.648 -32.094 1 51.97 1 MET B C 1
ATOM 2623 O O . MET B 1 1 ? -4.434 -16.703 -31.609 1 51.97 1 MET B O 1
ATOM 2627 N N . ASN B 1 2 ? -3.35 -14.805 -31.25 1 80.81 2 ASN B N 1
ATOM 2628 C CA . ASN B 1 2 ? -3.273 -14.781 -29.797 1 80.81 2 ASN B CA 1
ATOM 2629 C C . ASN B 1 2 ? -4.664 -14.75 -29.172 1 80.81 2 ASN B C 1
ATOM 2631 O O . ASN B 1 2 ? -5.449 -13.836 -29.422 1 80.81 2 ASN B O 1
ATOM 2635 N N . ILE B 1 3 ? -5.164 -16.016 -28.797 1 86.31 3 ILE B N 1
ATOM 2636 C CA . ILE B 1 3 ? -6.512 -16.234 -28.281 1 86.31 3 ILE B CA 1
ATOM 2637 C C . ILE B 1 3 ? -6.891 -15.102 -27.312 1 86.31 3 ILE B C 1
ATOM 2639 O O . ILE B 1 3 ? -8.047 -14.688 -27.266 1 86.31 3 ILE B O 1
ATOM 2643 N N . ILE B 1 4 ? -6 -14.523 -26.703 1 89.62 4 ILE B N 1
ATOM 2644 C CA . ILE B 1 4 ? -6.285 -13.438 -25.766 1 89.62 4 ILE B CA 1
ATOM 2645 C C . ILE B 1 4 ? -6.719 -12.195 -26.531 1 89.62 4 ILE B C 1
ATOM 2647 O O . ILE B 1 4 ? -7.645 -11.492 -26.125 1 89.62 4 ILE B O 1
ATOM 2651 N N . VAL B 1 5 ? -6.082 -11.961 -27.609 1 89.62 5 VAL B N 1
ATOM 2652 C CA . VAL B 1 5 ? -6.43 -10.828 -28.453 1 89.62 5 VAL B CA 1
ATOM 2653 C C . VAL B 1 5 ? -7.852 -10.992 -28.984 1 89.62 5 VAL B C 1
ATOM 2655 O O . VAL B 1 5 ? -8.625 -10.039 -29.016 1 89.62 5 VAL B O 1
ATOM 2658 N N . LYS B 1 6 ? -8.109 -12.211 -29.422 1 93.12 6 LYS B N 1
ATOM 2659 C CA . LYS B 1 6 ? -9.453 -12.5 -29.922 1 93.12 6 LYS B CA 1
ATOM 2660 C C . LYS B 1 6 ? -10.508 -12.266 -28.844 1 93.12 6 LYS B C 1
ATOM 2662 O O . LYS B 1 6 ? -11.562 -11.688 -29.109 1 93.12 6 LYS B O 1
ATOM 2667 N N . ILE B 1 7 ? -10.242 -12.719 -27.656 1 95.25 7 ILE B N 1
ATOM 2668 C CA . ILE B 1 7 ? -11.164 -12.539 -26.547 1 95.25 7 ILE B CA 1
ATOM 2669 C C . ILE B 1 7 ? -11.352 -11.055 -26.266 1 95.25 7 ILE B C 1
ATOM 2671 O O . ILE B 1 7 ? -12.477 -10.586 -26.078 1 95.25 7 ILE B O 1
ATOM 2675 N N . GLN B 1 8 ? -10.258 -10.289 -26.266 1 94.38 8 GLN B N 1
ATOM 2676 C CA . GLN B 1 8 ? -10.312 -8.852 -26.016 1 94.38 8 GLN B CA 1
ATOM 2677 C C . GLN B 1 8 ? -11.117 -8.133 -27.094 1 94.38 8 GLN B C 1
ATOM 2679 O O . GLN B 1 8 ? -11.82 -7.168 -26.812 1 94.38 8 GLN B O 1
ATOM 2684 N N . GLN B 1 9 ? -11 -8.641 -28.281 1 95.12 9 GLN B N 1
ATOM 2685 C CA . GLN B 1 9 ? -11.758 -8.062 -29.391 1 95.12 9 GLN B CA 1
ATOM 2686 C C . GLN B 1 9 ? -13.25 -8.352 -29.234 1 95.12 9 GLN B C 1
ATOM 2688 O O . GLN B 1 9 ? -14.086 -7.488 -29.516 1 95.12 9 GLN B O 1
ATOM 2693 N N . ASN B 1 10 ? -13.508 -9.555 -28.875 1 96.44 10 ASN B N 1
ATOM 2694 C CA . ASN B 1 10 ? -14.898 -9.93 -28.672 1 96.44 10 ASN B CA 1
ATOM 2695 C C . ASN B 1 10 ? -15.523 -9.156 -27.516 1 96.44 10 ASN B C 1
ATOM 2697 O O . ASN B 1 10 ? -16.734 -8.938 -27.484 1 96.44 10 ASN B O 1
ATOM 2701 N N . LEU B 1 11 ? -14.688 -8.766 -26.547 1 97 11 LEU B N 1
ATOM 2702 C CA . LEU B 1 11 ? -15.133 -7.988 -25.391 1 97 11 LEU B CA 1
ATOM 2703 C C . LEU B 1 11 ? -14.641 -6.547 -25.484 1 97 11 LEU B C 1
ATOM 2705 O O . LEU B 1 11 ? -14.219 -5.965 -24.484 1 97 11 LEU B O 1
ATOM 2709 N N . LYS B 1 12 ? -14.602 -6.023 -26.656 1 96.62 12 LYS B N 1
ATOM 2710 C CA . LYS B 1 12 ? -13.992 -4.727 -26.938 1 96.62 12 LYS B CA 1
ATOM 2711 C C . LYS B 1 12 ? -14.617 -3.621 -26.094 1 96.62 12 LYS B C 1
ATOM 2713 O O . LYS B 1 12 ? -13.922 -2.725 -25.625 1 96.62 12 LYS B O 1
ATOM 2718 N N . ASP B 1 13 ? -15.914 -3.65 -25.922 1 96.88 13 ASP B N 1
ATOM 2719 C CA . ASP B 1 13 ? -16.594 -2.619 -25.141 1 96.88 13 ASP B CA 1
ATOM 2720 C C . ASP B 1 13 ? -16.109 -2.629 -23.688 1 96.88 13 ASP B C 1
ATOM 2722 O O . ASP B 1 13 ? -15.789 -1.579 -23.125 1 96.88 13 ASP B O 1
ATOM 2726 N N . GLU B 1 14 ? -16.125 -3.789 -23.078 1 96.88 14 GLU B N 1
ATOM 2727 C CA . GLU B 1 14 ? -15.672 -3.924 -21.703 1 96.88 14 GLU B CA 1
ATOM 2728 C C . GLU B 1 14 ? -14.203 -3.537 -21.562 1 96.88 14 GLU B C 1
ATOM 2730 O O . GLU B 1 14 ? -13.828 -2.857 -20.594 1 96.88 14 GLU B O 1
ATOM 2735 N N . VAL B 1 15 ? -13.414 -3.967 -22.484 1 95.81 15 VAL B N 1
ATOM 2736 C CA . VAL B 1 15 ? -11.984 -3.697 -22.438 1 95.81 15 VAL B CA 1
ATOM 2737 C C . VAL B 1 15 ? -11.734 -2.195 -22.578 1 95.81 15 VAL B C 1
ATOM 2739 O O . VAL B 1 15 ? -10.875 -1.64 -21.891 1 95.81 15 VAL B O 1
ATOM 2742 N N . THR B 1 16 ? -12.461 -1.563 -23.438 1 96.69 16 THR B N 1
ATOM 2743 C CA . THR B 1 16 ? -12.344 -0.118 -23.609 1 96.69 16 THR B CA 1
ATOM 2744 C C . THR B 1 16 ? -12.742 0.605 -22.328 1 96.69 16 THR B C 1
ATOM 2746 O O . THR B 1 16 ? -12.055 1.531 -21.891 1 96.69 16 THR B O 1
ATOM 2749 N N . GLN B 1 17 ? -13.836 0.193 -21.766 1 97.56 17 GLN B N 1
ATOM 2750 C CA . GLN B 1 17 ? -14.281 0.787 -20.516 1 97.56 17 GLN B CA 1
ATOM 2751 C C . GLN B 1 17 ? -13.25 0.589 -19.406 1 97.56 17 GLN B C 1
ATOM 2753 O O . GLN B 1 17 ? -13 1.498 -18.609 1 97.56 17 GLN B O 1
ATOM 2758 N N . LEU B 1 18 ? -12.742 -0.596 -19.375 1 96.56 18 LEU B N 1
ATOM 2759 C CA . LEU B 1 18 ? -11.695 -0.912 -18.422 1 96.56 18 LEU B CA 1
ATOM 2760 C C . LEU B 1 18 ? -10.5 0.023 -18.578 1 96.56 18 LEU B C 1
ATOM 2762 O O . LEU B 1 18 ? -10.047 0.635 -17.609 1 96.56 18 LEU B O 1
ATOM 2766 N N . ASN B 1 19 ? -10 0.154 -19.766 1 94.56 19 ASN B N 1
ATOM 2767 C CA . ASN B 1 19 ? -8.852 1.004 -20.047 1 94.56 19 ASN B CA 1
ATOM 2768 C C . ASN B 1 19 ? -9.141 2.467 -19.734 1 94.56 19 ASN B C 1
ATOM 2770 O O . ASN B 1 19 ? -8.297 3.162 -19.156 1 94.56 19 ASN B O 1
ATOM 2774 N N . ASP B 1 20 ? -10.266 2.91 -20.094 1 96.19 20 ASP B N 1
ATOM 2775 C CA . ASP B 1 20 ? -10.656 4.293 -19.844 1 96.19 20 ASP B CA 1
ATOM 2776 C C . ASP B 1 20 ? -10.711 4.574 -18.344 1 96.19 20 ASP B C 1
ATOM 2778 O O . ASP B 1 20 ? -10.273 5.633 -17.891 1 96.19 20 ASP B O 1
ATOM 2782 N N . LEU B 1 21 ? -11.273 3.65 -17.656 1 96.94 21 LEU B N 1
ATOM 2783 C CA . LEU B 1 21 ? -11.383 3.832 -16.203 1 96.94 21 LEU B CA 1
ATOM 2784 C C . LEU B 1 21 ? -10 3.842 -15.555 1 96.94 21 LEU B C 1
ATOM 2786 O O . LEU B 1 21 ? -9.734 4.66 -14.672 1 96.94 21 LEU B O 1
ATOM 2790 N N . ILE B 1 22 ? -9.156 2.949 -15.953 1 95.5 22 ILE B N 1
ATOM 2791 C CA . ILE B 1 22 ? -7.797 2.879 -15.43 1 95.5 22 ILE B CA 1
ATOM 2792 C C . ILE B 1 22 ? -7.078 4.203 -15.68 1 95.5 22 ILE B C 1
ATOM 2794 O O . ILE B 1 22 ? -6.48 4.773 -14.758 1 95.5 22 ILE B O 1
ATOM 2798 N N . ILE B 1 23 ? -7.18 4.727 -16.859 1 94.44 23 ILE B N 1
ATOM 2799 C CA . ILE B 1 23 ? -6.52 5.977 -17.219 1 94.44 23 ILE B CA 1
ATOM 2800 C C . ILE B 1 23 ? -7.102 7.125 -16.406 1 94.44 23 ILE B C 1
ATOM 2802 O O . ILE B 1 23 ? -6.363 7.992 -15.93 1 94.44 23 ILE B O 1
ATOM 2806 N N . SER B 1 24 ? -8.344 7.109 -16.266 1 96.38 24 SER B N 1
ATOM 2807 C CA . SER B 1 24 ? -9.008 8.156 -15.492 1 96.38 24 SER B CA 1
ATOM 2808 C C . SER B 1 24 ? -8.523 8.156 -14.047 1 96.38 24 SER B C 1
ATOM 2810 O O . SER B 1 24 ? -8.391 9.219 -13.43 1 96.38 24 SER B O 1
ATOM 2812 N N . CYS B 1 25 ? -8.289 6.977 -13.5 1 96.25 25 CYS B N 1
ATOM 2813 C CA . CYS B 1 25 ? -7.859 6.836 -12.109 1 96.25 25 CYS B CA 1
ATOM 2814 C C . CYS B 1 25 ? -6.414 7.285 -11.938 1 96.25 25 CYS B C 1
ATOM 2816 O O . CYS B 1 25 ? -5.977 7.551 -10.812 1 96.25 25 CYS B O 1
ATOM 2818 N N . LEU B 1 26 ? -5.695 7.395 -13.008 1 95.5 26 LEU B N 1
ATOM 2819 C CA . LEU B 1 26 ? -4.285 7.773 -12.93 1 95.5 26 LEU B CA 1
ATOM 2820 C C . LEU B 1 26 ? -4.125 9.289 -12.984 1 95.5 26 LEU B C 1
ATOM 2822 O O . LEU B 1 26 ? -3.055 9.812 -12.672 1 95.5 26 LEU B O 1
ATOM 2826 N N . LYS B 1 27 ? -5.184 9.992 -13.367 1 90.94 27 LYS B N 1
ATOM 2827 C CA . LYS B 1 27 ? -5.121 11.453 -13.367 1 90.94 27 LYS B CA 1
ATOM 2828 C C . LYS B 1 27 ? -4.953 11.992 -11.945 1 90.94 27 LYS B C 1
ATOM 2830 O O . LYS B 1 27 ? -5.676 11.594 -11.039 1 90.94 27 LYS B O 1
ATOM 2835 N N . SER B 1 28 ? -3.951 12.789 -11.781 1 85.62 28 SER B N 1
ATOM 2836 C CA . SER B 1 28 ? -3.615 13.289 -10.453 1 85.62 28 SER B CA 1
ATOM 2837 C C . SER B 1 28 ? -2.914 14.641 -10.531 1 85.62 28 SER B C 1
ATOM 2839 O O . SER B 1 28 ? -2.512 15.078 -11.609 1 85.62 28 SER B O 1
ATOM 2841 N N . ASP B 1 29 ? -2.801 15.32 -9.461 1 80.69 29 ASP B N 1
ATOM 2842 C CA . ASP B 1 29 ? -2.084 16.594 -9.359 1 80.69 29 ASP B CA 1
ATOM 2843 C C . ASP B 1 29 ? -0.586 16.391 -9.586 1 80.69 29 ASP B C 1
ATOM 2845 O O . ASP B 1 29 ? 0.126 17.344 -9.922 1 80.69 29 ASP B O 1
ATOM 2849 N N . ALA B 1 30 ? -0.197 15.211 -9.375 1 86.19 30 ALA B N 1
ATOM 2850 C CA . ALA B 1 30 ? 1.202 14.898 -9.648 1 86.19 30 ALA B CA 1
ATOM 2851 C C . ALA B 1 30 ? 1.35 14.195 -11 1 86.19 30 ALA B C 1
ATOM 2853 O O . ALA B 1 30 ? 1.131 12.984 -11.102 1 86.19 30 ALA B O 1
ATOM 2854 N N . GLU B 1 31 ? 1.863 14.844 -11.93 1 92 31 GLU B N 1
ATOM 2855 C CA . GLU B 1 31 ? 2.025 14.305 -13.273 1 92 31 GLU B CA 1
ATOM 2856 C C . GLU B 1 31 ? 2.859 13.031 -13.258 1 92 31 GLU B C 1
ATOM 2858 O O . GLU B 1 31 ? 2.676 12.148 -14.102 1 92 31 GLU B O 1
ATOM 2863 N N . LEU B 1 32 ? 3.715 12.984 -12.336 1 94.88 32 LEU B N 1
ATOM 2864 C CA . LEU B 1 32 ? 4.617 11.852 -12.203 1 94.88 32 LEU B CA 1
ATOM 2865 C C . LEU B 1 32 ? 3.834 10.555 -12.008 1 94.88 32 LEU B C 1
ATOM 2867 O O . LEU B 1 32 ? 4.246 9.5 -12.492 1 94.88 32 LEU B O 1
ATOM 2871 N N . ILE B 1 33 ? 2.707 10.602 -11.344 1 96.81 33 ILE B N 1
ATOM 2872 C CA . ILE B 1 33 ? 1.858 9.438 -11.117 1 96.81 33 ILE B CA 1
ATOM 2873 C C . ILE B 1 33 ? 1.324 8.922 -12.453 1 96.81 33 ILE B C 1
ATOM 2875 O O . ILE B 1 33 ? 1.37 7.719 -12.727 1 96.81 33 ILE B O 1
ATOM 2879 N N . GLU B 1 34 ? 0.861 9.812 -13.211 1 95.62 34 GLU B N 1
ATOM 2880 C CA . GLU B 1 34 ? 0.307 9.453 -14.508 1 95.62 34 GLU B CA 1
ATOM 2881 C C . GLU B 1 34 ? 1.38 8.867 -15.422 1 95.62 34 GLU B C 1
ATOM 2883 O O . GLU B 1 34 ? 1.129 7.898 -16.141 1 95.62 34 GLU B O 1
ATOM 2888 N N . LYS B 1 35 ? 2.523 9.438 -15.391 1 95.81 35 LYS B N 1
ATOM 2889 C CA . LYS B 1 35 ? 3.627 8.969 -16.219 1 95.81 35 LYS B CA 1
ATOM 2890 C C . LYS B 1 35 ? 4.027 7.547 -15.859 1 95.81 35 LYS B C 1
ATOM 2892 O O . LYS B 1 35 ? 4.137 6.684 -16.734 1 95.81 35 LYS B O 1
ATOM 2897 N N . VAL B 1 36 ? 4.199 7.324 -14.609 1 95.75 36 VAL B N 1
ATOM 2898 C CA . VAL B 1 36 ? 4.613 6.004 -14.141 1 95.75 36 VAL B CA 1
ATOM 2899 C C . VAL B 1 36 ? 3.488 4.996 -14.367 1 95.75 36 VAL B C 1
ATOM 2901 O O . VAL B 1 36 ? 3.729 3.885 -14.844 1 95.75 36 VAL B O 1
ATOM 2904 N N . GLY B 1 37 ? 2.258 5.438 -14.008 1 94.25 37 GLY B N 1
ATOM 2905 C CA . GLY B 1 37 ? 1.105 4.566 -14.188 1 94.25 37 GLY B CA 1
ATOM 2906 C C . GLY B 1 37 ? 0.878 4.16 -15.633 1 94.25 37 GLY B C 1
ATOM 2907 O O . GLY B 1 37 ? 0.639 2.986 -15.922 1 94.25 37 GLY B O 1
ATOM 2908 N N . LYS B 1 38 ? 0.97 5.094 -16.484 1 91.94 38 LYS B N 1
ATOM 2909 C CA . LYS B 1 38 ? 0.783 4.824 -17.906 1 91.94 38 LYS B CA 1
ATOM 2910 C C . LYS B 1 38 ? 1.894 3.926 -18.453 1 91.94 38 LYS B C 1
ATOM 2912 O O . LYS B 1 38 ? 1.642 3.047 -19.281 1 91.94 38 LYS B O 1
ATOM 2917 N N . TYR B 1 39 ? 3.082 4.211 -17.969 1 92.94 39 TYR B N 1
ATOM 2918 C CA . TYR B 1 39 ? 4.207 3.373 -18.359 1 92.94 39 TYR B CA 1
ATOM 2919 C C . TYR B 1 39 ? 3.953 1.913 -18 1 92.94 39 TYR B C 1
ATOM 2921 O O . TYR B 1 39 ? 4.195 1.017 -18.812 1 92.94 39 TYR B O 1
ATOM 2929 N N . LEU B 1 40 ? 3.428 1.688 -16.859 1 89.12 40 LEU B N 1
ATOM 2930 C CA . LEU B 1 40 ? 3.168 0.337 -16.375 1 89.12 40 LEU B CA 1
ATOM 2931 C C . LEU B 1 40 ? 2.033 -0.314 -17.156 1 89.12 40 LEU B C 1
ATOM 2933 O O . LEU B 1 40 ? 2.119 -1.487 -17.531 1 89.12 40 LEU B O 1
ATOM 2937 N N . VAL B 1 41 ? 1.009 0.439 -17.406 1 81 41 VAL B N 1
ATOM 2938 C CA . VAL B 1 41 ? -0.192 -0.078 -18.047 1 81 41 VAL B CA 1
ATOM 2939 C C . VAL B 1 41 ? 0.077 -0.301 -19.531 1 81 41 VAL B C 1
ATOM 2941 O O . VAL B 1 41 ? -0.423 -1.261 -20.125 1 81 41 VAL B O 1
ATOM 2944 N N . GLU B 1 42 ? 0.921 0.573 -20.078 1 78.38 42 GLU B N 1
ATOM 2945 C CA . GLU B 1 42 ? 1.205 0.507 -21.516 1 78.38 42 GLU B CA 1
ATOM 2946 C C . GLU B 1 42 ? 2.297 -0.515 -21.812 1 78.38 42 GLU B C 1
ATOM 2948 O O . GLU B 1 42 ? 2.459 -0.942 -22.953 1 78.38 42 GLU B O 1
ATOM 2953 N N . ALA B 1 43 ? 3.203 -0.653 -20.812 1 73.81 43 ALA B N 1
ATOM 2954 C CA . ALA B 1 43 ? 4.301 -1.594 -21.016 1 73.81 43 ALA B CA 1
ATOM 2955 C C . ALA B 1 43 ? 3.781 -2.955 -21.469 1 73.81 43 ALA B C 1
ATOM 2957 O O . ALA B 1 43 ? 4.555 -3.807 -21.906 1 73.81 43 ALA B O 1
ATOM 2958 N N . GLY B 1 44 ? 2.494 -2.941 -21.547 1 69.19 44 GLY B N 1
ATOM 2959 C CA . GLY B 1 44 ? 1.937 -4.199 -22.016 1 69.19 44 GLY B CA 1
ATOM 2960 C C . GLY B 1 44 ? 1.314 -5.031 -20.906 1 69.19 44 GLY B C 1
ATOM 2961 O O . GLY B 1 44 ? 0.691 -4.488 -20 1 69.19 44 GLY B O 1
ATOM 2962 N N . GLY B 1 45 ? 1.108 -6.105 -21.031 1 67.44 45 GLY B N 1
ATOM 2963 C CA . GLY B 1 45 ? 0.415 -7.066 -20.203 1 67.44 45 GLY B CA 1
ATOM 2964 C C . GLY B 1 45 ? -0.95 -7.457 -20.734 1 67.44 45 GLY B C 1
ATOM 2965 O O . GLY B 1 45 ? -1.629 -6.641 -21.359 1 67.44 45 GLY B O 1
ATOM 2966 N N . LYS B 1 46 ? -1.109 -8.578 -20.812 1 74.81 46 LYS B N 1
ATOM 2967 C CA . LYS B 1 46 ? -2.281 -9.141 -21.484 1 74.81 46 LYS B CA 1
ATOM 2968 C C . LYS B 1 46 ? -3.535 -8.953 -20.641 1 74.81 46 LYS B C 1
ATOM 2970 O O . LYS B 1 46 ? -4.633 -9.344 -21.047 1 74.81 46 LYS B O 1
ATOM 2975 N N . ARG B 1 47 ? -3.428 -8.25 -19.531 1 88.94 47 ARG B N 1
ATOM 2976 C CA . ARG B 1 47 ? -4.555 -7.945 -18.672 1 88.94 47 ARG B CA 1
ATOM 2977 C C . ARG B 1 47 ? -5.395 -9.188 -18.391 1 88.94 47 ARG B C 1
ATOM 2979 O O . ARG B 1 47 ? -6.621 -9.156 -18.516 1 88.94 47 ARG B O 1
ATOM 2986 N N . ILE B 1 48 ? -4.738 -10.227 -18.125 1 93.44 48 ILE B N 1
ATOM 2987 C CA . ILE B 1 48 ? -5.426 -11.5 -17.938 1 93.44 48 ILE B CA 1
ATOM 2988 C C . ILE B 1 48 ? -6.312 -11.43 -16.703 1 93.44 48 ILE B C 1
ATOM 2990 O O . ILE B 1 48 ? -7.48 -11.82 -16.734 1 93.44 48 ILE B O 1
ATOM 2994 N N . ARG B 1 49 ? -5.852 -10.836 -15.672 1 96.88 49 ARG B N 1
ATOM 2995 C CA . ARG B 1 49 ? -6.578 -10.867 -14.406 1 96.88 49 ARG B CA 1
ATOM 2996 C C . ARG B 1 49 ? -7.863 -10.055 -14.484 1 96.88 49 ARG B C 1
ATOM 2998 O O . ARG B 1 49 ? -8.945 -10.562 -14.18 1 96.88 49 ARG B O 1
ATOM 3005 N N . PRO B 1 50 ? -7.82 -8.781 -14.898 1 97.56 50 PRO B N 1
ATOM 3006 C CA . PRO B 1 50 ? -9.094 -8.078 -15.023 1 97.56 50 PRO B CA 1
ATOM 3007 C C . PRO B 1 50 ? -10.031 -8.711 -16.047 1 97.56 50 PRO B C 1
ATOM 3009 O O . PRO B 1 50 ? -11.25 -8.664 -15.891 1 97.56 50 PRO B O 1
ATOM 3012 N N . LEU B 1 51 ? -9.477 -9.32 -17.078 1 97.31 51 LEU B N 1
ATOM 3013 C CA . LEU B 1 51 ? -10.281 -10.016 -18.078 1 97.31 51 LEU B CA 1
ATOM 3014 C C . LEU B 1 51 ? -11.047 -11.172 -17.453 1 97.31 51 LEU B C 1
ATOM 3016 O O . LEU B 1 51 ? -12.195 -11.438 -17.812 1 97.31 51 LEU B O 1
ATOM 3020 N N . LEU B 1 52 ? -10.422 -11.859 -16.516 1 98.56 52 LEU B N 1
ATOM 3021 C CA . LEU B 1 52 ? -11.086 -12.945 -15.812 1 98.56 52 LEU B CA 1
ATOM 3022 C C . LEU B 1 52 ? -12.32 -12.438 -15.078 1 98.56 52 LEU B C 1
ATOM 3024 O O . LEU B 1 52 ? -13.359 -13.109 -15.055 1 98.56 52 LEU B O 1
ATOM 3028 N N . THR B 1 53 ? -12.211 -11.281 -14.438 1 98.81 53 THR B N 1
ATOM 3029 C CA . THR B 1 53 ? -13.344 -10.688 -13.734 1 98.81 53 THR B CA 1
ATOM 3030 C C . THR B 1 53 ? -14.492 -10.406 -14.703 1 98.81 53 THR B C 1
ATOM 3032 O O . THR B 1 53 ? -15.641 -10.742 -14.414 1 98.81 53 THR B O 1
ATOM 3035 N N . ILE B 1 54 ? -14.141 -9.844 -15.828 1 98.56 54 ILE B N 1
ATOM 3036 C CA . ILE B 1 54 ? -15.148 -9.492 -16.828 1 98.56 54 ILE B CA 1
ATOM 3037 C C . ILE B 1 54 ? -15.805 -10.758 -17.375 1 98.56 54 ILE B C 1
ATOM 3039 O O . ILE B 1 54 ? -17.031 -10.852 -17.422 1 98.56 54 ILE B O 1
ATOM 3043 N N . ILE B 1 55 ? -15 -11.734 -17.75 1 98.56 55 ILE B N 1
ATOM 3044 C CA . ILE B 1 55 ? -15.484 -12.969 -18.359 1 98.56 55 ILE B CA 1
ATOM 3045 C C . ILE B 1 55 ? -16.406 -13.695 -17.391 1 98.56 55 ILE B C 1
ATOM 3047 O O . ILE B 1 55 ? -17.484 -14.164 -17.766 1 98.56 55 ILE B O 1
ATOM 3051 N N . THR B 1 56 ? -16 -13.781 -16.141 1 98.62 56 THR B N 1
ATOM 3052 C CA . THR B 1 56 ? -16.797 -14.516 -15.156 1 98.62 56 THR B CA 1
ATOM 3053 C C . THR B 1 56 ? -18.125 -13.805 -14.898 1 98.62 56 THR B C 1
ATOM 3055 O O . THR B 1 56 ? -19.156 -14.453 -14.781 1 98.62 56 THR B O 1
ATOM 3058 N N . ALA B 1 57 ? -18.094 -12.477 -14.766 1 98.56 57 ALA B N 1
ATOM 3059 C CA . ALA B 1 57 ? -19.344 -11.727 -14.609 1 98.56 57 ALA B CA 1
ATOM 3060 C C . ALA B 1 57 ? -20.297 -11.984 -15.781 1 98.56 57 ALA B C 1
ATOM 3062 O O . ALA B 1 57 ? -21.469 -12.281 -15.578 1 98.56 57 ALA B O 1
ATOM 3063 N N . LYS B 1 58 ? -19.75 -11.938 -16.969 1 98.06 58 LYS B N 1
ATOM 3064 C CA . LYS B 1 58 ? -20.547 -12.125 -18.172 1 98.06 58 LYS B CA 1
ATOM 3065 C C . LYS B 1 58 ? -21.031 -13.57 -18.297 1 98.06 58 LYS B C 1
ATOM 3067 O O . LYS B 1 58 ? -22.125 -13.828 -18.797 1 98.06 58 LYS B O 1
ATOM 3072 N N . MET B 1 59 ? -20.188 -14.477 -17.938 1 98.25 59 MET B N 1
ATOM 3073 C CA . MET B 1 59 ? -20.516 -15.898 -17.969 1 98.25 59 MET B CA 1
ATOM 3074 C C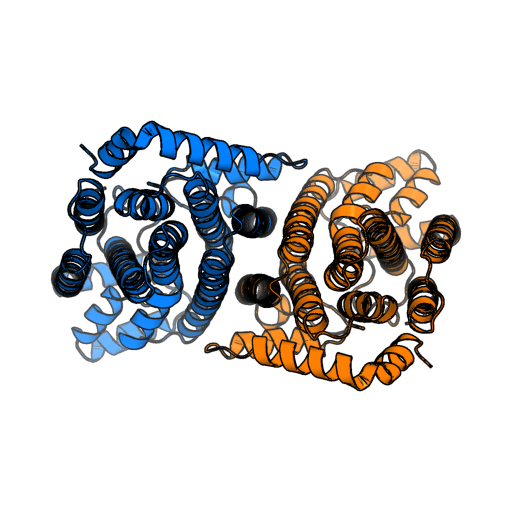 . MET B 1 59 ? -21.797 -16.188 -17.203 1 98.25 59 MET B C 1
ATOM 3076 O O . MET B 1 59 ? -22.594 -17.047 -17.594 1 98.25 59 MET B O 1
ATOM 3080 N N . PHE B 1 60 ? -22.047 -15.383 -16.156 1 98.19 60 PHE B N 1
ATOM 3081 C CA . PHE B 1 60 ? -23.234 -15.57 -15.336 1 98.19 60 PHE B CA 1
ATOM 3082 C C . PHE B 1 60 ? -24.281 -14.508 -15.648 1 98.19 60 PHE B C 1
ATOM 3084 O O . PHE B 1 60 ? -25.109 -14.172 -14.797 1 98.19 60 PHE B O 1
ATOM 3091 N N . ASP B 1 61 ? -24.172 -13.82 -16.734 1 97.25 61 ASP B N 1
ATOM 3092 C CA . ASP B 1 61 ? -25.172 -12.938 -17.328 1 97.25 61 ASP B CA 1
ATOM 3093 C C . ASP B 1 61 ? -25.359 -11.672 -16.5 1 97.25 61 ASP B C 1
ATOM 3095 O O . ASP B 1 61 ? -26.484 -11.211 -16.312 1 97.25 61 ASP B O 1
ATOM 3099 N N . TYR B 1 62 ? -24.312 -11.25 -15.906 1 97.25 62 TYR B N 1
ATOM 3100 C CA . TYR B 1 62 ? -24.359 -9.984 -15.18 1 97.25 62 TYR B CA 1
ATOM 3101 C C . TYR B 1 62 ? -24.672 -8.828 -16.125 1 97.25 62 TYR B C 1
ATOM 3103 O O . TYR B 1 62 ? -24.078 -8.727 -17.203 1 97.25 62 TYR B O 1
ATOM 3111 N N . LYS B 1 63 ? -25.516 -7.926 -15.742 1 95.06 63 LYS B N 1
ATOM 3112 C CA . LYS B 1 63 ? -25.969 -6.863 -16.625 1 95.06 63 LYS B CA 1
ATOM 3113 C C . LYS B 1 63 ? -25.547 -5.492 -16.094 1 95.06 63 LYS B C 1
ATOM 3115 O O . LYS B 1 63 ? -25.75 -4.477 -16.781 1 95.06 63 LYS B O 1
ATOM 3120 N N . GLY B 1 64 ? -24.984 -5.449 -14.945 1 94.31 64 GLY B N 1
ATOM 3121 C CA . GLY B 1 64 ? -24.609 -4.164 -14.383 1 94.31 64 GLY B CA 1
ATOM 3122 C C . GLY B 1 64 ? -23.266 -3.66 -14.898 1 94.31 64 GLY B C 1
ATOM 3123 O O . GLY B 1 64 ? -22.797 -4.09 -15.953 1 94.31 64 GLY B O 1
ATOM 3124 N N . ASN B 1 65 ? -22.703 -2.695 -14.273 1 92.56 65 ASN B N 1
ATOM 3125 C CA . ASN B 1 65 ? -21.453 -2.104 -14.711 1 92.56 65 ASN B CA 1
ATOM 3126 C C . ASN B 1 65 ? -20.375 -2.184 -13.625 1 92.56 65 ASN B C 1
ATOM 3128 O O . ASN B 1 65 ? -19.281 -1.647 -13.789 1 92.56 65 ASN B O 1
ATOM 3132 N N . ASN B 1 66 ? -20.656 -2.885 -12.594 1 97.12 66 ASN B N 1
ATOM 3133 C CA . ASN B 1 66 ? -19.734 -2.926 -11.469 1 97.12 66 ASN B CA 1
ATOM 3134 C C . ASN B 1 66 ? -18.547 -3.84 -11.75 1 97.12 66 ASN B C 1
ATOM 3136 O O . ASN B 1 66 ? -17.516 -3.756 -11.078 1 97.12 66 ASN B O 1
ATOM 3140 N N . HIS B 1 67 ? -18.719 -4.762 -12.75 1 98.12 67 HIS B N 1
ATOM 3141 C CA . HIS B 1 67 ? -17.625 -5.668 -13.086 1 98.12 67 HIS B CA 1
ATOM 3142 C C . HIS B 1 67 ? -16.422 -4.898 -13.625 1 98.12 67 HIS B C 1
ATOM 3144 O O . HIS B 1 67 ? -15.281 -5.32 -13.438 1 98.12 67 HIS B O 1
ATOM 3150 N N . ILE B 1 68 ? -16.656 -3.699 -14.242 1 98.5 68 ILE B N 1
ATOM 3151 C CA . ILE B 1 68 ? -15.555 -2.893 -14.773 1 98.5 68 ILE B CA 1
ATOM 3152 C C . ILE B 1 68 ? -14.773 -2.27 -13.617 1 98.5 68 ILE B C 1
ATOM 3154 O O . ILE B 1 68 ? -13.539 -2.242 -13.641 1 98.5 68 ILE B O 1
ATOM 3158 N N . LYS B 1 69 ? -15.438 -1.771 -12.609 1 98.62 69 LYS B N 1
ATOM 3159 C CA . LYS B 1 69 ? -14.781 -1.215 -11.43 1 98.62 69 LYS B CA 1
ATOM 3160 C C . LYS B 1 69 ? -13.961 -2.275 -10.703 1 98.62 69 LYS B C 1
ATOM 3162 O O . LYS B 1 69 ? -12.812 -2.027 -10.336 1 98.62 69 LYS B O 1
ATOM 3167 N N . LEU B 1 70 ? -14.594 -3.43 -10.578 1 98.75 70 LEU B N 1
ATOM 3168 C CA . LEU B 1 70 ? -13.906 -4.508 -9.875 1 98.75 70 LEU B CA 1
ATOM 3169 C C . LEU B 1 70 ? -12.719 -5.016 -10.688 1 98.75 70 LEU B C 1
ATOM 3171 O O . LEU B 1 70 ? -11.656 -5.305 -10.125 1 98.75 70 LEU B O 1
ATOM 3175 N N . ALA B 1 71 ? -12.898 -5.168 -11.984 1 98.56 71 ALA B N 1
ATOM 3176 C CA . ALA B 1 71 ? -11.797 -5.559 -12.852 1 98.56 71 ALA B CA 1
ATOM 3177 C C . ALA B 1 71 ? -10.648 -4.551 -12.766 1 98.56 71 ALA B C 1
ATOM 3179 O O . ALA B 1 71 ? -9.484 -4.934 -12.727 1 98.56 71 ALA B O 1
ATOM 3180 N N . SER B 1 72 ? -11.016 -3.273 -12.75 1 98.12 72 SER B N 1
ATOM 3181 C CA . SER B 1 72 ? -10.008 -2.223 -12.625 1 98.12 72 SER B CA 1
ATOM 3182 C C . SER B 1 72 ? -9.297 -2.307 -11.273 1 98.12 72 SER B C 1
ATOM 3184 O O . SER B 1 72 ? -8.078 -2.102 -11.203 1 98.12 72 SER B O 1
ATOM 3186 N N . ALA B 1 73 ? -10.055 -2.566 -10.25 1 98.56 73 ALA B N 1
ATOM 3187 C CA . ALA B 1 73 ? -9.461 -2.742 -8.922 1 98.56 73 ALA B CA 1
ATOM 3188 C C . ALA B 1 73 ? -8.445 -3.883 -8.922 1 98.56 73 ALA B C 1
ATOM 3190 O O . ALA B 1 73 ? -7.348 -3.748 -8.383 1 98.56 73 ALA B O 1
ATOM 3191 N N . VAL B 1 74 ? -8.797 -4.98 -9.547 1 98.44 74 VAL B N 1
ATOM 3192 C CA . VAL B 1 74 ? -7.914 -6.141 -9.656 1 98.44 74 VAL B CA 1
ATOM 3193 C C . VAL B 1 74 ? -6.629 -5.746 -10.383 1 98.44 74 VAL B C 1
ATOM 3195 O O . VAL B 1 74 ? -5.527 -6.094 -9.945 1 98.44 74 VAL B O 1
ATOM 3198 N N . GLU B 1 75 ? -6.766 -5.035 -11.414 1 97.19 75 GLU B N 1
ATOM 3199 C CA . GLU B 1 75 ? -5.605 -4.602 -12.18 1 97.19 75 GLU B CA 1
ATOM 3200 C C . GLU B 1 75 ? -4.707 -3.678 -11.359 1 97.19 75 GLU B C 1
ATOM 3202 O O . GLU B 1 75 ? -3.482 -3.773 -11.43 1 97.19 75 GLU B O 1
ATOM 3207 N N . PHE B 1 76 ? -5.297 -2.789 -10.633 1 97.5 76 PHE B N 1
ATOM 3208 C CA . PHE B 1 76 ? -4.516 -1.852 -9.836 1 97.5 76 PHE B CA 1
ATOM 3209 C C . PHE B 1 76 ? -3.791 -2.576 -8.703 1 97.5 76 PHE B C 1
ATOM 3211 O O . PHE B 1 76 ? -2.66 -2.225 -8.359 1 97.5 76 PHE B O 1
ATOM 3218 N N . ILE B 1 77 ? -4.453 -3.568 -8.07 1 97.94 77 ILE B N 1
ATOM 3219 C CA . ILE B 1 77 ? -3.756 -4.371 -7.07 1 97.94 77 ILE B CA 1
ATOM 3220 C C . ILE B 1 77 ? -2.529 -5.027 -7.699 1 97.94 77 ILE B C 1
ATOM 3222 O O . ILE B 1 77 ? -1.426 -4.945 -7.156 1 97.94 77 ILE B O 1
ATOM 3226 N N . HIS B 1 78 ? -2.746 -5.621 -8.828 1 96.5 78 HIS B N 1
ATOM 3227 C CA . HIS B 1 78 ? -1.659 -6.297 -9.523 1 96.5 78 HIS B CA 1
ATOM 3228 C C . HIS B 1 78 ? -0.537 -5.32 -9.867 1 96.5 78 HIS B C 1
ATOM 3230 O O . HIS B 1 78 ? 0.636 -5.605 -9.609 1 96.5 78 HIS B O 1
ATOM 3236 N N . ALA B 1 79 ? -0.878 -4.199 -10.438 1 96.06 79 ALA B N 1
ATOM 3237 C CA . ALA B 1 79 ? 0.101 -3.201 -10.859 1 96.06 79 ALA B CA 1
ATOM 3238 C C . ALA B 1 79 ? 0.897 -2.672 -9.672 1 96.06 79 ALA B C 1
ATOM 3240 O O . ALA B 1 79 ? 2.107 -2.461 -9.773 1 96.06 79 ALA B O 1
ATOM 3241 N N . ALA B 1 80 ? 0.211 -2.396 -8.602 1 97.19 80 ALA B N 1
ATOM 3242 C CA . ALA B 1 80 ? 0.883 -1.925 -7.391 1 97.19 80 ALA B CA 1
ATOM 3243 C C . ALA B 1 80 ? 1.915 -2.939 -6.906 1 97.19 80 ALA B C 1
ATOM 3245 O O . ALA B 1 80 ? 3.031 -2.568 -6.535 1 97.19 80 ALA B O 1
ATOM 3246 N N . THR B 1 81 ? 1.518 -4.184 -6.906 1 97 81 THR B N 1
ATOM 3247 C CA . THR B 1 81 ? 2.428 -5.23 -6.457 1 97 81 THR B CA 1
ATOM 3248 C C . THR B 1 81 ? 3.639 -5.328 -7.379 1 97 81 THR B C 1
ATOM 3250 O O . THR B 1 81 ? 4.754 -5.586 -6.922 1 97 81 THR B O 1
ATOM 3253 N N . LEU B 1 82 ? 3.469 -5.117 -8.664 1 95.19 82 LEU B N 1
ATOM 3254 C CA . LEU B 1 82 ? 4.582 -5.145 -9.609 1 95.19 82 LEU B CA 1
ATOM 3255 C C . LEU B 1 82 ? 5.582 -4.039 -9.305 1 95.19 82 LEU B C 1
ATOM 3257 O O . LEU B 1 82 ? 6.793 -4.273 -9.297 1 95.19 82 LEU B O 1
ATOM 3261 N N . LEU B 1 83 ? 5.086 -2.855 -9.062 1 96.81 83 LEU B N 1
ATOM 3262 C CA . LEU B 1 83 ? 5.957 -1.724 -8.758 1 96.81 83 LEU B CA 1
ATOM 3263 C C . LEU B 1 83 ? 6.773 -1.986 -7.496 1 96.81 83 LEU B C 1
ATOM 3265 O O . LEU B 1 83 ? 7.984 -1.755 -7.477 1 96.81 83 LEU B O 1
ATOM 3269 N N . HIS B 1 84 ? 6.094 -2.42 -6.488 1 98 84 HIS B N 1
ATOM 3270 C CA . HIS B 1 84 ? 6.773 -2.68 -5.223 1 98 84 HIS B CA 1
ATOM 3271 C C . HIS B 1 84 ? 7.723 -3.869 -5.34 1 98 84 HIS B C 1
ATOM 3273 O O . HIS B 1 84 ? 8.844 -3.828 -4.824 1 98 84 HIS B O 1
ATOM 3279 N N . ASP B 1 85 ? 7.32 -4.871 -6.059 1 95.5 85 ASP B N 1
ATOM 3280 C CA . ASP B 1 85 ? 8.148 -6.055 -6.262 1 95.5 85 ASP B CA 1
ATOM 3281 C C . ASP B 1 85 ? 9.43 -5.707 -7.02 1 95.5 85 ASP B C 1
ATOM 3283 O O . ASP B 1 85 ? 10.492 -6.25 -6.727 1 95.5 85 ASP B O 1
ATOM 3287 N N . ASP B 1 86 ? 9.266 -4.887 -8.023 1 95.5 86 ASP B N 1
ATOM 3288 C CA . ASP B 1 86 ? 10.438 -4.5 -8.805 1 95.5 86 ASP B CA 1
ATOM 3289 C C . ASP B 1 86 ? 11.469 -3.789 -7.938 1 95.5 86 ASP B C 1
ATOM 3291 O O . ASP B 1 86 ? 12.68 -3.926 -8.156 1 95.5 86 ASP B O 1
ATOM 3295 N N . VAL B 1 87 ? 11.055 -3.037 -6.973 1 97.19 87 VAL B N 1
ATOM 3296 C CA . VAL B 1 87 ? 11.953 -2.369 -6.043 1 97.19 87 VAL B CA 1
ATOM 3297 C C . VAL B 1 87 ? 12.57 -3.396 -5.098 1 97.19 87 VAL B C 1
ATOM 3299 O O . VAL B 1 87 ? 13.789 -3.391 -4.871 1 97.19 87 VAL B O 1
ATOM 3302 N N . VAL B 1 88 ? 11.758 -4.242 -4.578 1 96.25 88 VAL B N 1
ATOM 3303 C CA . VAL B 1 88 ? 12.18 -5.238 -3.6 1 96.25 88 VAL B CA 1
ATOM 3304 C C . VAL B 1 88 ? 13.188 -6.195 -4.234 1 96.25 88 VAL B C 1
ATOM 3306 O O . VAL B 1 88 ? 14.188 -6.555 -3.609 1 96.25 88 VAL B O 1
ATOM 3309 N N . ASP B 1 89 ? 12.969 -6.484 -5.504 1 93.06 89 ASP B N 1
ATOM 3310 C CA . ASP B 1 89 ? 13.789 -7.469 -6.199 1 93.06 89 ASP B CA 1
ATOM 3311 C C . ASP B 1 89 ? 14.922 -6.789 -6.973 1 93.06 89 ASP B C 1
ATOM 3313 O O . ASP B 1 89 ? 15.742 -7.465 -7.598 1 93.06 89 ASP B O 1
ATOM 3317 N N . ASN B 1 90 ? 14.984 -5.527 -6.934 1 92.75 90 ASN B N 1
ATOM 3318 C CA . ASN B 1 90 ? 15.945 -4.758 -7.723 1 92.75 90 ASN B CA 1
ATOM 3319 C C . ASN B 1 90 ? 15.883 -5.133 -9.203 1 92.75 90 ASN B C 1
ATOM 3321 O O . ASN B 1 90 ? 16.922 -5.363 -9.828 1 92.75 90 ASN B O 1
ATOM 3325 N N . SER B 1 91 ? 14.695 -5.305 -9.648 1 91.44 91 SER B N 1
ATOM 3326 C CA . SER B 1 91 ? 14.508 -5.664 -11.047 1 91.44 91 SER B CA 1
ATOM 3327 C C . SER B 1 91 ? 14.859 -4.5 -11.969 1 91.44 91 SER B C 1
ATOM 3329 O O . SER B 1 91 ? 14.57 -3.344 -11.648 1 91.44 91 SER B O 1
ATOM 3331 N N . THR B 1 92 ? 15.391 -4.82 -13.172 1 91.75 92 THR B N 1
ATOM 3332 C CA . THR B 1 92 ? 15.812 -3.756 -14.078 1 91.75 92 THR B CA 1
ATOM 3333 C C . THR B 1 92 ? 14.992 -3.787 -15.367 1 91.75 92 THR B C 1
ATOM 3335 O O . THR B 1 92 ? 14.93 -2.789 -16.094 1 91.75 92 THR B O 1
ATOM 3338 N N . LEU B 1 93 ? 14.375 -4.977 -15.617 1 88.81 93 LEU B N 1
ATOM 3339 C CA . LEU B 1 93 ? 13.625 -5.145 -16.859 1 88.81 93 LEU B CA 1
ATOM 3340 C C . LEU B 1 93 ? 12.289 -5.836 -16.594 1 88.81 93 LEU B C 1
ATOM 3342 O O . LEU B 1 93 ? 12.227 -6.797 -15.82 1 88.81 93 LEU B O 1
ATOM 3346 N N . ARG B 1 94 ? 11.266 -5.359 -17.281 1 83.94 94 ARG B N 1
ATOM 3347 C CA . ARG B 1 94 ? 9.93 -5.953 -17.266 1 83.94 94 ARG B CA 1
ATOM 3348 C C . ARG B 1 94 ? 9.195 -5.691 -18.578 1 83.94 94 ARG B C 1
ATOM 3350 O O . ARG B 1 94 ? 9.094 -4.543 -19.016 1 83.94 94 ARG B O 1
ATOM 3357 N N . ARG B 1 95 ? 8.742 -6.758 -19.188 1 84.69 95 ARG B N 1
ATOM 3358 C CA . ARG B 1 95 ? 8.039 -6.66 -20.453 1 84.69 95 ARG B CA 1
ATOM 3359 C C . ARG B 1 95 ? 8.875 -5.918 -21.5 1 84.69 95 ARG B C 1
ATOM 3361 O O . ARG B 1 95 ? 8.391 -4.984 -22.141 1 84.69 95 ARG B O 1
ATOM 3368 N N . PHE B 1 96 ? 10.07 -6.266 -21.422 1 84.06 96 PHE B N 1
ATOM 3369 C CA . PHE B 1 96 ? 11.07 -5.82 -22.391 1 84.06 96 PHE B CA 1
ATOM 3370 C C . PHE B 1 96 ? 11.352 -4.332 -22.234 1 84.06 96 PHE B C 1
ATOM 3372 O O . PHE B 1 96 ? 11.93 -3.701 -23.125 1 84.06 96 PHE B O 1
ATOM 3379 N N . LYS B 1 97 ? 10.93 -3.764 -21.156 1 89.94 97 LYS B N 1
ATOM 3380 C CA . LYS B 1 97 ? 11.188 -2.357 -20.859 1 89.94 97 LYS B CA 1
ATOM 3381 C C . LYS B 1 97 ? 11.836 -2.197 -19.484 1 89.94 97 LYS B C 1
ATOM 3383 O O . LYS B 1 97 ? 11.648 -3.037 -18.609 1 89.94 97 LYS B O 1
ATOM 3388 N N . PRO B 1 98 ? 12.633 -1.124 -19.422 1 93.75 98 PRO B N 1
ATOM 3389 C CA . PRO B 1 98 ? 13.164 -0.871 -18.078 1 93.75 98 PRO B CA 1
ATOM 3390 C C . PRO B 1 98 ? 12.07 -0.708 -17.031 1 93.75 98 PRO B C 1
ATOM 3392 O O . PRO B 1 98 ? 11.016 -0.121 -17.312 1 93.75 98 PRO B O 1
ATOM 3395 N N . THR B 1 99 ? 12.312 -1.214 -15.844 1 93.81 99 THR B N 1
ATOM 3396 C CA . THR B 1 99 ? 11.328 -1.094 -14.773 1 93.81 99 THR B CA 1
ATOM 3397 C C . THR B 1 99 ? 11.227 0.35 -14.289 1 93.81 99 THR B C 1
ATOM 3399 O O . THR B 1 99 ? 12.141 1.15 -14.508 1 93.81 99 THR B O 1
ATOM 3402 N N . ALA B 1 100 ? 10.172 0.66 -13.617 1 94.88 100 ALA B N 1
ATOM 3403 C CA . ALA B 1 100 ? 9.914 2.018 -13.141 1 94.88 100 ALA B CA 1
ATOM 3404 C C . ALA B 1 100 ? 11.008 2.477 -12.18 1 94.88 100 ALA B C 1
ATOM 3406 O O . ALA B 1 100 ? 11.391 3.648 -12.18 1 94.88 100 ALA B O 1
ATOM 3407 N N . ASN B 1 101 ? 11.5 1.565 -11.328 1 95.88 101 ASN B N 1
ATOM 3408 C CA . ASN B 1 101 ? 12.531 1.939 -10.359 1 95.88 101 ASN B CA 1
ATOM 3409 C C . ASN B 1 101 ? 13.836 2.311 -11.047 1 95.88 101 ASN B C 1
ATOM 3411 O O . ASN B 1 101 ? 14.641 3.062 -10.492 1 95.88 101 ASN B O 1
ATOM 3415 N N . VAL B 1 102 ? 14.109 1.762 -12.195 1 96 102 VAL B N 1
ATOM 3416 C CA . VAL B 1 102 ? 15.289 2.107 -12.984 1 96 102 VAL B CA 1
ATOM 3417 C C . VAL B 1 102 ? 15.102 3.488 -13.609 1 96 102 VAL B C 1
ATOM 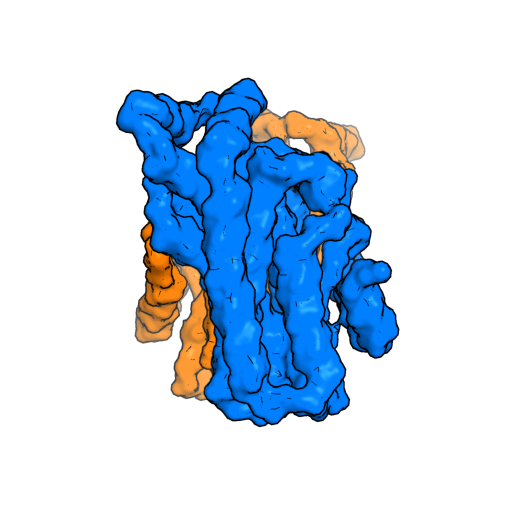3419 O O . VAL B 1 102 ? 16.031 4.293 -13.641 1 96 102 VAL B O 1
ATOM 3422 N N . ILE B 1 103 ? 13.914 3.74 -14.086 1 96.19 103 ILE B N 1
ATOM 3423 C CA . ILE B 1 103 ? 13.664 4.965 -14.836 1 96.19 103 ILE B CA 1
ATOM 3424 C C . ILE B 1 103 ? 13.484 6.133 -13.867 1 96.19 103 ILE B C 1
ATOM 3426 O O . ILE B 1 103 ? 14.07 7.199 -14.055 1 96.19 103 ILE B O 1
ATOM 3430 N N . TRP B 1 104 ? 12.703 5.926 -12.805 1 96.75 104 TRP B N 1
ATOM 3431 C CA . TRP B 1 104 ? 12.305 7.055 -11.969 1 96.75 104 TRP B CA 1
ATOM 3432 C C . TRP B 1 104 ? 12.812 6.879 -10.539 1 96.75 104 TRP B C 1
ATOM 3434 O O . TRP B 1 104 ? 12.609 7.746 -9.688 1 96.75 104 TRP B O 1
ATOM 3444 N N . GLY B 1 105 ? 13.445 5.742 -10.266 1 96.5 105 GLY B N 1
ATOM 3445 C CA . GLY B 1 105 ? 13.992 5.5 -8.945 1 96.5 105 GLY B CA 1
ATOM 3446 C C . GLY B 1 105 ? 13.055 4.711 -8.047 1 96.5 105 GLY B C 1
ATOM 3447 O O . GLY B 1 105 ? 11.859 4.629 -8.312 1 96.5 105 GLY B O 1
ATOM 3448 N N . SER B 1 106 ? 13.609 4.184 -6.965 1 97.44 106 SER B N 1
ATOM 3449 C CA . SER B 1 106 ? 12.867 3.346 -6.027 1 97.44 106 SER B CA 1
ATOM 3450 C C . SER B 1 106 ? 11.836 4.16 -5.258 1 97.44 106 SER B C 1
ATOM 3452 O O . SER B 1 106 ? 10.727 3.68 -4.996 1 97.44 106 SER B O 1
ATOM 3454 N N . LYS B 1 107 ? 12.18 5.418 -4.852 1 97.31 107 LYS B N 1
ATOM 3455 C CA . LYS B 1 107 ? 11.273 6.27 -4.082 1 97.31 107 LYS B CA 1
ATOM 3456 C C . LYS B 1 107 ? 9.953 6.477 -4.82 1 97.31 107 LYS B C 1
ATOM 3458 O O . LYS B 1 107 ? 8.875 6.25 -4.262 1 97.31 107 LYS B O 1
ATOM 3463 N N . THR B 1 108 ? 10.117 6.801 -6.066 1 97.44 108 THR B N 1
ATOM 3464 C CA . THR B 1 108 ? 8.953 7.055 -6.906 1 97.44 108 THR B CA 1
ATOM 3465 C C . THR B 1 108 ? 8.109 5.789 -7.059 1 97.44 108 THR B C 1
ATOM 3467 O O . THR B 1 108 ? 6.883 5.84 -6.961 1 97.44 108 THR B O 1
ATOM 3470 N N . SER B 1 109 ? 8.758 4.695 -7.301 1 97.94 109 SER B N 1
ATOM 3471 C CA . SER B 1 109 ? 8.062 3.434 -7.527 1 97.94 109 SER B CA 1
ATOM 3472 C C . SER B 1 109 ? 7.266 3.016 -6.297 1 97.94 109 SER B C 1
ATOM 3474 O O . SER B 1 109 ? 6.141 2.527 -6.418 1 97.94 109 SER B O 1
ATOM 3476 N N . ILE B 1 110 ? 7.859 3.193 -5.117 1 98.5 110 ILE B N 1
ATOM 3477 C CA . ILE B 1 110 ? 7.184 2.836 -3.875 1 98.5 110 ILE B CA 1
ATOM 3478 C C . ILE B 1 110 ? 5.93 3.693 -3.707 1 98.5 110 ILE B C 1
ATOM 3480 O O . ILE B 1 110 ? 4.84 3.17 -3.457 1 98.5 110 ILE B O 1
ATOM 3484 N N . LEU B 1 111 ? 6.02 4.949 -3.906 1 98.31 111 LEU B N 1
ATOM 3485 C CA . LEU B 1 111 ? 4.934 5.887 -3.652 1 98.31 111 LEU B CA 1
ATOM 3486 C C . LEU B 1 111 ? 3.824 5.723 -4.688 1 98.31 111 LEU B C 1
ATOM 3488 O O . LEU B 1 111 ? 2.639 5.785 -4.348 1 98.31 111 LEU B O 1
ATOM 3492 N N . VAL B 1 112 ? 4.203 5.57 -5.938 1 98.06 112 VAL B N 1
ATOM 3493 C CA . VAL B 1 112 ? 3.189 5.371 -6.969 1 98.06 112 VAL B CA 1
ATOM 3494 C C . VAL B 1 112 ? 2.494 4.027 -6.754 1 98.06 112 VAL B C 1
ATOM 3496 O O . VAL B 1 112 ? 1.294 3.896 -7.008 1 98.06 112 VAL B O 1
ATOM 3499 N N . GLY B 1 113 ? 3.248 3.012 -6.34 1 98.25 113 GLY B N 1
ATOM 3500 C CA . GLY B 1 113 ? 2.617 1.762 -5.953 1 98.25 113 GLY B CA 1
ATOM 3501 C C . GLY B 1 113 ? 1.549 1.937 -4.891 1 98.25 113 GLY B C 1
ATOM 3502 O O . GLY B 1 113 ? 0.469 1.35 -4.984 1 98.25 113 GLY B O 1
ATOM 3503 N N . ASP B 1 114 ? 1.853 2.723 -3.904 1 98.56 114 ASP B N 1
ATOM 3504 C CA . ASP B 1 114 ? 0.877 3.023 -2.859 1 98.56 114 ASP B CA 1
ATOM 3505 C C . ASP B 1 114 ? -0.358 3.705 -3.441 1 98.56 114 ASP B C 1
ATOM 3507 O O . ASP B 1 114 ? -1.482 3.434 -3.016 1 98.56 114 ASP B O 1
ATOM 3511 N N . PHE B 1 115 ? -0.126 4.609 -4.336 1 98.44 115 PHE B N 1
ATOM 3512 C CA . PHE B 1 115 ? -1.227 5.32 -4.98 1 98.44 115 PHE B CA 1
ATOM 3513 C C . PHE B 1 115 ? -2.131 4.352 -5.73 1 98.44 115 PHE B C 1
ATOM 3515 O O . PHE B 1 115 ? -3.355 4.398 -5.59 1 98.44 115 PHE B O 1
ATOM 3522 N N . LEU B 1 116 ? -1.512 3.523 -6.508 1 97.94 116 LEU B N 1
ATOM 3523 C CA . LEU B 1 116 ? -2.287 2.545 -7.266 1 97.94 116 LEU B CA 1
ATOM 3524 C C . LEU B 1 116 ? -3.049 1.613 -6.328 1 97.94 116 LEU B C 1
ATOM 3526 O O . LEU B 1 116 ? -4.207 1.275 -6.586 1 97.94 116 LEU B O 1
ATOM 3530 N N . PHE B 1 117 ? -2.41 1.188 -5.277 1 97.94 117 PHE B N 1
ATOM 3531 C CA . PHE B 1 117 ? -3.057 0.335 -4.289 1 97.94 117 PHE B CA 1
ATOM 3532 C C . PHE B 1 117 ? -4.262 1.036 -3.676 1 97.94 117 PHE B C 1
ATOM 3534 O O . PHE B 1 117 ? -5.328 0.435 -3.527 1 97.94 117 PHE B O 1
ATOM 3541 N N . SER B 1 118 ? -4.121 2.258 -3.35 1 98.31 118 SER B N 1
ATOM 3542 C CA . SER B 1 118 ? -5.207 3.047 -2.779 1 98.31 118 SER B CA 1
ATOM 3543 C C . SER B 1 118 ? -6.352 3.209 -3.773 1 98.31 118 SER B C 1
ATOM 3545 O O . SER B 1 118 ? -7.523 3.152 -3.395 1 98.31 118 SER B O 1
ATOM 3547 N N . GLN B 1 119 ? -6.008 3.408 -4.988 1 98.06 119 GLN B N 1
ATOM 3548 C CA . GLN B 1 119 ? -7.02 3.529 -6.027 1 98.06 119 GLN B CA 1
ATOM 3549 C C . GLN B 1 119 ? -7.844 2.248 -6.145 1 98.06 119 GLN B C 1
ATOM 3551 O O . GLN B 1 119 ? -9.047 2.301 -6.414 1 98.06 119 GLN B O 1
ATOM 3556 N N . SER B 1 120 ? -7.137 1.137 -6.027 1 98.38 120 SER B N 1
ATOM 3557 C CA . SER B 1 120 ? -7.852 -0.132 -6.094 1 98.38 120 SER B CA 1
ATOM 3558 C C . SER B 1 120 ? -8.938 -0.211 -5.027 1 98.38 120 SER B C 1
ATOM 3560 O O . SER B 1 120 ? -10.047 -0.686 -5.297 1 98.38 120 SER B O 1
ATOM 3562 N N . PHE B 1 121 ? -8.664 0.269 -3.898 1 96.88 121 PHE B N 1
ATOM 3563 C CA . PHE B 1 121 ? -9.633 0.212 -2.814 1 96.88 121 PHE B CA 1
ATOM 3564 C C . PHE B 1 121 ? -10.789 1.176 -3.068 1 96.88 121 PHE B C 1
ATOM 3566 O O . PHE B 1 121 ? -11.945 0.864 -2.768 1 96.88 121 PHE B O 1
ATOM 3573 N N . LYS B 1 122 ? -10.438 2.332 -3.525 1 98.06 122 LYS B N 1
ATOM 3574 C CA . LYS B 1 122 ? -11.477 3.289 -3.891 1 98.06 122 LYS B CA 1
ATOM 3575 C C . LYS B 1 122 ? -12.445 2.691 -4.914 1 98.06 122 LYS B C 1
ATOM 3577 O O . LYS B 1 122 ? -13.664 2.852 -4.793 1 98.06 122 LYS B O 1
ATOM 3582 N N . LEU B 1 123 ? -11.945 1.99 -5.852 1 98.25 123 LEU B N 1
ATOM 3583 C CA . LEU B 1 123 ? -12.766 1.356 -6.879 1 98.25 123 LEU B CA 1
ATOM 3584 C C . LEU B 1 123 ? -13.609 0.235 -6.289 1 98.25 123 LEU B C 1
ATOM 3586 O O . LEU B 1 123 ? -14.766 0.052 -6.68 1 98.25 123 LEU B O 1
ATOM 3590 N N . MET B 1 124 ? -13.047 -0.528 -5.379 1 97.88 124 MET B N 1
ATOM 3591 C CA . MET B 1 124 ? -13.797 -1.576 -4.691 1 97.88 124 MET B CA 1
ATOM 3592 C C . MET B 1 124 ? -15.023 -0.999 -4 1 97.88 124 MET B C 1
ATOM 3594 O O . MET B 1 124 ? -16.125 -1.541 -4.125 1 97.88 124 MET B O 1
ATOM 3598 N N . VAL B 1 125 ? -14.773 0.085 -3.303 1 97.75 125 VAL B N 1
ATOM 3599 C CA . VAL B 1 125 ? -15.859 0.707 -2.553 1 97.75 125 VAL B CA 1
ATOM 3600 C C . VAL B 1 125 ? -16.922 1.234 -3.52 1 97.75 125 VAL B C 1
ATOM 3602 O O . VAL B 1 125 ? -18.125 1.113 -3.262 1 97.75 125 VAL B O 1
ATOM 3605 N N . ALA B 1 126 ? -16.484 1.778 -4.637 1 97.12 126 ALA B N 1
ATOM 3606 C CA . ALA B 1 126 ? -17.375 2.336 -5.641 1 97.12 126 ALA B CA 1
ATOM 3607 C C . ALA B 1 126 ? -18.281 1.254 -6.23 1 97.12 126 ALA B C 1
ATOM 3609 O O . ALA B 1 126 ? -19.375 1.546 -6.727 1 97.12 126 ALA B O 1
ATOM 3610 N N . SER B 1 127 ? -17.844 0.027 -6.223 1 96.44 127 SER B N 1
ATOM 3611 C CA . SER B 1 127 ? -18.656 -1.07 -6.738 1 96.44 127 SER B CA 1
ATOM 3612 C C . SER B 1 127 ? -19.891 -1.297 -5.879 1 96.44 127 SER B C 1
ATOM 3614 O O . SER B 1 127 ? -20.891 -1.863 -6.344 1 96.44 127 SER B O 1
ATOM 3616 N N . GLY B 1 128 ? -19.781 -0.987 -4.555 1 95.38 128 GLY B N 1
ATOM 3617 C CA . GLY B 1 128 ? -20.906 -1.05 -3.65 1 95.38 128 GLY B CA 1
ATOM 3618 C C . GLY B 1 128 ? -21.219 -2.457 -3.174 1 95.38 128 GLY B C 1
ATOM 3619 O O . GLY B 1 128 ? -22.141 -2.664 -2.383 1 95.38 128 GLY B O 1
ATOM 3620 N N . CYS B 1 129 ? -20.453 -3.461 -3.633 1 96.62 129 CYS B N 1
ATOM 3621 C CA . CYS B 1 129 ? -20.703 -4.852 -3.26 1 96.62 129 CYS B CA 1
ATOM 3622 C C . CYS B 1 129 ? -19.781 -5.273 -2.117 1 96.62 129 CYS B C 1
ATOM 3624 O O . CYS B 1 129 ? -18.625 -5.645 -2.346 1 96.62 129 CYS B O 1
ATOM 3626 N N . ILE B 1 130 ? -20.312 -5.332 -0.908 1 96.81 130 ILE B N 1
ATOM 3627 C CA . ILE B 1 130 ? -19.531 -5.582 0.297 1 96.81 130 ILE B CA 1
ATOM 3628 C C . ILE B 1 130 ? -18.859 -6.953 0.207 1 96.81 130 ILE B C 1
ATOM 3630 O O . ILE B 1 130 ? -17.703 -7.117 0.607 1 96.81 130 ILE B O 1
ATOM 3634 N N . LYS B 1 131 ? -19.609 -7.922 -0.326 1 97.44 131 LYS B N 1
ATOM 3635 C CA . LYS B 1 131 ? -19.047 -9.266 -0.455 1 97.44 131 LYS B CA 1
ATOM 3636 C C . LYS B 1 131 ? -17.828 -9.266 -1.361 1 97.44 131 LYS B C 1
ATOM 3638 O O . LYS B 1 131 ? -16.812 -9.906 -1.054 1 97.44 131 LYS B O 1
ATOM 3643 N N . ALA B 1 132 ? -17.922 -8.555 -2.475 1 98.06 132 ALA B N 1
ATOM 3644 C CA . ALA B 1 132 ? -16.781 -8.453 -3.4 1 98.06 132 ALA B CA 1
ATOM 3645 C C . ALA B 1 132 ? -15.617 -7.715 -2.762 1 98.06 132 ALA B C 1
ATOM 3647 O O . ALA B 1 132 ? -14.461 -8.102 -2.938 1 98.06 132 ALA B O 1
ATOM 3648 N N . MET B 1 133 ? -15.977 -6.66 -1.988 1 98.31 133 MET B N 1
ATOM 3649 C CA . MET B 1 133 ? -14.938 -5.918 -1.277 1 98.31 133 MET B CA 1
ATOM 3650 C C . MET B 1 133 ? -14.188 -6.82 -0.306 1 98.31 133 MET B C 1
ATOM 3652 O O . MET B 1 133 ? -12.961 -6.762 -0.217 1 98.31 133 MET B O 1
ATOM 3656 N N . ASN B 1 134 ? -14.883 -7.609 0.36 1 98.25 134 ASN B N 1
ATOM 3657 C CA . ASN B 1 134 ? -14.289 -8.523 1.328 1 98.25 134 ASN B CA 1
ATOM 3658 C C . ASN B 1 134 ? -13.312 -9.492 0.66 1 98.25 134 ASN B C 1
ATOM 3660 O O . ASN B 1 134 ? -12.234 -9.75 1.187 1 98.25 134 ASN B O 1
ATOM 3664 N N . VAL B 1 135 ? -13.688 -9.984 -0.454 1 98.69 135 VAL B N 1
ATOM 3665 C CA . VAL B 1 135 ? -12.867 -10.938 -1.191 1 98.69 135 VAL B CA 1
ATOM 3666 C C . VAL B 1 135 ? -11.555 -10.273 -1.613 1 98.69 135 VAL B C 1
ATOM 3668 O O . VAL B 1 135 ? -10.477 -10.828 -1.389 1 98.69 135 VAL B O 1
ATOM 3671 N N . LEU B 1 136 ? -11.672 -9.086 -2.178 1 98.75 136 LEU B N 1
ATOM 3672 C CA . LEU B 1 136 ? -10.484 -8.43 -2.693 1 98.75 136 LEU B CA 1
ATOM 3673 C C . LEU B 1 136 ? -9.609 -7.914 -1.554 1 98.75 136 LEU B C 1
ATOM 3675 O O . LEU B 1 136 ? -8.383 -7.93 -1.652 1 98.75 136 LEU B O 1
ATOM 3679 N N . ALA B 1 137 ? -10.188 -7.422 -0.5 1 98.38 137 ALA B N 1
ATOM 3680 C CA . ALA B 1 137 ? -9.422 -6.996 0.667 1 98.38 137 ALA B CA 1
ATOM 3681 C C . ALA B 1 137 ? -8.648 -8.164 1.27 1 98.38 137 ALA B C 1
ATOM 3683 O O . ALA B 1 137 ? -7.457 -8.039 1.572 1 98.38 137 ALA B O 1
ATOM 3684 N N . LYS B 1 138 ? -9.305 -9.273 1.408 1 98.31 138 LYS B N 1
ATOM 3685 C CA . LYS B 1 138 ? -8.656 -10.469 1.939 1 98.31 138 LYS B CA 1
ATOM 3686 C C . LYS B 1 138 ? -7.531 -10.938 1.02 1 98.31 138 LYS B C 1
ATOM 3688 O O . LYS B 1 138 ? -6.461 -11.336 1.489 1 98.31 138 LYS B O 1
ATOM 3693 N N . ALA B 1 139 ? -7.828 -10.938 -0.214 1 98.69 139 ALA B N 1
ATOM 3694 C CA . ALA B 1 139 ? -6.805 -11.328 -1.181 1 98.69 139 ALA B CA 1
ATOM 3695 C C . ALA B 1 139 ? -5.562 -10.453 -1.048 1 98.69 139 ALA B C 1
ATOM 3697 O O . ALA B 1 139 ? -4.434 -10.945 -1.139 1 98.69 139 ALA B O 1
ATOM 3698 N N . SER B 1 140 ? -5.758 -9.141 -0.885 1 98.5 140 SER B N 1
ATOM 3699 C CA . SER B 1 140 ? -4.641 -8.219 -0.74 1 98.5 140 SER B CA 1
ATOM 3700 C C . SER B 1 140 ? -3.795 -8.562 0.481 1 98.5 140 SER B C 1
ATOM 3702 O O . SER B 1 140 ? -2.564 -8.477 0.434 1 98.5 140 SER B O 1
ATOM 3704 N N . VAL B 1 141 ? -4.395 -8.938 1.562 1 98.19 141 VAL B N 1
ATOM 3705 C CA . VAL B 1 141 ? -3.689 -9.328 2.777 1 98.19 141 VAL B CA 1
ATOM 3706 C C . VAL B 1 141 ? -2.881 -10.594 2.52 1 98.19 141 VAL B C 1
ATOM 3708 O O . VAL B 1 141 ? -1.702 -10.672 2.871 1 98.19 141 VAL B O 1
ATOM 3711 N N . ILE B 1 142 ? -3.494 -11.547 1.884 1 98.31 142 ILE B N 1
ATOM 3712 C CA . ILE B 1 142 ? -2.865 -12.836 1.617 1 98.31 142 ILE B CA 1
ATOM 3713 C C . ILE B 1 142 ? -1.663 -12.641 0.695 1 98.31 142 ILE B C 1
ATOM 3715 O O . ILE B 1 142 ? -0.599 -13.219 0.921 1 98.31 142 ILE B O 1
ATOM 3719 N N . ILE B 1 143 ? -1.847 -11.82 -0.306 1 98.31 143 ILE B N 1
ATOM 3720 C CA . ILE B 1 143 ? -0.778 -11.555 -1.264 1 98.31 143 ILE B CA 1
ATOM 3721 C C . ILE B 1 143 ? 0.406 -10.906 -0.55 1 98.31 143 ILE B C 1
ATOM 3723 O O . ILE B 1 143 ? 1.552 -11.328 -0.729 1 98.31 143 ILE B O 1
ATOM 3727 N N . SER B 1 144 ? 0.146 -9.875 0.244 1 97.56 144 SER B N 1
ATOM 3728 C CA . SER B 1 144 ? 1.21 -9.172 0.96 1 97.56 144 SER B CA 1
ATOM 3729 C C . SER B 1 144 ? 1.918 -10.109 1.939 1 97.56 144 SER B C 1
ATOM 3731 O O . SER B 1 144 ? 3.141 -10.055 2.082 1 97.56 144 SER B O 1
ATOM 3733 N N . GLU B 1 145 ? 1.179 -10.891 2.613 1 97.19 145 GLU B N 1
ATOM 3734 C CA . GLU B 1 145 ? 1.761 -11.875 3.52 1 97.19 145 GLU B CA 1
ATOM 3735 C C . GLU B 1 145 ? 2.635 -12.867 2.762 1 97.19 145 GLU B C 1
ATOM 3737 O O . GLU B 1 145 ? 3.729 -13.211 3.217 1 97.19 145 GLU B O 1
ATOM 3742 N N . GLY B 1 146 ? 2.127 -13.359 1.662 1 97.25 146 GLY B N 1
ATOM 3743 C CA . GLY B 1 146 ? 2.881 -14.289 0.834 1 97.25 146 GLY B CA 1
ATOM 3744 C C . GLY B 1 146 ? 4.223 -13.734 0.392 1 97.25 146 GLY B C 1
ATOM 3745 O O . GLY B 1 146 ? 5.211 -14.469 0.324 1 97.25 146 GLY B O 1
ATOM 3746 N N . GLU B 1 147 ? 4.277 -12.445 0.075 1 97.06 147 GLU B N 1
ATOM 3747 C CA . GLU B 1 147 ? 5.527 -11.812 -0.323 1 97.06 147 GLU B CA 1
ATOM 3748 C C . GLU B 1 147 ? 6.535 -11.812 0.822 1 97.06 147 GLU B C 1
ATOM 3750 O O . GLU B 1 147 ? 7.734 -12 0.601 1 97.06 147 GLU B O 1
ATOM 3755 N N . VAL B 1 148 ? 6.059 -11.562 2.004 1 97.06 148 VAL B N 1
ATOM 3756 C CA . VAL B 1 148 ? 6.938 -11.578 3.168 1 97.06 148 VAL B CA 1
ATOM 3757 C C . VAL B 1 148 ? 7.453 -12.992 3.412 1 97.06 148 VAL B C 1
ATOM 3759 O O . VAL B 1 148 ? 8.633 -13.188 3.719 1 97.06 148 VAL B O 1
ATOM 3762 N N . VAL B 1 149 ? 6.578 -13.977 3.285 1 97.06 149 VAL B N 1
ATOM 3763 C CA . VAL B 1 149 ? 6.969 -15.367 3.467 1 97.06 149 VAL B CA 1
ATOM 3764 C C . VAL B 1 149 ? 8.055 -15.734 2.457 1 97.06 149 VAL B C 1
ATOM 3766 O O . VAL B 1 149 ? 9.031 -16.406 2.803 1 97.06 149 VAL B O 1
ATOM 3769 N N . GLN B 1 150 ? 7.816 -15.32 1.241 1 96.88 150 GLN B N 1
ATOM 3770 C CA . GLN B 1 150 ? 8.836 -15.578 0.234 1 96.88 150 GLN B CA 1
ATOM 3771 C C . GLN B 1 150 ? 10.172 -14.945 0.626 1 96.88 150 GLN B C 1
ATOM 3773 O O . GLN B 1 150 ? 11.227 -15.547 0.44 1 96.88 150 GLN B O 1
ATOM 3778 N N . LEU B 1 151 ? 10.172 -13.703 1.067 1 96.38 151 LEU B N 1
ATOM 3779 C CA . LEU B 1 151 ? 11.391 -13.023 1.495 1 96.38 151 LEU B CA 1
ATOM 3780 C C . LEU B 1 151 ? 12.078 -13.789 2.617 1 96.38 151 LEU B C 1
ATOM 3782 O O . LEU B 1 151 ? 13.305 -13.938 2.615 1 96.38 151 LEU B O 1
ATOM 3786 N N . VAL B 1 152 ? 11.266 -14.281 3.57 1 96.38 152 VAL B N 1
ATOM 3787 C CA . VAL B 1 152 ? 11.805 -15.039 4.699 1 96.38 152 VAL B CA 1
ATOM 3788 C C . VAL B 1 152 ? 12.469 -16.312 4.195 1 96.38 152 VAL B C 1
ATOM 3790 O O . VAL B 1 152 ? 13.586 -16.641 4.605 1 96.38 152 VAL B O 1
ATOM 3793 N N . LYS B 1 153 ? 11.781 -17.031 3.324 1 96.25 153 LYS B N 1
ATOM 3794 C CA . LYS B 1 153 ? 12.32 -18.266 2.771 1 96.25 153 LYS B CA 1
ATOM 3795 C C . LYS B 1 153 ? 13.586 -18.016 1.97 1 96.25 153 LYS B C 1
ATOM 3797 O O . LYS B 1 153 ? 14.531 -18.797 2.012 1 96.25 153 LYS B O 1
ATOM 3802 N N . LEU B 1 154 ? 13.57 -16.922 1.198 1 94.75 154 LEU B N 1
ATOM 3803 C CA . LEU B 1 154 ? 14.742 -16.516 0.438 1 94.75 154 LEU B CA 1
ATOM 3804 C C . LEU B 1 154 ? 15.945 -16.312 1.358 1 94.75 154 LEU B C 1
ATOM 3806 O O . LEU B 1 154 ? 17.047 -16.766 1.049 1 94.75 154 LEU B O 1
ATOM 3810 N N . ASN B 1 155 ? 15.742 -15.727 2.502 1 93.56 155 ASN B N 1
ATOM 3811 C CA . ASN B 1 155 ? 16.812 -15.391 3.436 1 93.56 155 ASN B CA 1
ATOM 3812 C C . ASN B 1 155 ? 17.312 -16.625 4.18 1 93.56 155 ASN B C 1
ATOM 3814 O O . ASN B 1 155 ? 18.391 -16.594 4.773 1 93.56 155 ASN B O 1
ATOM 3818 N N . GLU B 1 156 ? 16.562 -17.656 4.156 1 95.25 156 GLU B N 1
ATOM 3819 C CA . GLU B 1 156 ? 17.016 -18.891 4.781 1 95.25 156 GLU B CA 1
ATOM 3820 C C . GLU B 1 156 ? 18.109 -19.562 3.957 1 95.25 156 GLU B C 1
ATOM 3822 O O . GLU B 1 156 ? 18.891 -20.375 4.48 1 95.25 156 GLU B O 1
ATOM 3827 N N . ARG B 1 157 ? 18.188 -19.266 2.693 1 95.44 157 ARG B N 1
ATOM 3828 C CA . ARG B 1 157 ? 19.234 -19.734 1.791 1 95.44 157 ARG B CA 1
ATOM 3829 C C . ARG B 1 157 ? 19.344 -21.25 1.806 1 95.44 157 ARG B C 1
ATOM 3831 O O . ARG B 1 157 ? 20.438 -21.797 1.987 1 95.44 157 ARG B O 1
ATOM 3838 N N . ARG B 1 158 ? 18.219 -21.828 1.595 1 96.56 158 ARG B N 1
ATOM 3839 C CA . ARG B 1 158 ? 18.125 -23.281 1.54 1 96.56 158 ARG B CA 1
ATOM 3840 C C . ARG B 1 158 ? 17.125 -23.719 0.478 1 96.56 158 ARG B C 1
ATOM 3842 O O . ARG B 1 158 ? 16.312 -22.922 0.017 1 96.56 158 ARG B O 1
ATOM 3849 N N . ILE B 1 159 ? 17.219 -25 0.146 1 97.5 159 ILE B N 1
ATOM 3850 C CA . ILE B 1 159 ? 16.203 -25.594 -0.732 1 97.5 159 ILE B CA 1
ATOM 3851 C C . ILE B 1 159 ? 14.883 -25.734 0.015 1 97.5 159 ILE B C 1
ATOM 3853 O O . ILE B 1 159 ? 14.82 -26.375 1.064 1 97.5 159 ILE B O 1
ATOM 3857 N N . ILE B 1 160 ? 13.93 -25.094 -0.521 1 97.69 160 ILE B N 1
ATOM 3858 C CA . ILE B 1 160 ? 12.625 -25.219 0.134 1 97.69 160 ILE B CA 1
ATOM 3859 C C . ILE B 1 160 ? 11.891 -26.438 -0.421 1 97.69 160 ILE B C 1
ATOM 3861 O O . ILE B 1 160 ? 12.242 -26.969 -1.48 1 97.69 160 ILE B O 1
ATOM 3865 N N . THR B 1 161 ? 10.875 -26.906 0.308 1 97.81 161 THR B N 1
ATOM 3866 C CA . THR B 1 161 ? 10.078 -28.047 -0.12 1 97.81 161 THR B CA 1
ATOM 3867 C C . THR B 1 161 ? 9.047 -27.625 -1.17 1 97.81 161 THR B C 1
ATOM 3869 O O . THR B 1 161 ? 8.781 -26.438 -1.345 1 97.81 161 THR B O 1
ATOM 3872 N N . ILE B 1 162 ? 8.531 -28.578 -1.873 1 97.88 162 ILE B N 1
ATOM 3873 C CA . ILE B 1 162 ? 7.484 -28.312 -2.854 1 97.88 162 ILE B CA 1
ATOM 3874 C C . ILE B 1 162 ? 6.27 -27.688 -2.158 1 97.88 162 ILE B C 1
ATOM 3876 O O . ILE B 1 162 ? 5.621 -26.797 -2.709 1 97.88 162 ILE B O 1
ATOM 3880 N N . ASP B 1 163 ? 6 -28.125 -0.919 1 97.75 163 ASP B N 1
ATOM 3881 C CA . ASP B 1 163 ? 4.879 -27.578 -0.157 1 97.75 163 ASP B CA 1
ATOM 3882 C C . ASP B 1 163 ? 5.09 -26.109 0.153 1 97.75 163 ASP B C 1
ATOM 3884 O O . ASP B 1 163 ? 4.148 -25.312 0.069 1 97.75 163 ASP B O 1
ATOM 3888 N N . GLU B 1 164 ? 6.258 -25.766 0.557 1 97.44 164 GLU B N 1
ATOM 3889 C CA . GLU B 1 164 ? 6.578 -24.375 0.826 1 97.44 164 GLU B CA 1
ATOM 3890 C C . GLU B 1 164 ? 6.449 -23.531 -0.435 1 97.44 164 GLU B C 1
ATOM 3892 O O . GLU B 1 164 ? 5.922 -22.406 -0.387 1 97.44 164 GLU B O 1
ATOM 3897 N N . TYR B 1 165 ? 6.926 -24.125 -1.525 1 98.19 165 TYR B N 1
ATOM 3898 C CA . TYR B 1 165 ? 6.797 -23.438 -2.811 1 98.19 165 TYR B CA 1
ATOM 3899 C C . TYR B 1 165 ? 5.332 -23.219 -3.164 1 98.19 165 TYR B C 1
ATOM 3901 O O . TYR B 1 165 ? 4.949 -22.109 -3.572 1 98.19 165 TYR B O 1
ATOM 3909 N N . GLN B 1 166 ? 4.578 -24.219 -2.986 1 98.19 166 GLN B N 1
ATOM 3910 C CA . GLN B 1 166 ? 3.16 -24.141 -3.318 1 98.19 166 GLN B CA 1
ATOM 3911 C C . GLN B 1 166 ? 2.455 -23.078 -2.469 1 98.19 166 GLN B C 1
ATOM 3913 O O . GLN B 1 166 ? 1.572 -22.375 -2.957 1 98.19 166 GLN B O 1
ATOM 3918 N N . GLN B 1 167 ? 2.816 -23 -1.255 1 97.19 167 GLN B N 1
ATOM 3919 C CA . GLN B 1 167 ? 2.227 -22.016 -0.366 1 97.19 167 GLN B CA 1
ATOM 3920 C C . GLN B 1 167 ? 2.551 -20.594 -0.834 1 97.19 167 GLN B C 1
ATOM 3922 O O . GLN B 1 167 ? 1.69 -19.719 -0.804 1 97.19 167 GLN B O 1
ATOM 3927 N N . ILE B 1 168 ? 3.746 -20.375 -1.246 1 97.56 168 ILE B N 1
ATOM 3928 C CA . ILE B 1 168 ? 4.168 -19.062 -1.734 1 97.56 168 ILE B CA 1
ATOM 3929 C C . ILE B 1 168 ? 3.395 -18.719 -3.002 1 97.56 168 ILE B C 1
ATOM 3931 O O . ILE B 1 168 ? 2.846 -17.609 -3.117 1 97.56 168 ILE B O 1
ATOM 3935 N N . VAL B 1 169 ? 3.328 -19.625 -3.916 1 98.12 169 VAL B N 1
ATOM 3936 C CA . VAL B 1 169 ? 2.664 -19.406 -5.195 1 98.12 169 VAL B CA 1
ATOM 3937 C C . VAL B 1 169 ? 1.179 -19.141 -4.969 1 98.12 169 VAL B C 1
ATOM 3939 O O . VAL B 1 169 ? 0.594 -18.266 -5.613 1 98.12 169 VAL B O 1
ATOM 3942 N N . LYS B 1 170 ? 0.608 -19.906 -4.078 1 97.94 170 LYS B N 1
ATOM 3943 C CA . LYS B 1 170 ? -0.808 -19.75 -3.756 1 97.94 170 LYS B CA 1
ATOM 3944 C C . LYS B 1 170 ? -1.112 -18.344 -3.268 1 97.94 170 LYS B C 1
ATOM 3946 O O . LYS B 1 170 ? -2.09 -17.719 -3.699 1 97.94 170 LYS B O 1
ATOM 3951 N N . SER B 1 171 ? -0.294 -17.844 -2.412 1 97.62 171 SER B N 1
ATOM 3952 C CA . SER B 1 171 ? -0.544 -16.547 -1.793 1 97.62 171 SER B CA 1
ATOM 3953 C C . SER B 1 171 ? -0.118 -15.414 -2.709 1 97.62 171 SER B C 1
ATOM 3955 O O . SER B 1 171 ? -0.907 -14.508 -2.988 1 97.62 171 SER B O 1
ATOM 3957 N N . LYS B 1 172 ? 1.022 -15.484 -3.262 1 96.94 172 LYS B N 1
ATOM 3958 C CA . LYS B 1 172 ? 1.635 -14.367 -3.977 1 96.94 172 LYS B CA 1
ATOM 3959 C C . LYS B 1 172 ? 0.98 -14.164 -5.34 1 96.94 172 LYS B C 1
ATOM 3961 O O . LYS B 1 172 ? 0.881 -13.031 -5.82 1 96.94 172 LYS B O 1
ATOM 3966 N N . THR B 1 173 ? 0.571 -15.266 -6.02 1 97.56 173 THR B N 1
ATOM 3967 C CA . THR B 1 173 ? 0.116 -15.148 -7.398 1 97.56 173 THR B CA 1
ATOM 3968 C C . THR B 1 173 ? -1.306 -15.68 -7.547 1 97.56 173 THR B C 1
ATOM 3970 O O . THR B 1 173 ? -2.201 -14.961 -7.996 1 97.56 173 THR B O 1
ATOM 3973 N N . ALA B 1 174 ? -1.57 -16.844 -7.109 1 98.69 174 ALA B N 1
ATOM 3974 C CA . ALA B 1 174 ? -2.814 -17.547 -7.383 1 98.69 174 ALA B CA 1
ATOM 3975 C C . ALA B 1 174 ? -3.998 -16.875 -6.707 1 98.69 174 ALA B C 1
ATOM 3977 O O . ALA B 1 174 ? -5.109 -16.859 -7.242 1 98.69 174 ALA B O 1
ATOM 3978 N N . GLU B 1 175 ? -3.736 -16.297 -5.59 1 98.81 175 GLU B N 1
ATOM 3979 C CA . GLU B 1 175 ? -4.809 -15.695 -4.801 1 98.81 175 GLU B CA 1
ATOM 3980 C C . GLU B 1 175 ? -5.535 -14.602 -5.59 1 98.81 175 GLU B C 1
ATOM 3982 O O . GLU B 1 175 ? -6.766 -14.547 -5.59 1 98.81 175 GLU B O 1
ATOM 3987 N N . LEU B 1 176 ? -4.797 -13.766 -6.258 1 98.81 176 LEU B N 1
ATOM 3988 C CA . LEU B 1 176 ? -5.434 -12.664 -6.98 1 98.81 176 LEU B CA 1
ATOM 3989 C C . LEU B 1 176 ? -6.207 -13.18 -8.188 1 98.81 176 LEU B C 1
ATOM 3991 O O . LEU B 1 176 ? -7.254 -12.633 -8.539 1 98.81 176 LEU B O 1
ATOM 3995 N N . PHE B 1 177 ? -5.727 -14.25 -8.852 1 98.81 177 PHE B N 1
ATOM 3996 C CA . PHE B 1 177 ? -6.469 -14.891 -9.93 1 98.81 177 PHE B CA 1
ATOM 3997 C C . PHE B 1 177 ? -7.805 -15.422 -9.43 1 98.81 177 PHE B C 1
ATOM 3999 O O . PHE B 1 177 ? -8.836 -15.227 -10.07 1 98.81 177 PHE B O 1
ATOM 4006 N N . GLY B 1 178 ? -7.707 -16.109 -8.312 1 98.88 178 GLY B N 1
ATOM 4007 C CA . GLY B 1 178 ? -8.922 -16.625 -7.711 1 98.88 178 GLY B CA 1
ATOM 4008 C C . GLY B 1 178 ? -9.922 -15.547 -7.352 1 98.88 178 GLY B C 1
ATOM 4009 O O . GLY B 1 178 ? -11.109 -15.656 -7.66 1 98.88 178 GLY B O 1
ATOM 4010 N N . ALA B 1 179 ? -9.406 -14.5 -6.707 1 98.88 179 ALA B N 1
ATOM 4011 C CA . ALA B 1 179 ? -10.266 -13.391 -6.312 1 98.88 179 ALA B CA 1
ATOM 4012 C C . ALA B 1 179 ? -10.883 -12.711 -7.535 1 98.88 179 ALA B C 1
ATOM 4014 O O . ALA B 1 179 ? -12.055 -12.32 -7.504 1 98.88 179 ALA B O 1
ATOM 4015 N N . ALA B 1 180 ? -10.109 -12.531 -8.57 1 98.88 180 ALA B N 1
ATOM 4016 C CA . ALA B 1 180 ? -10.586 -11.914 -9.812 1 98.88 180 ALA B CA 1
ATOM 4017 C C . ALA B 1 180 ? -11.789 -12.672 -10.375 1 98.88 180 ALA B C 1
ATOM 4019 O O . ALA B 1 180 ? -12.742 -12.062 -10.852 1 98.88 180 ALA B O 1
ATOM 4020 N N . CYS B 1 181 ? -11.734 -13.984 -10.32 1 98.81 181 CYS B N 1
ATOM 4021 C CA . CYS B 1 181 ? -12.836 -14.805 -10.797 1 98.81 181 CYS B CA 1
ATOM 4022 C C . CYS B 1 181 ? -14.016 -14.75 -9.836 1 98.81 181 CYS B C 1
ATOM 4024 O O . CYS B 1 181 ? -15.164 -14.594 -10.25 1 98.81 181 CYS B O 1
ATOM 4026 N N . GLU B 1 182 ? -13.719 -14.859 -8.594 1 98.81 182 GLU B N 1
ATOM 4027 C CA . GLU B 1 182 ? -14.742 -14.953 -7.559 1 98.81 182 GLU B CA 1
ATOM 4028 C C . GLU B 1 182 ? -15.633 -13.711 -7.543 1 98.81 182 GLU B C 1
ATOM 4030 O O . GLU B 1 182 ? -16.859 -13.82 -7.426 1 98.81 182 GLU B O 1
ATOM 4035 N N . VAL B 1 183 ? -15.039 -12.523 -7.602 1 98.81 183 VAL B N 1
ATOM 4036 C CA . VAL B 1 183 ? -15.812 -11.297 -7.492 1 98.81 183 VAL B CA 1
ATOM 4037 C C . VAL B 1 183 ? -16.75 -11.172 -8.688 1 98.81 183 VAL B C 1
ATOM 4039 O O . VAL B 1 183 ? -17.859 -10.633 -8.562 1 98.81 183 VAL B O 1
ATOM 4042 N N . GLY B 1 184 ? -16.359 -11.688 -9.875 1 98.62 184 GLY B N 1
ATOM 4043 C CA . GLY B 1 184 ? -17.266 -11.719 -11 1 98.62 184 GLY B CA 1
ATOM 4044 C C . GLY B 1 184 ? -18.516 -12.531 -10.734 1 98.62 184 GLY B C 1
ATOM 4045 O O . GLY B 1 184 ? -19.625 -12.109 -11.07 1 98.62 184 GLY B O 1
ATOM 4046 N N . ALA B 1 185 ? -18.359 -13.688 -10.125 1 98.44 185 ALA B N 1
ATOM 4047 C CA . ALA B 1 185 ? -19.5 -14.547 -9.781 1 98.44 185 ALA B CA 1
ATOM 4048 C C . ALA B 1 185 ? -20.344 -13.906 -8.695 1 98.44 185 ALA B C 1
ATOM 4050 O O . ALA B 1 185 ? -21.578 -14 -8.734 1 98.44 185 ALA B O 1
ATOM 4051 N N . ILE B 1 186 ? -19.734 -13.227 -7.766 1 98.5 186 ILE B N 1
ATOM 4052 C CA . ILE B 1 186 ? -20.406 -12.633 -6.621 1 98.5 186 ILE B CA 1
ATOM 4053 C C . ILE B 1 186 ? -21.344 -11.523 -7.098 1 98.5 186 ILE B C 1
ATOM 4055 O O . ILE B 1 186 ? -22.516 -11.477 -6.715 1 98.5 186 ILE B O 1
ATOM 4059 N N . ILE B 1 187 ? -20.875 -10.641 -7.922 1 97.88 187 ILE B N 1
ATOM 4060 C CA . ILE B 1 187 ? -21.703 -9.508 -8.328 1 97.88 187 ILE B CA 1
ATOM 4061 C C . ILE B 1 187 ? -22.828 -9.984 -9.234 1 97.88 187 ILE B C 1
ATOM 4063 O O . ILE B 1 187 ? -23.844 -9.305 -9.383 1 97.88 187 ILE B O 1
ATOM 4067 N N . ALA B 1 188 ? -22.594 -11.156 -9.852 1 97.62 188 ALA B N 1
ATOM 4068 C CA . ALA B 1 188 ? -23.672 -11.781 -10.633 1 97.62 188 ALA B CA 1
ATOM 4069 C C . ALA B 1 188 ? -24.594 -12.586 -9.742 1 97.62 188 ALA B C 1
ATOM 4071 O O . ALA B 1 188 ? -25.438 -13.344 -10.234 1 97.62 188 ALA B O 1
ATOM 4072 N N . GLU B 1 189 ? -24.375 -12.555 -8.453 1 97.19 189 GLU B N 1
ATOM 4073 C CA . GLU B 1 189 ? -25.25 -13.078 -7.418 1 97.19 189 GLU B CA 1
ATOM 4074 C C . GLU B 1 189 ? -25.312 -14.602 -7.469 1 97.19 189 GLU B C 1
ATOM 4076 O O . GLU B 1 189 ? -26.375 -15.195 -7.281 1 97.19 189 GLU B O 1
ATOM 4081 N N . GLN B 1 190 ? -24.25 -15.18 -7.805 1 96.88 190 GLN B N 1
ATOM 4082 C CA . GLN B 1 190 ? -24.188 -16.641 -7.746 1 96.88 190 GLN B CA 1
ATOM 4083 C C . GLN B 1 190 ? -24.125 -17.125 -6.305 1 96.88 190 GLN B C 1
ATOM 4085 O O . GLN B 1 190 ? -23.719 -16.391 -5.406 1 96.88 190 GLN B O 1
ATOM 4090 N N . VAL B 1 191 ? -24.562 -18.344 -6.094 1 96.25 191 VAL B N 1
ATOM 4091 C CA . VAL B 1 191 ? -24.516 -18.938 -4.762 1 96.25 191 VAL B CA 1
ATOM 4092 C C . VAL B 1 191 ? -23.062 -19.188 -4.359 1 96.25 191 VAL B C 1
ATOM 4094 O O . VAL B 1 191 ? -22.188 -19.266 -5.219 1 96.25 191 VAL B O 1
ATOM 4097 N N . ASP B 1 192 ? -22.766 -19.328 -3.107 1 96.56 192 ASP B N 1
ATOM 4098 C CA . ASP B 1 192 ? -21.422 -19.422 -2.551 1 96.56 192 ASP B CA 1
ATOM 4099 C C . ASP B 1 192 ? -20.656 -20.609 -3.146 1 96.56 192 ASP B C 1
ATOM 4101 O O . ASP B 1 192 ? -19.453 -20.5 -3.406 1 96.56 192 ASP B O 1
ATOM 4105 N N . ARG B 1 193 ? -21.344 -21.672 -3.33 1 96.31 193 ARG B N 1
ATOM 4106 C CA . ARG B 1 193 ? -20.688 -22.859 -3.863 1 96.31 193 ARG B CA 1
ATOM 4107 C C . ARG B 1 193 ? -20.094 -22.594 -5.246 1 96.31 193 ARG B C 1
ATOM 4109 O O . ARG B 1 193 ? -18.953 -22.953 -5.523 1 96.31 193 ARG B O 1
ATOM 4116 N N . VAL B 1 194 ? -20.922 -21.953 -6.074 1 97.25 194 VAL B N 1
ATOM 4117 C CA . VAL B 1 194 ? -20.469 -21.641 -7.434 1 97.25 194 VAL B CA 1
ATOM 4118 C C . VAL B 1 194 ? -19.344 -20.609 -7.391 1 97.25 194 VAL B C 1
ATOM 4120 O O . VAL B 1 194 ? -18.359 -20.734 -8.117 1 97.25 194 VAL B O 1
ATOM 4123 N N . SER B 1 195 ? -19.516 -19.578 -6.566 1 97.56 195 SER B N 1
ATOM 4124 C CA . SER B 1 195 ? -18.469 -18.562 -6.41 1 97.56 195 SER B CA 1
ATOM 4125 C C . SER B 1 195 ? -17.156 -19.188 -5.945 1 97.56 195 SER B C 1
ATOM 4127 O O . SER B 1 195 ? -16.078 -18.812 -6.406 1 97.56 195 SER B O 1
ATOM 4129 N N . LYS B 1 196 ? -17.25 -20.188 -5.109 1 97.69 196 LYS B N 1
ATOM 4130 C CA . LYS B 1 196 ? -16.078 -20.875 -4.605 1 97.69 196 LYS B CA 1
ATOM 4131 C C . LYS B 1 196 ? -15.43 -21.734 -5.695 1 97.69 196 LYS B C 1
ATOM 4133 O O . LYS B 1 196 ? -14.203 -21.797 -5.793 1 97.69 196 LYS B O 1
ATOM 4138 N N . ASP B 1 197 ? -16.234 -22.359 -6.477 1 97.69 197 ASP B N 1
ATOM 4139 C CA . ASP B 1 197 ? -15.711 -23.156 -7.578 1 97.69 197 ASP B CA 1
ATOM 4140 C C . ASP B 1 197 ? -14.953 -22.281 -8.578 1 97.69 197 ASP B C 1
ATOM 4142 O O . ASP B 1 197 ? -13.875 -22.672 -9.047 1 97.69 197 ASP B O 1
ATOM 4146 N N . VAL B 1 198 ? -15.523 -21.156 -8.859 1 98 198 VAL B N 1
ATOM 4147 C CA . VAL B 1 198 ? -14.891 -20.234 -9.797 1 98 198 VAL B CA 1
ATOM 4148 C C . VAL B 1 198 ? -13.609 -19.672 -9.195 1 98 198 VAL B C 1
ATOM 4150 O O . VAL B 1 198 ? -12.617 -19.484 -9.898 1 98 198 VAL B O 1
ATOM 4153 N N . GLN B 1 199 ? -13.633 -19.375 -7.938 1 98.62 199 GLN B N 1
ATOM 4154 C CA . GLN B 1 199 ? -12.43 -18.938 -7.23 1 98.62 199 GLN B CA 1
ATOM 4155 C C . GLN B 1 199 ? -11.328 -20 -7.32 1 98.62 199 GLN B C 1
ATOM 4157 O O . GLN B 1 199 ? -10.172 -19.672 -7.598 1 98.62 199 GLN B O 1
ATOM 4162 N N . ASN B 1 200 ? -11.703 -21.234 -7.016 1 98.5 200 ASN B N 1
ATOM 4163 C CA . ASN B 1 200 ? -10.75 -22.344 -7.066 1 98.5 200 ASN B CA 1
ATOM 4164 C C . ASN B 1 200 ? -10.172 -22.516 -8.469 1 98.5 200 ASN B C 1
ATOM 4166 O O . ASN B 1 200 ? -8.977 -22.797 -8.625 1 98.5 200 ASN B O 1
ATOM 4170 N N . PHE B 1 201 ? -11.055 -22.391 -9.422 1 98.44 201 PHE B N 1
ATOM 4171 C CA . PHE B 1 201 ? -10.57 -22.422 -10.805 1 98.44 201 PHE B CA 1
ATOM 4172 C C . PHE B 1 201 ? -9.523 -21.328 -11.023 1 98.44 201 PHE B C 1
ATOM 4174 O O . PHE B 1 201 ? -8.453 -21.609 -11.57 1 98.44 201 PHE B O 1
ATOM 4181 N N . GLY B 1 202 ? -9.844 -20.078 -10.656 1 98.56 202 GLY B N 1
ATOM 4182 C CA . GLY B 1 202 ? -8.898 -18.984 -10.781 1 98.56 202 GLY B CA 1
ATOM 4183 C C . GLY B 1 202 ? -7.578 -19.25 -10.086 1 98.56 202 GLY B C 1
ATOM 4184 O O . GLY B 1 202 ? -6.512 -18.938 -10.617 1 98.56 202 GLY B O 1
ATOM 4185 N N . ARG B 1 203 ? -7.641 -19.812 -8.898 1 98.62 203 ARG B N 1
ATOM 4186 C CA . ARG B 1 203 ? -6.434 -20.125 -8.141 1 98.62 203 ARG B CA 1
ATOM 4187 C C . ARG B 1 203 ? -5.566 -21.141 -8.875 1 98.62 203 ARG B C 1
ATOM 4189 O O . ARG B 1 203 ? -4.34 -21.016 -8.898 1 98.62 203 ARG B O 1
ATOM 4196 N N . LEU B 1 204 ? -6.191 -22.141 -9.43 1 98.38 204 LEU B N 1
ATOM 4197 C CA . LEU B 1 204 ? -5.449 -23.125 -10.211 1 98.38 204 LEU B CA 1
ATOM 4198 C C . LEU B 1 204 ? -4.797 -22.469 -11.43 1 98.38 204 LEU B C 1
ATOM 4200 O O . LEU B 1 204 ? -3.641 -22.75 -11.742 1 98.38 204 LEU B O 1
ATOM 4204 N N . LEU B 1 205 ? -5.602 -21.656 -12.047 1 97.94 205 LEU B N 1
ATOM 4205 C CA . LEU B 1 205 ? -5.078 -20.938 -13.203 1 97.94 205 LEU B CA 1
ATOM 4206 C C . LEU B 1 205 ? -3.861 -20.109 -12.812 1 97.94 205 LEU B C 1
ATOM 4208 O O . LEU B 1 205 ? -2.859 -20.094 -13.531 1 97.94 205 LEU B O 1
ATOM 4212 N N . GLY B 1 206 ? -3.965 -19.359 -11.719 1 98.19 206 GLY B N 1
ATOM 4213 C CA . GLY B 1 206 ? -2.842 -18.594 -11.219 1 98.19 206 GLY B CA 1
ATOM 4214 C C . GLY B 1 206 ? -1.627 -19.438 -10.891 1 98.19 206 GLY B C 1
ATOM 4215 O O . GLY B 1 206 ? -0.49 -19.016 -11.117 1 98.19 206 GLY B O 1
ATOM 4216 N N . THR B 1 207 ? -1.857 -20.578 -10.32 1 98.38 207 THR B N 1
ATOM 4217 C CA . THR B 1 207 ? -0.766 -21.5 -10.023 1 98.38 207 THR B CA 1
ATOM 4218 C C . THR B 1 207 ? -0.066 -21.938 -11.312 1 98.38 207 THR B C 1
ATOM 4220 O O . THR B 1 207 ? 1.164 -21.938 -11.383 1 98.38 207 THR B O 1
ATOM 4223 N N . ILE B 1 208 ? -0.859 -22.328 -12.281 1 97.5 208 ILE B N 1
ATOM 4224 C CA . ILE B 1 208 ? -0.318 -22.719 -13.578 1 97.5 208 ILE B CA 1
ATOM 4225 C C . ILE B 1 208 ? 0.51 -21.578 -14.156 1 97.5 208 ILE B C 1
ATOM 4227 O O . ILE B 1 208 ? 1.622 -21.797 -14.641 1 97.5 208 ILE B O 1
ATOM 4231 N N . PHE B 1 209 ? -0.015 -20.406 -14.062 1 96.75 209 PHE B N 1
ATOM 4232 C CA . PHE B 1 209 ? 0.649 -19.219 -14.562 1 96.75 209 PHE B CA 1
ATOM 4233 C C . PHE B 1 209 ? 2.027 -19.047 -13.938 1 96.75 209 PHE B C 1
ATOM 4235 O O . PHE B 1 209 ? 3.014 -18.812 -14.641 1 96.75 209 PHE B O 1
ATOM 4242 N N . GLN B 1 210 ? 2.076 -19.188 -12.688 1 96.75 210 GLN B N 1
ATOM 4243 C CA . GLN B 1 210 ? 3.334 -18.969 -11.984 1 96.75 210 GLN B CA 1
ATOM 4244 C C . GLN B 1 210 ? 4.344 -20.062 -12.289 1 96.75 210 GLN B C 1
ATOM 4246 O O . GLN B 1 210 ? 5.535 -19.797 -12.445 1 96.75 210 GLN B O 1
ATOM 4251 N N . VAL B 1 211 ? 3.902 -21.281 -12.328 1 97 211 VAL B N 1
ATOM 4252 C CA . VAL B 1 211 ? 4.797 -22.406 -12.602 1 97 211 VAL B CA 1
ATOM 4253 C C . VAL B 1 211 ? 5.426 -22.234 -13.984 1 97 211 VAL B C 1
ATOM 4255 O O . VAL B 1 211 ? 6.625 -22.469 -14.156 1 97 211 VAL B O 1
ATOM 4258 N N . ILE B 1 212 ? 4.652 -21.828 -14.898 1 94.94 212 ILE B N 1
ATOM 4259 C CA . ILE B 1 212 ? 5.156 -21.609 -16.25 1 94.94 212 ILE B CA 1
ATOM 4260 C C . ILE B 1 212 ? 6.176 -20.469 -16.234 1 94.94 212 ILE B C 1
ATOM 4262 O O . ILE B 1 212 ? 7.234 -20.578 -16.859 1 94.94 212 ILE B O 1
ATOM 4266 N N . ASP B 1 213 ? 5.805 -19.438 -15.539 1 93.25 213 ASP B N 1
ATOM 4267 C CA . ASP B 1 213 ? 6.723 -18.312 -15.43 1 93.25 213 ASP B CA 1
ATOM 4268 C C . ASP B 1 213 ? 8.055 -18.75 -14.82 1 93.25 213 ASP B C 1
ATOM 4270 O O . ASP B 1 213 ? 9.117 -18.312 -15.273 1 93.25 213 ASP B O 1
ATOM 4274 N N . ASP B 1 214 ? 7.996 -19.547 -13.836 1 95.25 214 ASP B N 1
ATOM 4275 C CA . ASP B 1 214 ? 9.203 -20.047 -13.18 1 95.25 214 ASP B CA 1
ATOM 4276 C C . ASP B 1 214 ? 10.023 -20.922 -14.125 1 95.25 214 ASP B C 1
ATOM 4278 O O . ASP B 1 214 ? 11.25 -20.875 -14.109 1 95.25 214 ASP B O 1
ATOM 4282 N N . LEU B 1 215 ? 9.32 -21.734 -14.844 1 95 215 LEU B N 1
ATOM 4283 C CA . LEU B 1 215 ? 9.992 -22.609 -15.805 1 95 215 LEU B CA 1
ATOM 4284 C C . LEU B 1 215 ? 10.719 -21.797 -16.875 1 95 215 LEU B C 1
ATOM 4286 O O . LEU B 1 215 ? 11.875 -22.078 -17.188 1 95 215 LEU B O 1
ATOM 4290 N N . LEU B 1 216 ? 10.062 -20.781 -17.344 1 92.62 216 LEU B N 1
ATOM 4291 C CA . LEU B 1 216 ? 10.594 -19.969 -18.438 1 92.62 216 LEU B CA 1
ATOM 4292 C C . LEU B 1 216 ? 11.758 -19.109 -17.953 1 92.62 216 LEU B C 1
ATOM 4294 O O . LEU B 1 216 ? 12.609 -18.703 -18.734 1 92.62 216 LEU B O 1
ATOM 4298 N N . ASP B 1 217 ? 11.797 -18.906 -16.688 1 93.44 217 ASP B N 1
ATOM 4299 C CA . ASP B 1 217 ? 12.914 -18.156 -16.125 1 93.44 217 ASP B CA 1
ATOM 4300 C C . ASP B 1 217 ? 14.211 -18.953 -16.234 1 93.44 217 ASP B C 1
ATOM 4302 O O . ASP B 1 217 ? 15.305 -18.375 -16.172 1 93.44 217 ASP B O 1
ATOM 4306 N N . TYR B 1 218 ? 14.133 -20.25 -16.391 1 93.69 218 TYR B N 1
ATOM 4307 C CA . TYR B 1 218 ? 15.312 -21.094 -16.531 1 93.69 218 TYR B CA 1
ATOM 4308 C C . TYR B 1 218 ? 15.5 -21.531 -17.969 1 93.69 218 TYR B C 1
ATOM 4310 O O . TYR B 1 218 ? 16.625 -21.547 -18.484 1 93.69 218 TYR B O 1
ATOM 4318 N N . LEU B 1 219 ? 14.453 -21.859 -18.578 1 91.94 219 LEU B N 1
ATOM 4319 C CA . LEU B 1 219 ? 14.594 -22.594 -19.828 1 91.94 219 LEU B CA 1
ATOM 4320 C C . LEU B 1 219 ? 13.938 -21.844 -20.984 1 91.94 219 LEU B C 1
ATOM 4322 O O . LEU B 1 219 ? 13.867 -22.359 -22.094 1 91.94 219 LEU B O 1
ATOM 4326 N N . GLY B 1 220 ? 13.422 -20.703 -20.641 1 86.81 220 GLY B N 1
ATOM 4327 C CA . GLY B 1 220 ? 12.844 -19.891 -21.688 1 86.81 220 GLY B CA 1
ATOM 4328 C C . GLY B 1 220 ? 13.883 -19.109 -22.484 1 86.81 220 GLY B C 1
ATOM 4329 O O . GLY B 1 220 ? 15.078 -19.219 -22.219 1 86.81 220 GLY B O 1
ATOM 4330 N N . SER B 1 221 ? 13.383 -18.516 -23.562 1 81.25 221 SER B N 1
ATOM 4331 C CA . SER B 1 221 ? 14.211 -17.609 -24.344 1 81.25 221 SER B CA 1
ATOM 4332 C C . SER B 1 221 ? 13.906 -16.156 -24 1 81.25 221 SER B C 1
ATOM 4334 O O . SER B 1 221 ? 12.844 -15.844 -23.453 1 81.25 221 SER B O 1
ATOM 4336 N N . ASP B 1 222 ? 14.812 -15.305 -24.344 1 70.69 222 ASP B N 1
ATOM 4337 C CA . ASP B 1 222 ? 14.641 -13.875 -24.078 1 70.69 222 ASP B CA 1
ATOM 4338 C C . ASP B 1 222 ? 13.383 -13.344 -24.766 1 70.69 222 ASP B C 1
ATOM 4340 O O . ASP B 1 222 ? 12.703 -12.469 -24.234 1 70.69 222 ASP B O 1
ATOM 4344 N N . LYS B 1 223 ? 13.117 -13.945 -25.812 1 69.88 223 LYS B N 1
ATOM 4345 C CA . LYS B 1 223 ? 11.961 -13.508 -26.578 1 69.88 223 LYS B CA 1
ATOM 4346 C C . LYS B 1 223 ? 10.656 -13.898 -25.891 1 69.88 223 LYS B C 1
ATOM 4348 O O . LYS B 1 223 ? 9.633 -13.234 -26.047 1 69.88 223 LYS B O 1
ATOM 4353 N N . GLN B 1 224 ? 10.797 -14.844 -25.125 1 71 224 GLN B N 1
ATOM 4354 C CA . GLN B 1 224 ? 9.602 -15.359 -24.453 1 71 224 GLN B CA 1
ATOM 4355 C C . GLN B 1 224 ? 9.391 -14.688 -23.109 1 71 224 GLN B C 1
ATOM 4357 O O . GLN B 1 224 ? 8.25 -14.555 -22.641 1 71 224 GLN B O 1
ATOM 4362 N N . VAL B 1 225 ? 10.617 -14.281 -22.641 1 70.94 225 VAL B N 1
ATOM 4363 C CA . VAL B 1 225 ? 10.539 -13.805 -21.266 1 70.94 225 VAL B CA 1
ATOM 4364 C C . VAL B 1 225 ? 10.789 -12.297 -21.219 1 70.94 225 VAL B C 1
ATOM 4366 O O . VAL B 1 225 ? 11.852 -11.828 -21.641 1 70.94 225 VAL B O 1
ATOM 4369 N N . GLY B 1 226 ? 9.969 -11.477 -21.203 1 72.12 226 GLY B N 1
ATOM 4370 C CA . GLY B 1 226 ? 10.023 -10.023 -21.156 1 72.12 226 GLY B CA 1
ATOM 4371 C C . GLY B 1 226 ? 10.844 -9.5 -19.984 1 72.12 226 GLY B C 1
ATOM 4372 O O . GLY B 1 226 ? 10.688 -8.352 -19.578 1 72.12 226 GLY B O 1
ATOM 4373 N N . LYS B 1 227 ? 11.562 -10.375 -19.297 1 80.19 227 LYS B N 1
ATOM 4374 C CA . LYS B 1 227 ? 12.5 -10.055 -18.219 1 80.19 227 LYS B CA 1
ATOM 4375 C C . LYS B 1 227 ? 13.82 -10.789 -18.391 1 80.19 227 LYS B C 1
ATOM 4377 O O . LYS B 1 227 ? 13.992 -11.539 -19.359 1 80.19 227 LYS B O 1
ATOM 4382 N N . ASN B 1 228 ? 14.766 -10.469 -17.438 1 82.12 228 ASN B N 1
ATOM 4383 C CA . ASN B 1 228 ? 16.047 -11.18 -17.531 1 82.12 228 ASN B CA 1
ATOM 4384 C C . ASN B 1 228 ? 15.906 -12.633 -17.094 1 82.12 228 ASN B C 1
ATOM 4386 O O . ASN B 1 228 ? 15.375 -12.922 -16.016 1 82.12 228 ASN B O 1
ATOM 4390 N N . ILE B 1 229 ? 16.281 -13.414 -17.938 1 86.69 229 ILE B N 1
ATOM 4391 C CA . ILE B 1 229 ? 16.266 -14.836 -17.609 1 86.69 229 ILE B CA 1
ATOM 4392 C C . ILE B 1 229 ? 17.234 -15.117 -16.469 1 86.69 229 ILE B C 1
ATOM 4394 O O . ILE B 1 229 ? 18.328 -14.57 -16.422 1 86.69 229 ILE B O 1
ATOM 4398 N N . GLY B 1 230 ? 16.75 -15.906 -15.5 1 91.12 230 GLY B N 1
ATOM 4399 C CA . GLY B 1 230 ? 17.609 -16.328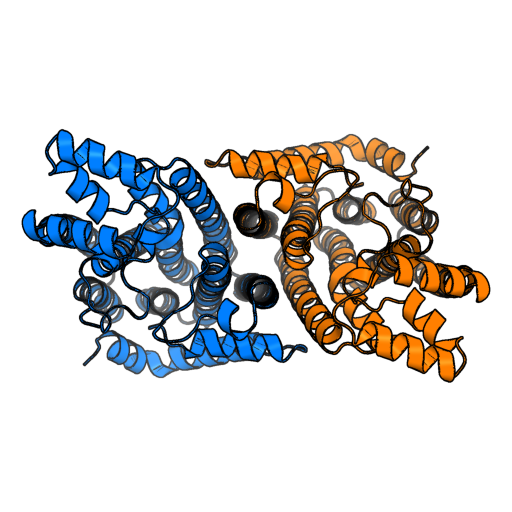 -14.414 1 91.12 230 GLY B CA 1
ATOM 4400 C C . GLY B 1 230 ? 17.547 -15.414 -13.203 1 91.12 230 GLY B C 1
ATOM 4401 O O . GLY B 1 230 ? 18.25 -15.625 -12.219 1 91.12 230 GLY B O 1
ATOM 4402 N N . ASP B 1 231 ? 16.672 -14.414 -13.289 1 89.5 231 ASP B N 1
ATOM 4403 C CA . ASP B 1 231 ? 16.562 -13.438 -12.211 1 89.5 231 ASP B CA 1
ATOM 4404 C C . ASP B 1 231 ? 16.219 -14.117 -10.891 1 89.5 231 ASP B C 1
ATOM 4406 O O . ASP B 1 231 ? 16.766 -13.766 -9.836 1 89.5 231 ASP B O 1
ATOM 4410 N N . ASP B 1 232 ? 15.375 -15.102 -10.953 1 92.19 232 ASP B N 1
ATOM 4411 C CA . ASP B 1 232 ? 14.961 -15.789 -9.734 1 92.19 232 ASP B CA 1
ATOM 4412 C C . ASP B 1 232 ? 16.141 -16.516 -9.086 1 92.19 232 ASP B C 1
ATOM 4414 O O . ASP B 1 232 ? 16.359 -16.422 -7.879 1 92.19 232 ASP B O 1
ATOM 4418 N N . PHE B 1 233 ? 16.891 -17.156 -9.945 1 93.62 233 PHE B N 1
ATOM 4419 C CA . PHE B 1 233 ? 18.047 -17.891 -9.461 1 93.62 233 PHE B CA 1
ATOM 4420 C C . PHE B 1 233 ? 19.094 -16.922 -8.914 1 93.62 233 PHE B C 1
ATOM 4422 O O . PHE B 1 233 ? 19.656 -17.156 -7.84 1 93.62 233 PHE B O 1
ATOM 4429 N N . LEU B 1 234 ? 19.328 -15.891 -9.625 1 92.69 234 LEU B N 1
ATOM 4430 C CA . LEU B 1 234 ? 20.359 -14.938 -9.227 1 92.69 234 LEU B CA 1
ATOM 4431 C C . LEU B 1 234 ? 19.984 -14.242 -7.922 1 92.69 234 LEU B C 1
ATOM 4433 O O . LEU B 1 234 ? 20.875 -13.898 -7.125 1 92.69 234 LEU B O 1
ATOM 4437 N N . GLU B 1 235 ? 18.75 -14.109 -7.707 1 91.75 235 GLU B N 1
ATOM 4438 C CA . GLU B 1 235 ? 18.266 -13.5 -6.473 1 91.75 235 GLU B CA 1
ATOM 4439 C C . GLU B 1 235 ? 18.281 -14.492 -5.32 1 91.75 235 GLU B C 1
ATOM 4441 O O . GLU B 1 235 ? 18.188 -14.109 -4.156 1 91.75 235 GLU B O 1
ATOM 4446 N N . GLY B 1 236 ? 18.312 -15.773 -5.691 1 93.5 236 GLY B N 1
ATOM 4447 C CA . GLY B 1 236 ? 18.359 -16.812 -4.68 1 93.5 236 GLY B CA 1
ATOM 4448 C C . GLY B 1 236 ? 17 -17.469 -4.445 1 93.5 236 GLY B C 1
ATOM 4449 O O . GLY B 1 236 ? 16.859 -18.281 -3.529 1 93.5 236 GLY B O 1
ATOM 4450 N N . LYS B 1 237 ? 16.031 -17.172 -5.238 1 95.31 237 LYS B N 1
ATOM 4451 C CA . LYS B 1 237 ? 14.711 -17.781 -5.09 1 95.31 237 LYS B CA 1
ATOM 4452 C C . LYS B 1 237 ? 14.727 -19.234 -5.543 1 95.31 237 LYS B C 1
ATOM 4454 O O . LYS B 1 237 ? 15.312 -19.562 -6.578 1 95.31 237 LYS B O 1
ATOM 4459 N N . VAL B 1 238 ? 14.164 -20.031 -4.73 1 97.19 238 VAL B N 1
ATOM 4460 C CA . VAL B 1 238 ? 14.047 -21.453 -5.07 1 97.19 238 VAL B CA 1
ATOM 4461 C C . VAL B 1 238 ? 12.648 -21.734 -5.617 1 97.19 238 VAL B C 1
ATOM 4463 O O . VAL B 1 238 ? 11.672 -21.734 -4.863 1 97.19 238 VAL B O 1
ATOM 4466 N N . THR B 1 239 ? 12.578 -21.953 -6.91 1 97.62 239 THR B N 1
ATOM 4467 C CA . THR B 1 239 ? 11.297 -22.203 -7.551 1 97.62 239 THR B CA 1
ATOM 4468 C C . THR B 1 239 ? 11.172 -23.672 -7.941 1 97.62 239 THR B C 1
ATOM 4470 O O . THR B 1 239 ? 12.102 -24.469 -7.723 1 97.62 239 THR B O 1
ATOM 4473 N N . LEU B 1 240 ? 10.07 -24.016 -8.5 1 98.12 240 LEU B N 1
ATOM 4474 C CA . LEU B 1 240 ? 9.695 -25.422 -8.695 1 98.12 240 LEU B CA 1
ATOM 4475 C C . LEU B 1 240 ? 10.711 -26.141 -9.562 1 98.12 240 LEU B C 1
ATOM 4477 O O . LEU B 1 240 ? 11.156 -27.25 -9.227 1 98.12 240 LEU B O 1
ATOM 4481 N N . PRO B 1 241 ? 11.195 -25.562 -10.695 1 97.75 241 PRO B N 1
ATOM 4482 C CA . PRO B 1 241 ? 12.195 -26.281 -11.508 1 97.75 241 PRO B CA 1
ATOM 4483 C C . PRO B 1 241 ? 13.477 -26.578 -10.734 1 97.75 241 PRO B C 1
ATOM 4485 O O . PRO B 1 241 ? 14.078 -27.641 -10.914 1 97.75 241 PRO B O 1
ATOM 4488 N N . LEU B 1 242 ? 13.883 -25.672 -9.945 1 98.12 242 LEU B N 1
ATOM 4489 C CA . LEU B 1 242 ? 15.094 -25.875 -9.172 1 98.12 242 LEU B CA 1
ATOM 4490 C C . LEU B 1 242 ? 14.898 -26.969 -8.133 1 98.12 242 LEU B C 1
ATOM 4492 O O . LEU B 1 242 ? 15.82 -27.734 -7.855 1 98.12 242 LEU B O 1
ATOM 4496 N N . ILE B 1 243 ? 13.75 -27.016 -7.527 1 98.5 243 ILE B N 1
ATOM 4497 C CA . ILE B 1 243 ? 13.43 -28.062 -6.566 1 98.5 243 ILE B CA 1
ATOM 4498 C C . ILE B 1 243 ? 13.461 -29.422 -7.254 1 98.5 243 ILE B C 1
ATOM 4500 O O . ILE B 1 243 ? 14.031 -30.375 -6.723 1 98.5 243 ILE B O 1
ATOM 4504 N N . PHE B 1 244 ? 12.844 -29.531 -8.406 1 98.31 244 PHE B N 1
ATOM 4505 C CA . PHE B 1 244 ? 12.859 -30.766 -9.18 1 98.31 244 PHE B CA 1
ATOM 4506 C C . PHE B 1 244 ? 14.281 -31.188 -9.516 1 98.31 244 PHE B C 1
ATOM 4508 O O . PHE B 1 244 ? 14.641 -32.375 -9.398 1 98.31 244 PHE B O 1
ATOM 4515 N N . LEU B 1 245 ? 15.086 -30.234 -9.938 1 98.44 245 LEU B N 1
ATOM 4516 C CA . LEU B 1 245 ? 16.484 -30.516 -10.25 1 98.44 245 LEU B CA 1
ATOM 4517 C C . LEU B 1 245 ? 17.203 -31.094 -9.031 1 98.44 245 LEU B C 1
ATOM 4519 O O . LEU B 1 245 ? 17.906 -32.094 -9.133 1 98.44 245 LEU B O 1
ATOM 4523 N N . TYR B 1 246 ? 17.016 -30.422 -7.922 1 98.38 246 TYR B N 1
ATOM 4524 C CA . TYR B 1 246 ? 17.656 -30.844 -6.68 1 98.38 246 TYR B CA 1
ATOM 4525 C C . TYR B 1 246 ? 17.359 -32.312 -6.391 1 98.38 246 TYR B C 1
ATOM 4527 O O . TYR B 1 246 ? 18.266 -33.062 -6.016 1 98.38 246 TYR B O 1
ATOM 4535 N N . HIS B 1 247 ? 16.141 -32.719 -6.582 1 97.62 247 HIS B N 1
ATOM 4536 C CA . HIS B 1 247 ? 15.719 -34.094 -6.246 1 97.62 247 HIS B CA 1
ATOM 4537 C C . HIS B 1 247 ? 16.266 -35.094 -7.242 1 97.62 247 HIS B C 1
ATOM 4539 O O . HIS B 1 247 ? 16.359 -36.281 -6.938 1 97.62 247 HIS B O 1
ATOM 4545 N N . LYS B 1 248 ? 16.719 -34.656 -8.43 1 97.38 248 LYS B N 1
ATOM 4546 C CA . LYS B 1 248 ? 17.25 -35.531 -9.461 1 97.38 248 LYS B CA 1
ATOM 4547 C C . LYS B 1 248 ? 18.766 -35.656 -9.328 1 97.38 248 LYS B C 1
ATOM 4549 O O . LYS B 1 248 ? 19.359 -36.594 -9.891 1 97.38 248 LYS B O 1
ATOM 4554 N N . LEU B 1 249 ? 19.359 -34.781 -8.562 1 97.56 249 LEU B N 1
ATOM 4555 C CA . LEU B 1 249 ? 20.812 -34.75 -8.469 1 97.56 249 LEU B CA 1
ATOM 4556 C C . LEU B 1 249 ? 21.328 -35.781 -7.484 1 97.56 249 LEU B C 1
ATOM 4558 O O . LEU B 1 249 ? 20.625 -36.156 -6.543 1 97.56 249 LEU B O 1
ATOM 4562 N N . GLU B 1 250 ? 22.578 -36.188 -7.77 1 97.12 250 GLU B N 1
ATOM 4563 C CA . GLU B 1 250 ? 23.297 -37.031 -6.805 1 97.12 250 GLU B CA 1
ATOM 4564 C C . GLU B 1 250 ? 23.719 -36.25 -5.578 1 97.12 250 GLU B C 1
ATOM 4566 O O . GLU B 1 250 ? 23.703 -35 -5.602 1 97.12 250 GLU B O 1
ATOM 4571 N N . GLN B 1 251 ? 24.094 -36.938 -4.594 1 97 251 GLN B N 1
ATOM 4572 C CA . GLN B 1 251 ? 24.359 -36.312 -3.289 1 97 251 GLN B CA 1
ATOM 4573 C C . GLN B 1 251 ? 25.422 -35.219 -3.395 1 97 251 GLN B C 1
ATOM 4575 O O . GLN B 1 251 ? 25.297 -34.188 -2.775 1 97 251 GLN B O 1
ATOM 4580 N N . ASP B 1 252 ? 26.422 -35.5 -4.102 1 96.19 252 ASP B N 1
ATOM 4581 C CA . ASP B 1 252 ? 27.5 -34.531 -4.223 1 96.19 252 ASP B CA 1
ATOM 4582 C C . ASP B 1 252 ? 27.031 -33.25 -4.914 1 96.19 252 ASP B C 1
ATOM 4584 O O . ASP B 1 252 ? 27.391 -32.125 -4.52 1 96.19 252 ASP B O 1
ATOM 4588 N N . LYS B 1 253 ? 26.203 -33.375 -5.891 1 96.38 253 LYS B N 1
ATOM 4589 C CA . LYS B 1 253 ? 25.672 -32.219 -6.625 1 96.38 253 LYS B CA 1
ATOM 4590 C C . LYS B 1 253 ? 24.594 -31.516 -5.812 1 96.38 253 LYS B C 1
ATOM 4592 O O . LYS B 1 253 ? 24.438 -30.297 -5.93 1 96.38 253 LYS B O 1
ATOM 4597 N N . GLN B 1 254 ? 23.875 -32.312 -5.004 1 97.62 254 GLN B N 1
ATOM 4598 C CA . GLN B 1 254 ? 22.938 -31.688 -4.09 1 97.62 254 GLN B CA 1
ATOM 4599 C C . GLN B 1 254 ? 23.656 -30.75 -3.123 1 97.62 254 GLN B C 1
ATOM 4601 O O . GLN B 1 254 ? 23.219 -29.609 -2.92 1 97.62 254 GLN B O 1
ATOM 4606 N N . LEU B 1 255 ? 24.734 -31.25 -2.604 1 96.94 255 LEU B N 1
ATOM 4607 C CA . LEU B 1 255 ? 25.516 -30.438 -1.679 1 96.94 255 LEU B CA 1
ATOM 4608 C C . LEU B 1 255 ? 26.094 -29.219 -2.383 1 96.94 255 LEU B C 1
ATOM 4610 O O . LEU B 1 255 ? 26.141 -28.125 -1.806 1 96.94 255 LEU B O 1
ATOM 4614 N N . TRP B 1 256 ? 26.484 -29.469 -3.576 1 96.31 256 TRP B N 1
ATOM 4615 C CA . TRP B 1 256 ? 27.016 -28.375 -4.391 1 96.31 256 TRP B CA 1
ATOM 4616 C C . TRP B 1 256 ? 25.953 -27.297 -4.582 1 96.31 256 TRP B C 1
ATOM 4618 O O . TRP B 1 256 ? 26.234 -26.109 -4.41 1 96.31 256 TRP B O 1
ATOM 4628 N N . LEU B 1 257 ? 24.797 -27.703 -4.914 1 96.62 257 LEU B N 1
ATOM 4629 C CA . LEU B 1 257 ? 23.703 -26.766 -5.133 1 96.62 257 LEU B CA 1
ATOM 4630 C C . LEU B 1 257 ? 23.328 -26.047 -3.836 1 96.62 257 LEU B C 1
ATOM 4632 O O . LEU B 1 257 ? 23.078 -24.844 -3.838 1 96.62 257 LEU B O 1
ATOM 4636 N N . GLU B 1 258 ? 23.25 -26.75 -2.74 1 96.81 258 GLU B N 1
ATOM 4637 C CA . GLU B 1 258 ? 22.953 -26.156 -1.438 1 96.81 258 GLU B CA 1
ATOM 4638 C C . GLU B 1 258 ? 23.984 -25.094 -1.08 1 96.81 258 GLU B C 1
ATOM 4640 O O . GLU B 1 258 ? 23.625 -24.016 -0.582 1 96.81 258 GLU B O 1
ATOM 4645 N N . ASN B 1 259 ? 25.219 -25.344 -1.345 1 95.44 259 ASN B N 1
ATOM 4646 C CA . ASN B 1 259 ? 26.281 -24.391 -1.049 1 95.44 259 ASN B CA 1
ATOM 4647 C C . ASN B 1 259 ? 26.203 -23.156 -1.944 1 95.44 259 ASN B C 1
ATOM 4649 O O . ASN B 1 259 ? 26.516 -22.047 -1.513 1 95.44 259 ASN B O 1
ATOM 4653 N N . MET B 1 260 ? 25.828 -23.406 -3.141 1 94.31 260 MET B N 1
ATOM 4654 C CA . MET B 1 260 ? 25.641 -22.281 -4.07 1 94.31 260 MET B CA 1
ATOM 4655 C C . MET B 1 260 ? 24.562 -21.344 -3.57 1 94.31 260 MET B C 1
ATOM 4657 O O . MET B 1 260 ? 24.703 -20.125 -3.658 1 94.31 260 MET B O 1
ATOM 4661 N N . LEU B 1 261 ? 23.5 -21.875 -3.014 1 93.81 261 LEU B N 1
ATOM 4662 C CA . LEU B 1 261 ? 22.375 -21.078 -2.541 1 93.81 261 LEU B CA 1
ATOM 4663 C C . LEU B 1 261 ? 22.75 -20.328 -1.265 1 93.81 261 LEU B C 1
ATOM 4665 O O . LEU B 1 261 ? 22.172 -19.281 -0.974 1 93.81 261 LEU B O 1
ATOM 4669 N N . LYS B 1 262 ? 23.672 -20.844 -0.528 1 93.56 262 LYS B N 1
ATOM 4670 C CA . LYS B 1 262 ? 24.109 -20.203 0.704 1 93.56 262 LYS B CA 1
ATOM 4671 C C . LYS B 1 262 ? 25 -18.984 0.404 1 93.56 262 LYS B C 1
ATOM 4673 O O . LYS B 1 262 ? 25.109 -18.078 1.229 1 93.56 262 LYS B O 1
ATOM 4678 N N . SER B 1 263 ? 25.531 -19.047 -0.739 1 88.19 263 SER B N 1
ATOM 4679 C CA . SER B 1 263 ? 26.422 -17.938 -1.127 1 88.19 263 SER B CA 1
ATOM 4680 C C . SER B 1 263 ? 25.609 -16.688 -1.489 1 88.19 263 SER B C 1
ATOM 4682 O O . SER B 1 263 ? 24.484 -16.797 -1.979 1 88.19 263 SER B O 1
ATOM 4684 N N . ASP B 1 264 ? 26.141 -15.516 -1.202 1 78.88 264 ASP B N 1
ATOM 4685 C CA . ASP B 1 264 ? 25.5 -14.242 -1.526 1 78.88 264 ASP B CA 1
ATOM 4686 C C . ASP B 1 264 ? 25.703 -13.891 -2.998 1 78.88 264 ASP B C 1
ATOM 4688 O O . ASP B 1 264 ? 24.969 -13.062 -3.545 1 78.88 264 ASP B O 1
ATOM 4692 N N . LYS B 1 265 ? 26.75 -14.516 -3.508 1 79.12 265 LYS B N 1
ATOM 4693 C CA . LYS B 1 265 ? 27.109 -14.133 -4.871 1 79.12 265 LYS B CA 1
ATOM 4694 C C . LYS B 1 265 ? 26.844 -15.273 -5.848 1 79.12 265 LYS B C 1
ATOM 4696 O O . LYS B 1 265 ? 27.516 -16.312 -5.805 1 79.12 265 LYS B O 1
ATOM 4701 N N . ARG B 1 266 ? 25.688 -15.336 -6.441 1 90.12 266 ARG B N 1
ATOM 4702 C CA . ARG B 1 266 ? 25.391 -16.203 -7.586 1 90.12 266 ARG B CA 1
ATOM 4703 C C . ARG B 1 266 ? 25.641 -15.469 -8.898 1 90.12 266 ARG B C 1
ATOM 4705 O O . ARG B 1 266 ? 25.328 -14.281 -9.031 1 90.12 266 ARG B O 1
ATOM 4712 N N . THR B 1 267 ? 26.375 -16.219 -9.82 1 91.56 267 THR B N 1
ATOM 4713 C CA . THR B 1 267 ? 26.812 -15.578 -11.055 1 91.56 267 THR B CA 1
ATOM 4714 C C . THR B 1 267 ? 26.031 -16.109 -12.25 1 91.56 267 THR B C 1
ATOM 4716 O O . THR B 1 267 ? 25.312 -17.109 -12.133 1 91.56 267 THR B O 1
ATOM 4719 N N . LYS B 1 268 ? 26.219 -15.469 -13.344 1 92.62 268 LYS B N 1
ATOM 4720 C CA . LYS B 1 268 ? 25.625 -15.93 -14.602 1 92.62 268 LYS B CA 1
ATOM 4721 C C . LYS B 1 268 ? 26.188 -17.281 -15.016 1 92.62 268 LYS B C 1
ATOM 4723 O O . LYS B 1 268 ? 25.484 -18.094 -15.609 1 92.62 268 LYS B O 1
ATOM 4728 N N . ASP B 1 269 ? 27.422 -17.453 -14.617 1 94.38 269 ASP B N 1
ATOM 4729 C CA . ASP B 1 269 ? 28.047 -18.734 -14.898 1 94.38 269 ASP B CA 1
ATOM 4730 C C . ASP B 1 269 ? 27.375 -19.859 -14.102 1 94.38 269 ASP B C 1
ATOM 4732 O O . ASP B 1 269 ? 27.219 -20.969 -14.609 1 94.38 269 ASP B O 1
ATOM 4736 N N . ASP B 1 270 ? 27.078 -19.562 -12.922 1 95.25 270 ASP B N 1
ATOM 4737 C CA . ASP B 1 270 ? 26.344 -20.531 -12.109 1 95.25 270 ASP B CA 1
ATOM 4738 C C . ASP B 1 270 ? 25 -20.875 -12.727 1 95.25 270 ASP B C 1
ATOM 4740 O O . ASP B 1 270 ? 24.578 -22.031 -12.742 1 95.25 270 ASP B O 1
ATOM 4744 N N . PHE B 1 271 ? 24.406 -19.875 -13.219 1 95.69 271 PHE B N 1
ATOM 4745 C CA . PHE B 1 271 ? 23.094 -20.047 -13.852 1 95.69 271 PHE B CA 1
ATOM 4746 C C . PHE B 1 271 ? 23.203 -20.984 -15.055 1 95.69 271 PHE B C 1
ATOM 4748 O O . PHE B 1 271 ? 22.359 -21.859 -15.242 1 95.69 271 PHE B O 1
ATOM 4755 N N . VAL B 1 272 ? 24.156 -20.781 -15.812 1 96 272 VAL B N 1
ATOM 4756 C CA . VAL B 1 272 ? 24.359 -21.594 -17 1 96 272 VAL B CA 1
ATOM 4757 C C . VAL B 1 272 ? 24.547 -23.062 -16.594 1 96 272 VAL B C 1
ATOM 4759 O O . VAL B 1 272 ? 24.016 -23.969 -17.234 1 96 272 VAL B O 1
ATOM 4762 N N . LYS B 1 273 ? 25.328 -23.281 -15.516 1 96.44 273 LYS B N 1
ATOM 4763 C CA . LYS B 1 273 ? 25.531 -24.641 -15.016 1 96.44 273 LYS B CA 1
ATOM 4764 C C . LYS B 1 273 ? 24.203 -25.266 -14.586 1 96.44 273 LYS B C 1
ATOM 4766 O O . LYS B 1 273 ? 23.953 -26.453 -14.867 1 96.44 273 LYS B O 1
ATOM 4771 N N . ILE B 1 274 ? 23.453 -24.484 -13.938 1 97.06 274 ILE B N 1
ATOM 4772 C CA . ILE B 1 274 ? 22.156 -24.969 -13.461 1 97.06 274 ILE B CA 1
ATOM 4773 C C . ILE B 1 274 ? 21.266 -25.297 -14.656 1 97.06 274 ILE B C 1
ATOM 4775 O O . ILE B 1 274 ? 20.609 -26.344 -14.672 1 97.06 274 ILE B O 1
ATOM 4779 N N . ARG B 1 275 ? 21.25 -24.422 -15.562 1 96.38 275 ARG B N 1
ATOM 4780 C CA . ARG B 1 275 ? 20.453 -24.641 -16.766 1 96.38 275 ARG B CA 1
ATOM 4781 C C . ARG B 1 275 ? 20.875 -25.906 -17.484 1 96.38 275 ARG B C 1
ATOM 4783 O O . ARG B 1 275 ? 20.031 -26.688 -17.922 1 96.38 275 ARG B O 1
ATOM 4790 N N . ASP B 1 276 ? 22.156 -26.078 -17.609 1 97.25 276 ASP B N 1
ATOM 4791 C CA . ASP B 1 276 ? 22.672 -27.281 -18.25 1 97.25 276 ASP B CA 1
ATOM 4792 C C . ASP B 1 276 ? 22.219 -28.531 -17.516 1 97.25 276 ASP B C 1
ATOM 4794 O O . ASP B 1 276 ? 21.859 -29.531 -18.156 1 97.25 276 ASP B O 1
ATOM 4798 N N . LEU B 1 277 ? 22.328 -28.469 -16.266 1 97.75 277 LEU B N 1
ATOM 4799 C CA . LEU B 1 277 ? 21.891 -29.609 -15.461 1 97.75 277 LEU B CA 1
ATOM 4800 C C . LEU B 1 277 ? 20.391 -29.844 -15.648 1 97.75 277 LEU B C 1
ATOM 4802 O O . LEU B 1 277 ? 19.938 -31 -15.648 1 97.75 277 LEU B O 1
ATOM 4806 N N . MET B 1 278 ? 19.656 -28.812 -15.789 1 97.62 278 MET B N 1
ATOM 4807 C CA . MET B 1 278 ? 18.219 -28.953 -15.992 1 97.62 278 MET B CA 1
ATOM 4808 C C . MET B 1 278 ? 17.922 -29.641 -17.328 1 97.62 278 MET B C 1
ATOM 4810 O O . MET B 1 278 ? 16.984 -30.438 -17.406 1 97.62 278 MET B O 1
ATOM 4814 N N . LEU B 1 279 ? 18.672 -29.266 -18.281 1 97.06 279 LEU B N 1
ATOM 4815 C CA . LEU B 1 279 ? 18.531 -29.906 -19.594 1 97.06 279 LEU B CA 1
ATOM 4816 C C . LEU B 1 279 ? 18.891 -31.391 -19.516 1 97.06 279 LEU B C 1
ATOM 4818 O O . LEU B 1 279 ? 18.172 -32.25 -20.016 1 97.06 279 LEU B O 1
ATOM 4822 N N . LYS B 1 280 ? 20.016 -31.609 -18.859 1 97.56 280 LYS B N 1
ATOM 4823 C CA . LYS B 1 280 ? 20.516 -32.969 -18.719 1 97.56 280 LYS B CA 1
ATOM 4824 C C . LYS B 1 280 ? 19.5 -33.875 -18.016 1 97.56 280 LYS B C 1
ATOM 4826 O O . LYS B 1 280 ? 19.359 -35.031 -18.344 1 97.56 280 LYS B O 1
ATOM 4831 N N . HIS B 1 281 ? 18.859 -33.344 -17.078 1 97.81 281 HIS B N 1
ATOM 4832 C CA . HIS B 1 281 ? 17.969 -34.125 -16.25 1 97.81 281 HIS B CA 1
ATOM 4833 C C . HIS B 1 281 ? 16.516 -33.969 -16.688 1 97.81 281 HIS B C 1
ATOM 4835 O O . HIS B 1 281 ? 15.594 -34.344 -15.969 1 97.81 281 HIS B O 1
ATOM 4841 N N . ALA B 1 282 ? 16.219 -33.312 -17.781 1 97.19 282 ALA B N 1
ATOM 4842 C CA . ALA B 1 282 ? 14.914 -33.156 -18.422 1 97.19 282 ALA B CA 1
ATOM 4843 C C . ALA B 1 282 ? 13.906 -32.531 -17.453 1 97.19 282 ALA B C 1
ATOM 4845 O O . ALA B 1 282 ? 12.805 -33.031 -17.281 1 97.19 282 ALA B O 1
ATOM 4846 N N . ILE B 1 283 ? 14.32 -31.531 -16.797 1 97.5 283 ILE B N 1
ATOM 4847 C CA . ILE B 1 283 ? 13.484 -30.844 -15.82 1 97.5 283 ILE B CA 1
ATOM 4848 C C . ILE B 1 283 ? 12.266 -30.234 -16.516 1 97.5 283 ILE B C 1
ATOM 4850 O O . ILE B 1 283 ? 11.188 -30.141 -15.922 1 97.5 283 ILE B O 1
ATOM 4854 N N . TYR B 1 284 ? 12.406 -29.875 -17.734 1 95.88 284 TYR B N 1
ATOM 4855 C CA . TYR B 1 284 ? 11.281 -29.375 -18.516 1 95.88 284 TYR B CA 1
ATOM 4856 C C . TYR B 1 284 ? 10.125 -30.375 -18.484 1 95.88 284 TYR B C 1
ATOM 4858 O O . TYR B 1 284 ? 8.992 -30.016 -18.172 1 95.88 284 TYR B O 1
ATOM 4866 N N . ASN B 1 285 ? 10.43 -31.578 -18.781 1 96.19 285 ASN B N 1
ATOM 4867 C CA . ASN B 1 285 ? 9.414 -32.625 -18.844 1 96.19 285 ASN B CA 1
ATOM 4868 C C . ASN B 1 285 ? 8.766 -32.844 -17.484 1 96.19 285 ASN B C 1
ATOM 4870 O O . ASN B 1 285 ? 7.559 -33.094 -17.391 1 96.19 285 ASN B O 1
ATOM 4874 N N . GLU B 1 286 ? 9.594 -32.812 -16.469 1 96.12 286 GLU B N 1
ATOM 4875 C CA . GLU B 1 286 ? 9.07 -32.969 -15.117 1 96.12 286 GLU B CA 1
ATOM 4876 C C . GLU B 1 286 ? 8.078 -31.875 -14.773 1 96.12 286 GLU B C 1
ATOM 4878 O O . GLU B 1 286 ? 7.047 -32.125 -14.156 1 96.12 286 GLU B O 1
ATOM 4883 N N . THR B 1 287 ? 8.43 -30.688 -15.141 1 96.44 287 THR B N 1
ATOM 4884 C CA . THR B 1 287 ? 7.574 -29.547 -14.844 1 96.44 287 THR B CA 1
ATOM 4885 C C . THR B 1 287 ? 6.293 -29.594 -15.664 1 96.44 287 THR B C 1
ATOM 4887 O O . THR B 1 287 ? 5.215 -29.266 -15.172 1 96.44 287 THR B O 1
ATOM 4890 N N . VAL B 1 288 ? 6.402 -30.047 -16.875 1 94.31 288 VAL B N 1
ATOM 4891 C CA . VAL B 1 288 ? 5.246 -30.156 -17.75 1 94.31 288 VAL B CA 1
ATOM 4892 C C . VAL B 1 288 ? 4.273 -31.203 -17.203 1 94.31 288 VAL B C 1
ATOM 4894 O O . VAL B 1 288 ? 3.055 -31.016 -17.266 1 94.31 288 VAL B O 1
ATOM 4897 N N . ASN B 1 289 ? 4.809 -32.281 -16.734 1 95.75 289 ASN B N 1
ATOM 4898 C CA . ASN B 1 289 ? 3.957 -33.281 -16.109 1 95.75 289 ASN B CA 1
ATOM 4899 C C . ASN B 1 289 ? 3.197 -32.688 -14.914 1 95.75 289 ASN B C 1
ATOM 4901 O O . ASN B 1 289 ? 2.014 -32.969 -14.727 1 95.75 289 ASN B O 1
ATOM 4905 N N . TYR B 1 290 ? 3.918 -31.953 -14.141 1 96.62 290 TYR B N 1
ATOM 4906 C CA . TYR B 1 290 ? 3.293 -31.266 -13.016 1 96.62 290 TYR B CA 1
ATOM 4907 C C . TYR B 1 290 ? 2.182 -30.344 -13.5 1 96.62 290 TYR B C 1
ATOM 4909 O O . TYR B 1 290 ? 1.093 -30.312 -12.922 1 96.62 290 TYR B O 1
ATOM 4917 N N . LEU B 1 291 ? 2.393 -29.641 -14.539 1 96.94 291 LEU B N 1
ATOM 4918 C CA . LEU B 1 291 ? 1.441 -28.688 -15.109 1 96.94 291 LEU B CA 1
ATOM 4919 C C . LEU B 1 291 ? 0.225 -29.422 -15.68 1 96.94 291 LEU B C 1
ATOM 4921 O O . LEU B 1 291 ? -0.894 -28.906 -15.617 1 96.94 291 LEU B O 1
ATOM 4925 N N . SER B 1 292 ? 0.452 -30.578 -16.25 1 96.38 292 SER B N 1
ATOM 4926 C CA . SER B 1 292 ? -0.636 -31.375 -16.828 1 96.38 292 SER B CA 1
ATOM 4927 C C . SER B 1 292 ? -1.661 -31.75 -15.766 1 96.38 292 SER B C 1
ATOM 4929 O O . SER B 1 292 ? -2.865 -31.75 -16.031 1 96.38 292 SER B O 1
ATOM 4931 N N . SER B 1 293 ? -1.135 -32.094 -14.625 1 96.88 293 SER B N 1
ATOM 4932 C CA . SER B 1 293 ? -2.035 -32.406 -13.523 1 96.88 293 SER B CA 1
ATOM 4933 C C . SER B 1 293 ? -2.881 -31.203 -13.133 1 96.88 293 SER B C 1
ATOM 4935 O O . SER B 1 293 ? -4.086 -31.328 -12.914 1 96.88 293 SER B O 1
ATOM 4937 N N . LEU B 1 294 ? -2.273 -30.062 -13.039 1 97.31 294 LEU B N 1
ATOM 4938 C CA . LEU B 1 294 ? -2.982 -28.844 -12.695 1 97.31 294 LEU B CA 1
ATOM 4939 C C . LEU B 1 294 ? -4 -28.484 -13.773 1 97.31 294 LEU B C 1
ATOM 4941 O O . LEU B 1 294 ? -5.109 -28.047 -13.469 1 97.31 294 LEU B O 1
ATOM 4945 N N . GLU B 1 295 ? -3.586 -28.672 -15.008 1 96.62 295 GLU B N 1
ATOM 4946 C CA . GLU B 1 295 ? -4.484 -28.406 -16.125 1 96.62 295 GLU B CA 1
ATOM 4947 C C . GLU B 1 295 ? -5.742 -29.266 -16.047 1 96.62 295 GLU B C 1
ATOM 4949 O O . GLU B 1 295 ? -6.855 -28.781 -16.25 1 96.62 295 GLU B O 1
ATOM 4954 N N . ASN B 1 296 ? -5.566 -30.547 -15.797 1 97.75 296 ASN B N 1
ATOM 4955 C CA . ASN B 1 296 ? -6.695 -31.469 -15.664 1 97.75 296 ASN B CA 1
ATOM 4956 C C . ASN B 1 296 ? -7.637 -31.031 -14.547 1 97.75 296 ASN B C 1
ATOM 4958 O O . ASN B 1 296 ? -8.859 -31.094 -14.703 1 97.75 296 ASN B O 1
ATOM 4962 N N . GLU B 1 297 ? -7.039 -30.656 -13.453 1 98 297 GLU B N 1
ATOM 4963 C CA . GLU B 1 297 ? -7.852 -30.188 -12.328 1 98 297 GLU B CA 1
ATOM 4964 C C . GLU B 1 297 ? -8.625 -28.938 -12.703 1 98 297 GLU B C 1
ATOM 4966 O O . GLU B 1 297 ? -9.805 -28.797 -12.344 1 98 297 GLU B O 1
ATOM 4971 N N . ALA B 1 298 ? -7.973 -27.984 -13.328 1 98 298 ALA B N 1
ATOM 4972 C CA . ALA B 1 298 ? -8.625 -26.734 -13.742 1 98 298 ALA B CA 1
ATOM 4973 C C . ALA B 1 298 ? -9.781 -27.031 -14.695 1 98 298 ALA B C 1
ATOM 4975 O O . ALA B 1 298 ? -10.867 -26.453 -14.562 1 98 298 ALA B O 1
ATOM 4976 N N . ASN B 1 299 ? -9.555 -27.953 -15.672 1 97.62 299 ASN B N 1
ATOM 4977 C CA . ASN B 1 299 ? -10.594 -28.328 -16.609 1 97.62 299 ASN B CA 1
ATOM 4978 C C . ASN B 1 299 ? -11.781 -28.984 -15.906 1 97.62 299 ASN B C 1
ATOM 4980 O O . ASN B 1 299 ? -12.938 -28.703 -16.234 1 97.62 299 ASN B O 1
ATOM 4984 N N . ASN B 1 300 ? -11.477 -29.812 -14.977 1 97.44 300 ASN B N 1
ATOM 4985 C CA . ASN B 1 300 ? -12.531 -30.484 -14.227 1 97.44 300 ASN B CA 1
ATOM 4986 C C . ASN B 1 300 ? -13.383 -29.5 -13.445 1 97.44 300 ASN B C 1
ATOM 4988 O O . ASN B 1 300 ? -14.609 -29.625 -13.383 1 97.44 300 ASN B O 1
ATOM 4992 N N . LEU B 1 301 ? -12.758 -28.531 -12.82 1 96.69 301 LEU B N 1
ATOM 4993 C CA . LEU B 1 301 ? -13.477 -27.516 -12.062 1 96.69 301 LEU B CA 1
ATOM 4994 C C . LEU B 1 301 ? -14.359 -26.672 -12.977 1 96.69 301 LEU B C 1
ATOM 4996 O O . LEU B 1 301 ? -15.5 -26.359 -12.625 1 96.69 301 LEU B O 1
ATOM 5000 N N . LEU B 1 302 ? -13.805 -26.281 -14.086 1 96.25 302 LEU B N 1
ATOM 5001 C CA . LEU B 1 302 ? -14.578 -25.484 -15.039 1 96.25 302 LEU B CA 1
ATOM 5002 C C . LEU B 1 302 ? -15.781 -26.266 -15.547 1 96.25 302 LEU B C 1
ATOM 5004 O O . LEU B 1 302 ? -16.859 -25.688 -15.734 1 96.25 302 LEU B O 1
ATOM 5008 N N . ASN B 1 303 ? -15.586 -27.531 -15.805 1 96.38 303 ASN B N 1
ATOM 5009 C CA . ASN B 1 303 ? -16.672 -28.391 -16.281 1 96.38 303 ASN B CA 1
ATOM 5010 C C . ASN B 1 303 ? -17.812 -28.484 -15.273 1 96.38 303 ASN B C 1
ATOM 5012 O O . ASN B 1 303 ? -18.969 -28.656 -15.648 1 96.38 303 ASN B O 1
ATOM 5016 N N . LYS B 1 304 ? -17.484 -28.312 -14.008 1 94.75 304 LYS B N 1
ATOM 5017 C CA . LYS B 1 304 ? -18.469 -28.422 -12.945 1 94.75 304 LYS B CA 1
ATOM 5018 C C . LYS B 1 304 ? -19.359 -27.172 -12.891 1 94.75 304 LYS B C 1
ATOM 5020 O O . LYS B 1 304 ? -20.453 -27.219 -12.336 1 94.75 304 LYS B O 1
ATOM 5025 N N . ILE B 1 305 ? -18.859 -26.094 -13.367 1 94.94 305 ILE B N 1
ATOM 5026 C CA . ILE B 1 305 ? -19.656 -24.859 -13.352 1 94.94 305 ILE B CA 1
ATOM 5027 C C . ILE B 1 305 ? -20.859 -25.016 -14.266 1 94.94 305 ILE B C 1
ATOM 5029 O O . ILE B 1 305 ? -20.719 -25.344 -15.453 1 94.94 305 ILE B O 1
ATOM 5033 N N . PRO B 1 306 ? -22.047 -24.797 -13.773 1 92.12 306 PRO B N 1
ATOM 5034 C CA . PRO B 1 306 ? -23.281 -25.141 -14.492 1 92.12 306 PRO B CA 1
ATOM 5035 C C . PRO B 1 306 ? -23.688 -24.078 -15.508 1 92.12 306 PRO B C 1
ATOM 5037 O O . PRO B 1 306 ? -24.828 -23.609 -15.477 1 92.12 306 PRO B O 1
ATOM 5040 N N . VAL B 1 307 ? -22.859 -23.703 -16.328 1 95.12 307 VAL B N 1
ATOM 5041 C CA . VAL B 1 307 ? -23.141 -22.781 -17.422 1 95.12 307 VAL B CA 1
ATOM 5042 C C . VAL B 1 307 ? -22.469 -23.281 -18.703 1 95.12 307 VAL B C 1
ATOM 5044 O O . VAL B 1 307 ? -21.453 -23.984 -18.641 1 95.12 307 VAL B O 1
ATOM 5047 N N . GLN B 1 308 ? -23.125 -23.094 -19.812 1 94.75 308 GLN B N 1
ATOM 5048 C CA . GLN B 1 308 ? -22.531 -23.422 -21.109 1 94.75 308 GLN B CA 1
ATOM 5049 C C . GLN B 1 308 ? -22.703 -22.266 -22.094 1 94.75 308 GLN B C 1
ATOM 5051 O O . GLN B 1 308 ? -23.781 -22.125 -22.688 1 94.75 308 GLN B O 1
ATOM 5056 N N . ASN B 1 309 ? -21.719 -21.469 -22.203 1 97.06 309 ASN B N 1
ATOM 5057 C CA . ASN B 1 309 ? -21.734 -20.328 -23.125 1 97.06 309 ASN B CA 1
ATOM 5058 C C . ASN B 1 309 ? -20.312 -19.969 -23.578 1 97.06 309 ASN B C 1
ATOM 5060 O O . ASN B 1 309 ? -19.359 -20.672 -23.281 1 97.06 309 ASN B O 1
ATOM 5064 N N . ILE B 1 310 ? -20.188 -18.984 -24.359 1 97.38 310 ILE B N 1
ATOM 5065 C CA . ILE B 1 310 ? -18.938 -18.625 -25.016 1 97.38 310 ILE B CA 1
ATOM 5066 C C . ILE B 1 310 ? -17.906 -18.172 -23.969 1 97.38 310 ILE B C 1
ATOM 5068 O O . ILE B 1 310 ? -16.703 -18.391 -24.141 1 97.38 310 ILE B O 1
ATOM 5072 N N . TYR B 1 311 ? -18.391 -17.562 -22.922 1 97.94 311 TYR B N 1
ATOM 5073 C CA . TYR B 1 311 ? -17.484 -17.047 -21.891 1 97.94 311 TYR B CA 1
ATOM 5074 C C . TYR B 1 311 ? -16.797 -18.188 -21.156 1 97.94 311 TYR B C 1
ATOM 5076 O O . TYR B 1 311 ? -15.617 -18.078 -20.797 1 97.94 311 TYR B O 1
ATOM 5084 N N . LYS B 1 312 ? -17.531 -19.219 -20.859 1 97.62 312 LYS B N 1
ATOM 5085 C CA . LYS B 1 312 ? -16.891 -20.406 -20.297 1 97.62 312 LYS B CA 1
ATOM 5086 C C . LYS B 1 312 ? -15.82 -20.938 -21.25 1 97.62 312 LYS B C 1
ATOM 5088 O O . LYS B 1 312 ? -14.758 -21.375 -20.797 1 97.62 312 LYS B O 1
ATOM 5093 N N . TYR B 1 313 ? -16.078 -20.922 -22.5 1 97.12 313 TYR B N 1
ATOM 5094 C CA . TYR B 1 313 ? -15.094 -21.344 -23.484 1 97.12 313 TYR B CA 1
ATOM 5095 C C . TYR B 1 313 ? -13.859 -20.453 -23.438 1 97.12 313 TYR B C 1
ATOM 5097 O O . TYR B 1 313 ? -12.734 -20.922 -23.641 1 97.12 313 TYR B O 1
ATOM 5105 N N . TYR B 1 314 ? -14.086 -19.156 -23.266 1 97.62 314 TYR B N 1
ATOM 5106 C CA . TYR B 1 314 ? -12.945 -18.25 -23.109 1 97.62 314 TYR B CA 1
ATOM 5107 C C . TYR B 1 314 ? -12.031 -18.703 -21.984 1 97.62 314 TYR B C 1
ATOM 5109 O O . TYR B 1 314 ? -10.805 -18.625 -22.109 1 97.62 314 TYR B O 1
ATOM 5117 N N . LEU B 1 315 ? -12.609 -19.172 -20.859 1 97.94 315 LEU B N 1
ATOM 5118 C CA . LEU B 1 315 ? -11.812 -19.625 -19.719 1 97.94 315 LEU B CA 1
ATOM 5119 C C . LEU B 1 315 ? -10.984 -20.844 -20.078 1 97.94 315 LEU B C 1
ATOM 5121 O O . LEU B 1 315 ? -9.812 -20.953 -19.703 1 97.94 315 LEU B O 1
ATOM 5125 N N . PHE B 1 316 ? -11.57 -21.766 -20.844 1 96.94 316 PHE B N 1
ATOM 5126 C CA . PHE B 1 316 ? -10.812 -22.922 -21.328 1 96.94 316 PHE B CA 1
ATOM 5127 C C . PHE B 1 316 ? -9.664 -22.453 -22.219 1 96.94 316 PHE B C 1
ATOM 5129 O O . PHE B 1 316 ? -8.547 -22.969 -22.125 1 96.94 316 PHE B O 1
ATOM 5136 N N . SER B 1 317 ? -9.945 -21.5 -23.047 1 95.69 317 SER B N 1
ATOM 5137 C CA . SER B 1 317 ? -8.945 -21 -23.984 1 95.69 317 SER B CA 1
ATOM 5138 C C . SER B 1 317 ? -7.805 -20.312 -23.25 1 95.69 317 SER B C 1
ATOM 5140 O O . SER B 1 317 ? -6.648 -20.375 -23.688 1 95.69 317 SER B O 1
ATOM 5142 N N . ILE B 1 318 ? -8.102 -19.656 -22.188 1 95.69 318 ILE B N 1
ATOM 5143 C CA . ILE B 1 318 ? -7.086 -18.938 -21.422 1 95.69 318 ILE B CA 1
ATOM 5144 C C . ILE B 1 318 ? -6.152 -19.953 -20.75 1 95.69 318 ILE B C 1
ATOM 5146 O O . ILE B 1 318 ? -4.945 -19.719 -20.656 1 95.69 318 ILE B O 1
ATOM 5150 N N . ILE B 1 319 ? -6.711 -21.094 -20.234 1 95.44 319 ILE B N 1
ATOM 5151 C CA . ILE B 1 319 ? -5.867 -22.156 -19.688 1 95.44 319 ILE B CA 1
ATOM 5152 C C . ILE B 1 319 ? -4.816 -22.562 -20.719 1 95.44 319 ILE B C 1
ATOM 5154 O O . ILE B 1 319 ? -3.623 -22.609 -20.406 1 95.44 319 ILE B O 1
ATOM 5158 N N . ARG B 1 320 ? -5.277 -22.781 -21.922 1 92.56 320 ARG B N 1
ATOM 5159 C CA . ARG B 1 320 ? -4.395 -23.234 -22.984 1 92.56 320 ARG B CA 1
ATOM 5160 C C . ARG B 1 320 ? -3.375 -22.156 -23.359 1 92.56 320 ARG B C 1
ATOM 5162 O O . ARG B 1 320 ? -2.207 -22.469 -23.594 1 92.56 320 ARG B O 1
ATOM 5169 N N . PHE B 1 321 ? -3.85 -21 -23.375 1 92.25 321 PHE B N 1
ATOM 5170 C CA . PHE B 1 321 ? -2.975 -19.891 -23.688 1 92.25 321 PHE B CA 1
ATOM 5171 C C . PHE B 1 321 ? -1.823 -19.797 -22.703 1 92.25 321 PHE B C 1
ATOM 5173 O O . PHE B 1 321 ? -0.669 -19.609 -23.094 1 92.25 321 PHE B O 1
ATOM 5180 N N . ILE B 1 322 ? -2.152 -19.875 -21.422 1 92.06 322 ILE B N 1
ATOM 5181 C CA . ILE B 1 322 ? -1.145 -19.75 -20.375 1 92.06 322 ILE B CA 1
ATOM 5182 C C . ILE B 1 322 ? -0.177 -20.938 -20.453 1 92.06 322 ILE B C 1
ATOM 5184 O O . ILE B 1 322 ? 1.034 -20.766 -20.297 1 92.06 322 ILE B O 1
ATOM 5188 N N . LEU B 1 323 ? -0.71 -22.094 -20.719 1 90.75 323 LEU B N 1
ATOM 5189 C CA . LEU B 1 323 ? 0.085 -23.312 -20.75 1 90.75 323 LEU B CA 1
ATOM 5190 C C . LEU B 1 323 ? 1.049 -23.312 -21.938 1 90.75 323 LEU B C 1
ATOM 5192 O O . LEU B 1 323 ? 2.184 -23.781 -21.828 1 90.75 323 LEU B O 1
ATOM 5196 N N . TYR B 1 324 ? 0.511 -22.797 -23.047 1 79.5 324 TYR B N 1
ATOM 5197 C CA . TYR B 1 324 ? 1.324 -22.922 -24.25 1 79.5 324 TYR B CA 1
ATOM 5198 C C . TYR B 1 324 ? 1.974 -21.594 -24.625 1 79.5 324 TYR B C 1
ATOM 5200 O O . TYR B 1 324 ? 2.422 -21.422 -25.75 1 79.5 324 TYR B O 1
ATOM 5208 N N . ARG B 1 325 ? 2.002 -20.594 -23.562 1 68.19 325 ARG B N 1
ATOM 5209 C CA . ARG B 1 325 ? 2.6 -19.266 -23.672 1 68.19 325 ARG B CA 1
ATOM 5210 C C . ARG B 1 325 ? 3.719 -19.234 -24.703 1 68.19 325 ARG B C 1
ATOM 5212 O O . ARG B 1 325 ? 4.879 -19.516 -24.375 1 68.19 325 ARG B O 1
ATOM 5219 N N . SER B 1 326 ? 3.281 -19.75 -25.891 1 53.56 326 SER B N 1
ATOM 5220 C CA . SER B 1 326 ? 4.227 -19.359 -26.938 1 53.56 326 SER B CA 1
ATOM 5221 C C . SER B 1 326 ? 4.273 -17.844 -27.094 1 53.56 326 SER B C 1
ATOM 5223 O O . SER B 1 326 ? 3.254 -17.219 -27.391 1 53.56 326 SER B O 1
ATOM 5225 N N . TYR B 1 327 ? 4.766 -17.141 -26.016 1 41.72 327 TYR B N 1
ATOM 5226 C CA . TYR B 1 327 ? 4.785 -15.711 -26.266 1 41.72 327 TYR B CA 1
ATOM 5227 C C . TYR B 1 327 ? 5.23 -15.414 -27.688 1 41.72 327 TYR B C 1
ATOM 5229 O O . TYR B 1 327 ? 6.004 -16.172 -28.281 1 41.72 327 TYR B O 1
#